Protein 4JXE (pdb70)

Structure (mmCIF, N/CA/C/O backbone):
data_4JXE
#
_entry.id   4JXE
#
_cell.length_a   56.139
_cell.length_b   69.436
_cell.length_c   62.018
_cell.angle_alpha   90.00
_cell.angle_beta   104.84
_cell.angle_gamma   90.00
#
_symmetry.space_group_name_H-M   'P 1 21 1'
#
loop_
_entity.id
_entity.type
_entity.pdbx_description
1 polymer 'AMSH-like protease sst2'
2 non-polymer 'ZINC ION'
3 non-polymer 1,2-ETHANEDIOL
4 non-polymer 2-AMINO-2-HYDROXYMETHYL-PROPANE-1,3-DIOL
5 water water
#
loop_
_atom_site.group_PDB
_atom_site.id
_atom_site.type_symbol
_atom_site.label_atom_id
_atom_site.label_alt_id
_atom_site.label_comp_id
_atom_site.label_asym_id
_atom_site.label_entity_id
_atom_site.label_seq_id
_atom_site.pdbx_PDB_ins_code
_atom_site.Cartn_x
_atom_site.Cartn_y
_atom_site.Cartn_z
_atom_site.occupancy
_atom_site.B_iso_or_equiv
_atom_site.auth_seq_id
_atom_site.auth_comp_id
_atom_site.auth_asym_id
_atom_site.auth_atom_id
_atom_site.pdbx_PDB_model_num
ATOM 1 N N . THR A 1 9 ? -20.772 -6.923 9.603 1.00 40.15 247 THR A N 1
ATOM 2 C CA . THR A 1 9 ? -19.394 -6.876 10.082 1.00 40.47 247 THR A CA 1
ATOM 3 C C . THR A 1 9 ? -18.722 -5.547 9.776 1.00 34.24 247 THR A C 1
ATOM 4 O O . THR A 1 9 ? -19.084 -4.847 8.830 1.00 39.13 247 THR A O 1
ATOM 8 N N . PHE A 1 10 ? -17.712 -5.213 10.577 1.00 28.37 248 PHE A N 1
ATOM 9 C CA . PHE A 1 10 ? -16.872 -4.070 10.275 1.00 27.07 248 PHE A CA 1
ATOM 10 C C . PHE A 1 10 ? -15.943 -4.407 9.112 1.00 30.62 248 PHE A C 1
ATOM 11 O O . PHE A 1 10 ? -15.419 -5.519 9.022 1.00 32.55 248 PHE A O 1
ATOM 19 N N . LYS A 1 11 ? -15.743 -3.446 8.219 1.00 30.19 249 LYS A N 1
ATOM 20 C CA . LYS A 1 11 ? -14.960 -3.692 7.016 1.00 28.24 249 LYS A CA 1
ATOM 21 C C . LYS A 1 11 ? -13.492 -3.320 7.207 1.00 25.77 249 LYS A C 1
ATOM 22 O O . LYS A 1 11 ? -13.130 -2.620 8.161 1.00 32.62 249 LYS A O 1
ATOM 28 N N . ILE A 1 12 ? -12.645 -3.810 6.308 1.00 20.57 250 ILE A N 1
ATOM 29 C CA . ILE A 1 12 ? -11.215 -3.522 6.360 1.00 19.53 250 ILE A CA 1
ATOM 30 C C . ILE A 1 12 ? -10.913 -2.153 5.734 1.00 18.90 250 ILE A C 1
ATOM 31 O O . ILE A 1 12 ? -11.320 -1.885 4.596 1.00 19.58 250 ILE A O 1
ATOM 36 N N . HIS A 1 13 ? -10.201 -1.292 6.461 1.00 21.03 251 HIS A N 1
ATOM 37 C CA . HIS A 1 13 ? -9.902 0.050 5.969 1.00 19.11 251 HIS A CA 1
ATOM 38 C C . HIS A 1 13 ? -8.407 0.352 5.914 1.00 16.85 251 HIS A C 1
ATOM 39 O O . HIS A 1 13 ? -8.003 1.502 5.712 1.00 16.69 251 HIS A O 1
ATOM 46 N N . ALA A 1 14 ? -7.587 -0.679 6.088 1.00 16.76 252 ALA A N 1
ATOM 47 C CA . ALA A 1 14 ? -6.139 -0.497 6.073 1.00 17.55 252 ALA A CA 1
ATOM 48 C C . ALA A 1 14 ? -5.451 -1.799 5.696 1.00 16.87 252 ALA A C 1
ATOM 49 O O . ALA A 1 14 ? -5.953 -2.884 5.998 1.00 17.65 252 ALA A O 1
ATOM 51 N N . TYR A 1 15 ? -4.301 -1.675 5.039 1.00 17.13 253 TYR A N 1
ATOM 52 C CA . TYR A 1 15 ? -3.563 -2.818 4.519 1.00 17.98 253 TYR A CA 1
ATOM 53 C C . TYR A 1 15 ? -2.079 -2.651 4.792 1.00 18.39 253 TYR A C 1
ATOM 54 O O . TYR A 1 15 ? -1.573 -1.528 4.838 1.00 19.90 253 TYR A O 1
ATOM 63 N N . THR A 1 16 ? -1.386 -3.770 4.978 1.00 19.74 254 THR A N 1
ATOM 64 C CA . THR A 1 16 ? 0.049 -3.743 5.246 1.00 20.03 254 THR A CA 1
ATOM 65 C C . THR A 1 16 ? 0.811 -3.424 3.969 1.00 19.50 254 THR A C 1
ATOM 66 O O . THR A 1 16 ? 0.229 -3.373 2.875 1.00 21.26 254 THR A O 1
ATOM 70 N N . GLU A 1 17 ? 2.117 -3.226 4.108 1.00 20.32 255 GLU A N 1
ATOM 71 C CA . GLU A 1 17 ? 2.991 -2.979 2.968 1.00 20.67 255 GLU A CA 1
ATOM 72 C C . GLU A 1 17 ? 2.981 -4.165 2.005 1.00 21.95 255 GLU A C 1
ATOM 73 O O . GLU A 1 17 ? 3.243 -4.011 0.808 1.00 23.79 255 GLU A O 1
ATOM 79 N N . GLY A 1 18 ? 2.661 -5.344 2.529 1.00 22.46 256 GLY A N 1
ATOM 80 C CA . GLY A 1 18 ? 2.573 -6.541 1.714 1.00 24.16 256 GLY A CA 1
ATOM 81 C C . GLY A 1 18 ? 1.176 -6.809 1.178 1.00 23.66 256 GLY A C 1
ATOM 82 O O . GLY A 1 18 ? 0.926 -7.856 0.587 1.00 25.40 256 GLY A O 1
ATOM 83 N N . GLY A 1 19 ? 0.265 -5.864 1.395 1.00 20.85 257 GLY A N 1
ATOM 84 C CA . GLY A 1 19 ? -1.092 -5.961 0.881 1.00 20.87 257 GLY A CA 1
ATOM 85 C C . GLY A 1 19 ? -2.036 -6.868 1.653 1.00 22.16 257 GLY A C 1
ATOM 86 O O . GLY A 1 19 ? -3.013 -7.370 1.089 1.00 23.62 257 GLY A O 1
ATOM 87 N N . LYS A 1 20 ? -1.757 -7.077 2.938 1.00 21.90 258 LYS A N 1
ATOM 88 C CA . LYS A 1 20 ? -2.602 -7.922 3.781 1.00 22.39 258 LYS A CA 1
ATOM 89 C C . LYS A 1 20 ? -3.513 -7.050 4.632 1.00 19.86 258 LYS A C 1
ATOM 90 O O . LYS A 1 20 ? -3.122 -5.958 5.032 1.00 20.40 258 LYS A O 1
ATOM 96 N N . PRO A 1 21 ? -4.740 -7.523 4.900 1.00 21.05 259 PRO A N 1
ATOM 97 C CA . PRO A 1 21 ? -5.733 -6.723 5.623 1.00 19.95 259 PRO A CA 1
ATOM 98 C C . PRO A 1 21 ? -5.399 -6.512 7.090 1.00 18.60 259 PRO A C 1
ATOM 99 O O . PRO A 1 21 ? -4.846 -7.398 7.749 1.00 21.92 259 PRO A O 1
ATOM 103 N N . LEU A 1 22 ? -5.736 -5.324 7.577 1.00 17.65 260 LEU A N 1
ATOM 104 C CA . LEU A 1 22 ? -5.598 -4.979 8.984 1.00 17.19 260 LEU A CA 1
ATOM 105 C C . LEU A 1 22 ? -6.979 -4.623 9.525 1.00 17.79 260 LEU A C 1
ATOM 106 O O . LEU A 1 22 ? -7.583 -3.626 9.105 1.00 19.95 260 LEU A O 1
ATOM 111 N N . ARG A 1 23 ? -7.494 -5.461 10.423 1.00 16.32 261 ARG A N 1
ATOM 112 C CA . ARG A 1 23 ? -8.765 -5.192 11.079 1.00 16.82 261 ARG A CA 1
ATOM 113 C C . ARG A 1 23 ? -8.648 -3.938 11.943 1.00 16.70 261 ARG A C 1
ATOM 114 O O . ARG A 1 23 ? -7.582 -3.641 12.479 1.00 16.39 261 ARG A O 1
ATOM 122 N N . THR A 1 24 ? -9.741 -3.200 12.070 1.00 16.98 262 THR A N 1
ATOM 123 C CA . THR A 1 24 ? -9.757 -1.963 12.836 1.00 15.52 262 THR A CA 1
ATOM 124 C C . THR A 1 24 ? -9.614 -2.251 14.325 1.00 15.96 262 THR A C 1
ATOM 125 O O . THR A 1 24 ? -10.164 -3.235 14.837 1.00 16.74 262 THR A O 1
ATOM 129 N N . ILE A 1 25 ? -8.828 -1.418 15.002 1.00 16.42 263 ILE A N 1
ATOM 130 C CA . ILE A 1 25 ? -8.786 -1.419 16.455 1.00 15.75 263 ILE A CA 1
ATOM 131 C C . ILE A 1 25 ? -9.488 -0.173 16.959 1.00 16.94 263 ILE A C 1
ATOM 132 O O . ILE A 1 25 ? -9.106 0.948 16.617 1.00 16.97 263 ILE A O 1
ATOM 137 N N . TYR A 1 26 ? -10.533 -0.372 17.756 1.00 16.87 264 TYR A N 1
ATOM 138 C CA . TYR A 1 26 ? -11.214 0.743 18.390 1.00 16.27 264 TYR A CA 1
ATOM 139 C C . TYR A 1 26 ? -10.561 1.081 19.724 1.00 16.83 264 TYR A C 1
ATOM 140 O O . TYR A 1 26 ? -10.488 0.248 20.639 1.00 18.42 264 TYR A O 1
ATOM 149 N N . LEU A 1 27 ? -10.067 2.309 19.803 1.00 15.90 265 LEU A N 1
ATOM 150 C CA . LEU A 1 27 ? -9.307 2.783 20.954 1.00 16.38 265 LEU A CA 1
ATOM 151 C C . LEU A 1 27 ? -10.117 3.806 21.744 1.00 17.42 265 LEU A C 1
ATOM 152 O O . LEU A 1 27 ? -10.535 4.825 21.199 1.00 18.10 265 LEU A O 1
ATOM 157 N N . PRO A 1 28 ? -10.363 3.537 23.036 1.00 17.16 266 PRO A N 1
ATOM 158 C CA . PRO A 1 28 ? -11.086 4.538 23.826 1.00 17.35 266 PRO A CA 1
ATOM 159 C C . PRO A 1 28 ? -10.340 5.865 23.846 1.00 16.74 266 PRO A C 1
ATOM 160 O O . PRO A 1 28 ? -9.118 5.885 24.094 1.00 17.06 266 PRO A O 1
ATOM 164 N N . LYS A 1 29 ? -11.067 6.951 23.598 1.00 17.87 267 LYS A N 1
ATOM 165 C CA . LYS A 1 29 ? -10.487 8.284 23.519 1.00 20.28 267 LYS A CA 1
ATOM 166 C C . LYS A 1 29 ? -9.781 8.689 24.805 1.00 19.43 267 LYS A C 1
ATOM 167 O O . LYS A 1 29 ? -8.838 9.470 24.770 1.00 22.88 267 LYS A O 1
ATOM 173 N N . LEU A 1 30 ? -10.254 8.167 25.934 1.00 18.03 268 LEU A N 1
ATOM 174 C CA . LEU A 1 30 ? -9.674 8.483 27.240 1.00 19.01 268 LEU A CA 1
ATOM 175 C C . LEU A 1 30 ? -8.367 7.757 27.554 1.00 17.83 268 LEU A C 1
ATOM 176 O O . LEU A 1 30 ? -7.666 8.143 28.494 1.00 19.15 268 LEU A O 1
ATOM 181 N N . LEU A 1 31 ? -8.054 6.697 26.808 1.00 16.93 269 LEU A N 1
ATOM 182 C CA . LEU A 1 31 ? -6.971 5.790 27.202 1.00 16.79 269 LEU A CA 1
ATOM 183 C C . LEU A 1 31 ? -5.630 6.481 27.407 1.00 15.60 269 LEU A C 1
ATOM 184 O O . LEU A 1 31 ? -4.968 6.246 28.422 1.00 15.22 269 LEU A O 1
ATOM 189 N N . LYS A 1 32 ? -5.221 7.325 26.467 1.00 16.41 270 LYS A N 1
ATOM 190 C CA . LYS A 1 32 ? -3.911 7.968 26.557 1.00 16.64 270 LYS A CA 1
ATOM 191 C C . LYS A 1 32 ? -3.799 8.847 27.803 1.00 17.31 270 LYS A C 1
ATOM 192 O O . LYS A 1 32 ? -2.799 8.773 28.537 1.00 16.85 270 LYS A O 1
ATOM 198 N N . LYS A 1 33 ? -4.819 9.665 28.044 1.00 19.31 271 LYS A N 1
ATOM 199 C CA . LYS A 1 33 ? -4.845 10.587 29.184 1.00 19.21 271 LYS A CA 1
ATOM 200 C C . LYS A 1 33 ? -4.827 9.850 30.512 1.00 18.84 271 LYS A C 1
ATOM 201 O O . LYS A 1 33 ? -4.110 10.217 31.444 1.00 17.73 271 LYS A O 1
ATOM 207 N N . VAL A 1 34 ? -5.634 8.805 30.591 1.00 18.04 272 VAL A N 1
ATOM 208 C CA A VAL A 1 34 ? -5.749 8.019 31.811 0.67 17.69 272 VAL A CA 1
ATOM 209 C CA B VAL A 1 34 ? -5.751 8.016 31.807 0.33 18.13 272 VAL A CA 1
ATOM 210 C C . VAL A 1 34 ? -4.447 7.269 32.100 1.00 16.81 272 VAL A C 1
ATOM 211 O O . VAL A 1 34 ? -4.007 7.202 33.248 1.00 16.73 272 VAL A O 1
ATOM 218 N N . PHE A 1 35 ? -3.816 6.734 31.058 1.00 14.99 273 PHE A N 1
ATOM 219 C CA . PHE A 1 35 ? -2.552 6.032 31.195 1.00 15.48 273 PHE A CA 1
ATOM 220 C C . PHE A 1 35 ? -1.511 6.969 31.794 1.00 16.99 273 PHE A C 1
ATOM 221 O O . PHE A 1 35 ? -0.808 6.604 32.740 1.00 15.92 273 PHE A O 1
ATOM 229 N N . LEU A 1 36 ? -1.409 8.171 31.234 1.00 17.42 274 LEU A N 1
ATOM 230 C CA . LEU A 1 36 ? -0.455 9.155 31.725 1.00 17.53 274 LEU A CA 1
ATOM 231 C C . LEU A 1 36 ? -0.716 9.472 33.191 1.00 17.54 274 LEU A C 1
ATOM 232 O O . LEU A 1 36 ? 0.224 9.603 33.985 1.00 18.02 274 LEU A O 1
ATOM 237 N N . ASP A 1 37 ? -1.982 9.583 33.567 1.00 18.41 275 ASP A N 1
ATOM 238 C CA . ASP A 1 37 ? -2.310 9.896 34.948 1.00 17.23 275 ASP A CA 1
ATOM 239 C C . ASP A 1 37 ? -1.879 8.772 35.890 1.00 18.35 275 ASP A C 1
ATOM 240 O O . ASP A 1 37 ? -1.283 9.021 36.949 1.00 18.65 275 ASP A O 1
ATOM 245 N N . VAL A 1 38 ? -2.165 7.534 35.504 1.00 18.25 276 VAL A N 1
ATOM 246 C CA . VAL A 1 38 ? -1.824 6.377 36.326 1.00 19.03 276 VAL A CA 1
ATOM 247 C C . VAL A 1 38 ? -0.323 6.303 36.587 1.00 19.01 276 VAL A C 1
ATOM 248 O O . VAL A 1 38 ? 0.117 6.080 37.722 1.00 21.27 276 VAL A O 1
ATOM 252 N N . VAL A 1 39 ? 0.471 6.518 35.544 1.00 17.84 277 VAL A N 1
ATOM 253 C CA . VAL A 1 39 ? 1.913 6.287 35.632 1.00 19.25 277 VAL A CA 1
ATOM 254 C C . VAL A 1 39 ? 2.727 7.541 35.970 1.00 19.91 277 VAL A C 1
ATOM 255 O O . VAL A 1 39 ? 3.961 7.506 35.986 1.00 19.99 277 VAL A O 1
ATOM 259 N N . LYS A 1 40 ? 2.029 8.636 36.249 1.00 20.04 278 LYS A N 1
ATOM 260 C CA . LYS A 1 40 ? 2.658 9.929 36.514 1.00 20.24 278 LYS A CA 1
ATOM 261 C C . LYS A 1 40 ? 3.755 9.917 37.597 1.00 18.30 278 LYS A C 1
ATOM 262 O O . LYS A 1 40 ? 4.764 10.610 37.441 1.00 20.30 278 LYS A O 1
ATOM 268 N N . PRO A 1 41 ? 3.570 9.149 38.693 1.00 20.08 279 PRO A N 1
ATOM 269 C CA . PRO A 1 41 ? 4.662 9.112 39.680 1.00 20.99 279 PRO A CA 1
ATOM 270 C C . PRO A 1 41 ? 5.987 8.622 39.086 1.00 20.59 279 PRO A C 1
ATOM 271 O O . PRO A 1 41 ? 7.040 9.147 39.454 1.00 21.69 279 PRO A O 1
ATOM 275 N N . ASN A 1 42 ? 5.939 7.647 38.179 1.00 19.17 280 ASN A N 1
ATOM 276 C CA . ASN A 1 42 ? 7.146 7.200 37.487 1.00 18.47 280 ASN A CA 1
ATOM 277 C C . ASN A 1 42 ? 7.675 8.261 36.524 1.00 17.75 280 ASN A C 1
ATOM 278 O O . ASN A 1 42 ? 8.876 8.529 36.483 1.00 18.38 280 ASN A O 1
ATOM 283 N N . THR A 1 43 ? 6.778 8.845 35.732 1.00 18.94 281 THR A N 1
ATOM 284 C CA . THR A 1 43 ? 7.156 9.881 34.773 1.00 18.17 281 THR A CA 1
ATOM 285 C C . THR A 1 43 ? 7.922 11.027 35.431 1.00 19.42 281 THR A C 1
ATOM 286 O O . THR A 1 43 ? 8.936 11.484 34.906 1.00 19.99 281 THR A O 1
ATOM 290 N N . LYS A 1 44 ? 7.443 11.476 36.587 1.00 19.57 282 LYS A N 1
ATOM 291 C CA . LYS A 1 44 ? 8.091 12.561 37.314 1.00 19.83 282 LYS A CA 1
ATOM 292 C C . LYS A 1 44 ? 9.522 12.227 37.740 1.00 21.17 282 LYS A C 1
ATOM 293 O O . LYS A 1 44 ? 10.332 13.130 37.946 1.00 23.87 282 LYS A O 1
ATOM 299 N N . LYS A 1 45 ? 9.828 10.938 37.869 1.00 20.73 283 LYS A N 1
ATOM 300 C CA . LYS A 1 45 ? 11.165 10.494 38.262 1.00 22.05 283 LYS A CA 1
ATOM 301 C C . LYS A 1 45 ? 12.002 10.098 37.043 1.00 22.89 283 LYS A C 1
ATOM 302 O O . LYS A 1 45 ? 13.061 9.476 37.176 1.00 23.95 283 LYS A O 1
ATOM 308 N N . ASN A 1 46 ? 11.523 10.481 35.861 1.00 21.28 284 ASN A N 1
ATOM 309 C CA . ASN A 1 46 ? 12.163 10.137 34.593 1.00 18.89 284 ASN A CA 1
ATOM 310 C C . ASN A 1 46 ? 12.263 8.627 34.380 1.00 20.06 284 ASN A C 1
ATOM 311 O O . ASN A 1 46 ? 13.251 8.125 33.849 1.00 24.70 284 ASN A O 1
ATOM 316 N N . LEU A 1 47 ? 11.218 7.912 34.795 1.00 19.19 285 LEU A N 1
ATOM 317 C CA . LEU A 1 47 ? 11.147 6.467 34.629 1.00 18.93 285 LEU A CA 1
ATOM 318 C C . LEU A 1 47 ? 10.045 6.107 33.630 1.00 18.04 285 LEU A C 1
ATOM 319 O O . LEU A 1 47 ? 8.920 6.595 33.744 1.00 20.00 285 LEU A O 1
ATOM 324 N N . GLU A 1 48 ? 10.364 5.249 32.663 1.00 16.70 286 GLU A N 1
ATOM 325 C CA . GLU A 1 48 ? 9.356 4.723 31.734 1.00 16.42 286 GLU A CA 1
ATOM 326 C C . GLU A 1 48 ? 8.384 3.790 32.446 1.00 16.92 286 GLU A C 1
ATOM 327 O O . GLU A 1 48 ? 8.751 3.104 33.410 1.00 17.15 286 GLU A O 1
ATOM 333 N N . THR A 1 49 ? 7.142 3.758 31.959 1.00 16.18 287 THR A N 1
ATOM 334 C CA . THR A 1 49 ? 6.164 2.758 32.368 1.00 15.23 287 THR A CA 1
ATOM 335 C C . THR A 1 49 ? 5.436 2.265 31.124 1.00 14.82 287 THR A C 1
ATOM 336 O O . THR A 1 49 ? 5.228 3.035 30.182 1.00 15.87 287 THR A O 1
ATOM 340 N N . CYS A 1 50 ? 5.048 0.992 31.121 1.00 14.72 288 CYS A N 1
ATOM 341 C CA . CYS A 1 50 ? 4.218 0.462 30.045 1.00 14.78 288 CYS A CA 1
ATOM 342 C C . CYS A 1 50 ? 2.879 -0.024 30.561 1.00 15.55 288 CYS A C 1
ATOM 343 O O . CYS A 1 50 ? 2.701 -0.289 31.760 1.00 16.17 288 CYS A O 1
ATOM 346 N N . GLY A 1 51 ? 1.932 -0.129 29.628 1.00 14.39 289 GLY A N 1
ATOM 347 C CA . GLY A 1 51 ? 0.634 -0.729 29.870 1.00 16.42 289 GLY A CA 1
ATOM 348 C C . GLY A 1 51 ? 0.314 -1.619 28.684 1.00 15.81 289 GLY A C 1
ATOM 349 O O . GLY A 1 51 ? 0.803 -1.378 27.579 1.00 15.78 289 GLY A O 1
ATOM 350 N N . ILE A 1 52 ? -0.471 -2.664 28.920 1.00 14.66 290 ILE A N 1
ATOM 351 C CA . ILE A 1 52 ? -0.877 -3.574 27.857 1.00 14.87 290 ILE A CA 1
ATOM 352 C C . ILE A 1 52 ? -2.287 -3.217 27.432 1.00 14.93 290 ILE A C 1
ATOM 353 O O . ILE A 1 52 ? -3.165 -3.002 28.277 1.00 14.87 290 ILE A O 1
ATOM 358 N N . LEU A 1 53 ? -2.485 -3.133 26.117 1.00 12.96 291 LEU A N 1
ATOM 359 C CA . LEU A 1 53 ? -3.799 -2.861 25.531 1.00 14.57 291 LEU A CA 1
ATOM 360 C C . LEU A 1 53 ? -4.516 -4.187 25.304 1.00 15.37 291 LEU A C 1
ATOM 361 O O . LEU A 1 53 ? -4.078 -5.013 24.500 1.00 16.37 291 LEU A O 1
ATOM 366 N N . CYS A 1 54 ? -5.610 -4.390 26.033 1.00 14.90 292 CYS A N 1
ATOM 367 C CA . CYS A 1 54 ? -6.303 -5.668 26.045 1.00 15.73 292 CYS A CA 1
ATOM 368 C C . CYS A 1 54 ? -7.759 -5.498 25.614 1.00 16.22 292 CYS A C 1
ATOM 369 O O . CYS A 1 54 ? -8.376 -4.464 25.874 1.00 16.40 292 CYS A O 1
ATOM 372 N N . GLY A 1 55 ? -8.313 -6.500 24.940 1.00 16.81 293 GLY A N 1
ATOM 373 C CA . GLY A 1 55 ? -9.694 -6.391 24.506 1.00 16.42 293 GLY A CA 1
ATOM 374 C C . GLY A 1 55 ? -10.251 -7.602 23.796 1.00 18.01 293 GLY A C 1
ATOM 375 O O . GLY A 1 55 ? -9.832 -8.736 24.048 1.00 20.12 293 GLY A O 1
ATOM 376 N N . LYS A 1 56 ? -11.197 -7.342 22.895 1.00 18.69 294 LYS A N 1
ATOM 377 C CA . LYS A 1 56 ? -12.013 -8.387 22.287 1.00 20.36 294 LYS A CA 1
ATOM 378 C C . LYS A 1 56 ? -12.137 -8.210 20.783 1.00 20.58 294 LYS A C 1
ATOM 379 O O . LYS A 1 56 ? -12.047 -7.099 20.262 1.00 21.32 294 LYS A O 1
ATOM 385 N N . LEU A 1 57 ? -12.361 -9.326 20.101 1.00 23.14 295 LEU A N 1
ATOM 386 C CA . LEU A 1 57 ? -12.651 -9.338 18.681 1.00 22.98 295 LEU A CA 1
ATOM 387 C C . LEU A 1 57 ? -14.164 -9.460 18.526 1.00 22.43 295 LEU A C 1
ATOM 388 O O . LEU A 1 57 ? -14.766 -10.393 19.057 1.00 25.85 295 LEU A O 1
ATOM 393 N N . ARG A 1 58 ? -14.773 -8.500 17.828 1.00 21.59 296 ARG A N 1
ATOM 394 C CA . ARG A 1 58 ? -16.224 -8.468 17.628 1.00 27.02 296 ARG A CA 1
ATOM 395 C C . ARG A 1 58 ? -16.571 -8.031 16.211 1.00 26.22 296 ARG A C 1
ATOM 396 O O . ARG A 1 58 ? -16.277 -6.902 15.822 1.00 23.69 296 ARG A O 1
ATOM 404 N N . GLN A 1 59 ? -17.227 -8.914 15.457 1.00 27.77 297 GLN A N 1
ATOM 405 C CA . GLN A 1 59 ? -17.676 -8.610 14.096 1.00 30.56 297 GLN A CA 1
ATOM 406 C C . GLN A 1 59 ? -16.574 -8.034 13.204 1.00 27.95 297 GLN A C 1
ATOM 407 O O . GLN A 1 59 ? -16.792 -7.035 12.506 1.00 26.27 297 GLN A O 1
ATOM 413 N N . ASN A 1 60 ? -15.398 -8.659 13.256 1.00 25.27 298 ASN A N 1
ATOM 414 C CA . ASN A 1 60 ? -14.253 -8.321 12.402 1.00 24.90 298 ASN A CA 1
ATOM 415 C C . ASN A 1 60 ? -13.524 -7.025 12.771 1.00 24.05 298 ASN A C 1
ATOM 416 O O . ASN A 1 60 ? -12.777 -6.475 11.959 1.00 24.12 298 ASN A O 1
ATOM 421 N N . ALA A 1 61 ? -13.754 -6.533 13.985 1.00 23.07 299 ALA A N 1
ATOM 422 C CA . ALA A 1 61 ? -12.949 -5.437 14.521 1.00 21.09 299 ALA A CA 1
ATOM 423 C C . ALA A 1 61 ? -12.549 -5.723 15.949 1.00 20.16 299 ALA A C 1
ATOM 424 O O . ALA A 1 61 ? -13.224 -6.477 16.652 1.00 20.56 299 ALA A O 1
ATOM 426 N N . PHE A 1 62 ? -11.450 -5.109 16.370 1.00 17.73 300 PHE A N 1
ATOM 427 C CA . PHE A 1 62 ? -10.972 -5.254 17.742 1.00 17.79 300 PHE A CA 1
ATOM 428 C C . PHE A 1 62 ? -11.384 -4.056 18.581 1.00 18.39 300 PHE A C 1
ATOM 429 O O . PHE A 1 62 ? -11.398 -2.919 18.095 1.00 18.06 300 PHE A O 1
ATOM 437 N N . PHE A 1 63 ? -11.716 -4.321 19.841 1.00 17.16 301 PHE A N 1
ATOM 438 C CA . PHE A 1 63 ? -12.106 -3.276 20.772 1.00 17.39 301 PHE A CA 1
ATOM 439 C C . PHE A 1 63 ? -11.228 -3.356 22.021 1.00 16.33 301 PHE A C 1
ATOM 440 O O . PHE A 1 63 ? -11.251 -4.356 22.742 1.00 16.44 301 PHE A O 1
ATOM 448 N N . ILE A 1 64 ? -10.450 -2.310 22.267 1.00 15.40 302 ILE A N 1
ATOM 449 C CA . ILE A 1 64 ? -9.690 -2.226 23.521 1.00 14.90 302 ILE A CA 1
ATOM 450 C C . ILE A 1 64 ? -10.647 -1.912 24.667 1.00 17.10 302 ILE A C 1
ATOM 451 O O . ILE A 1 64 ? -11.350 -0.894 24.642 1.00 19.87 302 ILE A O 1
ATOM 456 N N . THR A 1 65 ? -10.682 -2.798 25.661 1.00 16.96 303 THR A N 1
ATOM 457 C CA . THR A 1 65 ? -11.598 -2.664 26.787 1.00 17.26 303 THR A CA 1
ATOM 458 C C . THR A 1 65 ? -10.858 -2.502 28.107 1.00 16.95 303 THR A C 1
ATOM 459 O O . THR A 1 65 ? -11.417 -1.974 29.072 1.00 18.50 303 THR A O 1
ATOM 463 N N . HIS A 1 66 ? -9.608 -2.955 28.141 1.00 16.95 304 HIS A N 1
ATOM 464 C CA . HIS A 1 66 ? -8.809 -2.920 29.369 1.00 17.05 304 HIS A CA 1
ATOM 465 C C . HIS A 1 66 ? -7.418 -2.336 29.147 1.00 16.99 304 HIS A C 1
ATOM 466 O O . HIS A 1 66 ? -6.754 -2.651 28.157 1.00 17.38 304 HIS A O 1
ATOM 473 N N . LEU A 1 67 ? -6.981 -1.490 30.076 1.00 15.95 305 LEU A N 1
ATOM 474 C CA . LEU A 1 67 ? -5.600 -1.040 30.129 1.00 14.84 305 LEU A CA 1
ATOM 475 C C . LEU A 1 67 ? -4.975 -1.724 31.339 1.00 14.75 305 LEU A C 1
ATOM 476 O O . LEU A 1 67 ? -5.364 -1.460 32.485 1.00 16.39 305 LEU A O 1
ATOM 481 N N . VAL A 1 68 ? -4.026 -2.622 31.092 1.00 14.93 306 VAL A N 1
ATOM 482 C CA . VAL A 1 68 ? -3.451 -3.415 32.175 1.00 15.41 306 VAL A CA 1
ATOM 483 C C . VAL A 1 68 ? -2.005 -3.007 32.406 1.00 15.33 306 VAL A C 1
ATOM 484 O O . VAL A 1 68 ? -1.190 -3.078 31.496 1.00 15.83 306 VAL A O 1
ATOM 488 N N . ILE A 1 69 ? -1.694 -2.565 33.624 1.00 15.20 307 ILE A N 1
ATOM 489 C CA . ILE A 1 69 ? -0.327 -2.175 33.979 1.00 16.35 307 ILE A CA 1
ATOM 490 C C . ILE A 1 69 ? 0.370 -3.357 34.649 1.00 16.58 307 ILE A C 1
ATOM 491 O O . ILE A 1 69 ? 0.050 -3.705 35.788 1.00 18.61 307 ILE A O 1
ATOM 496 N N . PRO A 1 70 ? 1.321 -3.983 33.945 1.00 15.97 308 PRO A N 1
ATOM 497 C CA . PRO A 1 70 ? 1.930 -5.232 34.414 1.00 17.61 308 PRO A CA 1
ATOM 498 C C . PRO A 1 70 ? 3.091 -5.019 35.381 1.00 17.56 308 PRO A C 1
ATOM 499 O O . PRO A 1 70 ? 3.635 -3.916 35.484 1.00 17.10 308 PRO A O 1
ATOM 503 N N . LEU A 1 71 ? 3.459 -6.083 36.088 1.00 18.69 309 LEU A N 1
ATOM 504 C CA . LEU A 1 71 ? 4.707 -6.089 36.836 1.00 19.90 309 LEU A CA 1
ATOM 505 C C . LEU A 1 71 ? 5.829 -5.821 35.849 1.00 19.31 309 LEU A C 1
ATOM 506 O O . LEU A 1 71 ? 5.861 -6.415 34.766 1.00 20.84 309 LEU A O 1
ATOM 511 N N . GLN A 1 72 ? 6.738 -4.918 36.208 1.00 19.85 310 GLN A N 1
ATOM 512 C CA . GLN A 1 72 ? 7.726 -4.449 35.245 1.00 18.91 310 GLN A CA 1
ATOM 513 C C . GLN A 1 72 ? 8.909 -3.783 35.934 1.00 19.60 310 GLN A C 1
ATOM 514 O O . GLN A 1 72 ? 8.825 -3.406 37.105 1.00 22.06 310 GLN A O 1
ATOM 520 N N . GLU A 1 73 ? 9.995 -3.629 35.186 1.00 21.01 311 GLU A N 1
ATOM 521 C CA . GLU A 1 73 ? 11.218 -3.029 35.703 1.00 23.63 311 GLU A CA 1
ATOM 522 C C . GLU A 1 73 ? 11.419 -1.639 35.101 1.00 22.36 311 GLU A C 1
ATOM 523 O O . GLU A 1 73 ? 11.761 -1.507 33.922 1.00 24.30 311 GLU A O 1
ATOM 529 N N . ALA A 1 74 ? 11.203 -0.609 35.911 1.00 23.30 312 ALA A N 1
ATOM 530 C CA . ALA A 1 74 ? 11.296 0.773 35.448 1.00 25.67 312 ALA A CA 1
ATOM 531 C C . ALA A 1 74 ? 12.730 1.283 35.357 1.00 24.25 312 ALA A C 1
ATOM 532 O O . ALA A 1 74 ? 13.492 1.216 36.336 1.00 24.59 312 ALA A O 1
ATOM 534 N N . THR A 1 75 ? 13.106 1.782 34.180 1.00 23.23 313 THR A N 1
ATOM 535 C CA . THR A 1 75 ? 14.349 2.548 34.030 1.00 21.98 313 THR A CA 1
ATOM 536 C C . THR A 1 75 ? 14.057 3.792 33.188 1.00 22.19 313 THR A C 1
ATOM 537 O O . THR A 1 75 ? 12.929 3.991 32.740 1.00 21.75 313 THR A O 1
ATOM 541 N N . SER A 1 76 ? 15.058 4.634 32.962 1.00 24.50 314 SER A N 1
ATOM 542 C CA A SER A 1 76 ? 14.851 5.840 32.167 0.55 23.57 314 SER A CA 1
ATOM 543 C CA B SER A 1 76 ? 14.856 5.843 32.170 0.45 24.20 314 SER A CA 1
ATOM 544 C C . SER A 1 76 ? 14.716 5.549 30.674 1.00 22.93 314 SER A C 1
ATOM 545 O O . SER A 1 76 ? 14.247 6.398 29.910 1.00 23.38 314 SER A O 1
ATOM 550 N N . ASP A 1 77 ? 15.115 4.350 30.250 1.00 22.61 315 ASP A N 1
ATOM 551 C CA . ASP A 1 77 ? 15.069 4.018 28.819 1.00 22.51 315 ASP A CA 1
ATOM 552 C C . ASP A 1 77 ? 14.325 2.735 28.470 1.00 21.86 315 ASP A C 1
ATOM 553 O O . ASP A 1 77 ? 14.238 2.378 27.294 1.00 24.63 315 ASP A O 1
ATOM 558 N N . THR A 1 78 ? 13.819 2.031 29.480 1.00 21.59 316 THR A N 1
ATOM 559 C CA . THR A 1 78 ? 13.162 0.742 29.293 1.00 21.87 316 THR A CA 1
ATOM 560 C C . THR A 1 78 ? 12.088 0.524 30.354 1.00 20.30 316 THR A C 1
ATOM 561 O O . THR A 1 78 ? 12.108 1.162 31.414 1.00 20.05 316 THR A O 1
ATOM 565 N N . CYS A 1 79 ? 11.172 -0.397 30.076 1.00 18.38 317 CYS A N 1
ATOM 566 C CA . CYS A 1 79 ? 10.124 -0.746 31.026 1.00 19.77 317 CYS A CA 1
ATOM 567 C C . CYS A 1 79 ? 9.614 -2.161 30.764 1.00 20.01 317 CYS A C 1
ATOM 568 O O . CYS A 1 79 ? 8.407 -2.400 30.679 1.00 22.19 317 CYS A O 1
ATOM 571 N N . GLY A 1 80 ? 10.549 -3.094 30.619 1.00 20.20 318 GLY A N 1
ATOM 572 C CA . GLY A 1 80 ? 10.222 -4.477 30.332 1.00 18.93 318 GLY A CA 1
ATOM 573 C C . GLY A 1 80 ? 9.429 -5.157 31.430 1.00 20.09 318 GLY A C 1
ATOM 574 O O . GLY A 1 80 ? 9.679 -4.929 32.620 1.00 20.57 318 GLY A O 1
ATOM 575 N N . THR A 1 81 ? 8.484 -6.003 31.033 1.00 22.89 319 THR A N 1
ATOM 576 C CA . THR A 1 81 ? 7.708 -6.789 31.982 1.00 21.43 319 THR A CA 1
ATOM 577 C C . THR A 1 81 ? 8.611 -7.795 32.678 1.00 23.14 319 THR A C 1
ATOM 578 O O . THR A 1 81 ? 9.600 -8.258 32.104 1.00 24.63 319 THR A O 1
ATOM 582 N N . THR A 1 82 ? 8.273 -8.139 33.912 1.00 24.93 320 THR A N 1
ATOM 583 C CA . THR A 1 82 ? 9.132 -9.026 34.686 1.00 27.22 320 THR A CA 1
ATOM 584 C C . THR A 1 82 ? 8.552 -10.428 34.832 1.00 35.25 320 THR A C 1
ATOM 585 O O . THR A 1 82 ? 9.029 -11.377 34.204 1.00 60.56 320 THR A O 1
ATOM 589 N N . ASP A 1 83 ? 7.535 -10.553 35.675 1.00 36.48 321 ASP A N 1
ATOM 590 C CA . ASP A 1 83 ? 6.891 -11.834 35.927 1.00 30.41 321 ASP A CA 1
ATOM 591 C C . ASP A 1 83 ? 5.508 -11.810 35.285 1.00 29.50 321 ASP A C 1
ATOM 592 O O . ASP A 1 83 ? 4.560 -11.257 35.845 1.00 43.26 321 ASP A O 1
ATOM 597 N N . GLU A 1 84 ? 5.406 -12.413 34.102 1.00 26.31 322 GLU A N 1
ATOM 598 C CA . GLU A 1 84 ? 4.215 -12.294 33.269 1.00 26.15 322 GLU A CA 1
ATOM 599 C C . GLU A 1 84 ? 3.059 -13.188 33.687 1.00 25.50 322 GLU A C 1
ATOM 600 O O . GLU A 1 84 ? 1.963 -13.052 33.157 1.00 25.80 322 GLU A O 1
ATOM 606 N N . ALA A 1 85 ? 3.294 -14.103 34.620 1.00 29.21 323 ALA A N 1
ATOM 607 C CA . ALA A 1 85 ? 2.250 -15.048 35.012 1.00 28.72 323 ALA A CA 1
ATOM 608 C C . ALA A 1 85 ? 0.947 -14.358 35.417 1.00 27.84 323 ALA A C 1
ATOM 609 O O . ALA A 1 85 ? -0.130 -14.766 34.984 1.00 27.41 323 ALA A O 1
ATOM 611 N N . SER A 1 86 ? 1.045 -13.304 36.223 1.00 26.03 324 SER A N 1
ATOM 612 C CA . SER A 1 86 ? -0.152 -12.592 36.666 1.00 25.67 324 SER A CA 1
ATOM 613 C C . SER A 1 86 ? -0.861 -11.890 35.512 1.00 25.20 324 SER A C 1
ATOM 614 O O . SER A 1 86 ? -2.091 -11.821 35.484 1.00 27.15 324 SER A O 1
ATOM 617 N N . LEU A 1 87 ? -0.084 -11.373 34.561 1.00 22.84 325 LEU A N 1
ATOM 618 C CA . LEU A 1 87 ? -0.649 -10.760 33.362 1.00 21.11 325 LEU A CA 1
ATOM 619 C C . LEU A 1 87 ? -1.403 -11.799 32.530 1.00 20.23 325 LEU A C 1
ATOM 620 O O . LEU A 1 87 ? -2.546 -11.575 32.117 1.00 20.91 325 LEU A O 1
ATOM 625 N N . PHE A 1 88 ? -0.754 -12.936 32.290 1.00 20.31 326 PHE A N 1
ATOM 626 C CA A PHE A 1 88 ? -1.352 -14.030 31.533 0.44 20.88 326 PHE A CA 1
ATOM 627 C CA B PHE A 1 88 ? -1.372 -14.006 31.519 0.56 21.01 326 PHE A CA 1
ATOM 628 C C . PHE A 1 88 ? -2.616 -14.549 32.214 1.00 20.73 326 PHE A C 1
ATOM 629 O O . PHE A 1 88 ? -3.623 -14.813 31.564 1.00 23.13 326 PHE A O 1
ATOM 644 N N . GLU A 1 89 ? -2.559 -14.708 33.534 1.00 22.49 327 GLU A N 1
ATOM 645 C CA A GLU A 1 89 ? -3.703 -15.195 34.300 0.54 24.91 327 GLU A CA 1
ATOM 646 C CA B GLU A 1 89 ? -3.729 -15.223 34.236 0.46 24.85 327 GLU A CA 1
ATOM 647 C C . GLU A 1 89 ? -4.874 -14.207 34.261 1.00 24.66 327 GLU A C 1
ATOM 648 O O . GLU A 1 89 ? -6.035 -14.596 34.147 1.00 25.84 327 GLU A O 1
ATOM 659 N N . PHE A 1 90 ? -4.566 -12.914 34.358 1.00 23.35 328 PHE A N 1
ATOM 660 C CA . PHE A 1 90 ? -5.633 -11.911 34.280 1.00 23.21 328 PHE A CA 1
ATOM 661 C C . PHE A 1 90 ? -6.322 -11.941 32.913 1.00 21.96 328 PHE A C 1
ATOM 662 O O . PHE A 1 90 ? -7.552 -11.950 32.830 1.00 23.77 328 PHE A O 1
ATOM 670 N N . GLN A 1 91 ? -5.530 -11.946 31.843 1.00 20.16 329 GLN A N 1
ATOM 671 C CA . GLN A 1 91 ? -6.088 -11.979 30.499 1.00 22.03 329 GLN A CA 1
ATOM 672 C C . GLN A 1 91 ? -6.870 -13.266 30.256 1.00 23.55 329 GLN A C 1
ATOM 673 O O . GLN A 1 91 ? -7.900 -13.263 29.579 1.00 25.44 329 GLN A O 1
ATOM 679 N N . ASP A 1 92 ? -6.377 -14.365 30.815 1.00 23.50 330 ASP A N 1
ATOM 680 C CA . ASP A 1 92 ? -7.048 -15.653 30.679 1.00 26.01 330 ASP A CA 1
ATOM 681 C C . ASP A 1 92 ? -8.405 -15.634 31.381 1.00 26.59 330 ASP A C 1
ATOM 682 O O . ASP A 1 92 ? -9.420 -16.026 30.806 1.00 28.97 330 ASP A O 1
ATOM 687 N N . LYS A 1 93 ? -8.408 -15.177 32.631 1.00 25.05 331 LYS A N 1
ATOM 688 C CA A LYS A 1 93 ? -9.625 -15.116 33.440 0.37 26.95 331 LYS A CA 1
ATOM 689 C CA B LYS A 1 93 ? -9.627 -15.136 33.428 0.63 26.45 331 LYS A CA 1
ATOM 690 C C . LYS A 1 93 ? -10.704 -14.250 32.802 1.00 27.01 331 LYS A C 1
ATOM 691 O O . LYS A 1 93 ? -11.897 -14.509 32.962 1.00 30.81 331 LYS A O 1
ATOM 702 N N . HIS A 1 94 ? -10.283 -13.210 32.088 1.00 24.57 332 HIS A N 1
ATOM 703 C CA . HIS A 1 94 ? -11.232 -12.263 31.523 1.00 25.71 332 HIS A CA 1
ATOM 704 C C . HIS A 1 94 ? -11.376 -12.378 30.011 1.00 24.95 332 HIS A C 1
ATOM 705 O O . HIS A 1 94 ? -12.016 -11.530 29.374 1.00 26.13 332 HIS A O 1
ATOM 712 N N . ASN A 1 95 ? -10.795 -13.435 29.449 1.00 23.14 333 ASN A N 1
ATOM 713 C CA A ASN A 1 95 ? -10.891 -13.707 28.016 0.57 23.95 333 ASN A CA 1
ATOM 714 C CA B ASN A 1 95 ? -10.916 -13.700 28.018 0.43 24.51 333 ASN A CA 1
ATOM 715 C C . ASN A 1 95 ? -10.488 -12.500 27.172 1.00 24.25 333 ASN A C 1
ATOM 716 O O . ASN A 1 95 ? -11.211 -12.076 26.269 1.00 28.48 333 ASN A O 1
ATOM 725 N N . LEU A 1 96 ? -9.316 -11.958 27.478 1.00 21.64 334 LEU A N 1
ATOM 726 C CA . LEU A 1 96 ? -8.796 -10.773 26.800 1.00 19.73 334 LEU A CA 1
ATOM 727 C C . LEU A 1 96 ? -7.642 -11.079 25.855 1.00 20.52 334 LEU A C 1
ATOM 728 O O . LEU A 1 96 ? -6.696 -11.790 26.217 1.00 25.89 334 LEU A O 1
ATOM 733 N N . LEU A 1 97 ? -7.705 -10.498 24.663 1.00 20.50 335 LEU A N 1
ATOM 734 C CA . LEU A 1 97 ? -6.625 -10.583 23.690 1.00 19.67 335 LEU A CA 1
ATOM 735 C C . LEU A 1 97 ? -5.636 -9.456 23.922 1.00 18.16 335 LEU A C 1
ATOM 736 O O . LEU A 1 97 ? -6.022 -8.374 24.370 1.00 19.11 335 LEU A O 1
ATOM 741 N N . THR A 1 98 ? -4.369 -9.706 23.601 1.00 17.77 336 THR A N 1
ATOM 742 C CA . THR A 1 98 ? -3.355 -8.657 23.598 1.00 17.10 336 THR A CA 1
ATOM 743 C C . THR A 1 98 ? -3.409 -7.942 22.247 1.00 16.16 336 THR A C 1
ATOM 744 O O . THR A 1 98 ? -3.234 -8.569 21.188 1.00 19.35 336 THR A O 1
ATOM 748 N N . LEU A 1 99 ? -3.677 -6.640 22.279 1.00 14.91 337 LEU A N 1
ATOM 749 C CA . LEU A 1 99 ? -3.875 -5.870 21.051 1.00 15.44 337 LEU A CA 1
ATOM 750 C C . LEU A 1 99 ? -2.745 -4.881 20.801 1.00 15.83 337 LEU A C 1
ATOM 751 O O . LEU A 1 99 ? -2.674 -4.236 19.759 1.00 15.48 337 LEU A O 1
ATOM 756 N N . GLY A 1 100 ? -1.837 -4.771 21.761 1.00 14.92 338 GLY A N 1
ATOM 757 C CA . GLY A 1 100 ? -0.768 -3.799 21.661 1.00 14.51 338 GLY A CA 1
ATOM 758 C C . GLY A 1 100 ? -0.302 -3.373 23.040 1.00 13.70 338 GLY A C 1
ATOM 759 O O . GLY A 1 100 ? -0.630 -4.015 24.040 1.00 14.67 338 GLY A O 1
ATOM 760 N N . TRP A 1 101 ? 0.442 -2.278 23.090 1.00 13.40 339 TRP A N 1
ATOM 761 C CA . TRP A 1 101 ? 0.996 -1.786 24.349 1.00 12.41 339 TRP A CA 1
ATOM 762 C C . TRP A 1 101 ? 1.240 -0.290 24.243 1.00 13.14 339 TRP A C 1
ATOM 763 O O . TRP A 1 101 ? 1.358 0.252 23.131 1.00 14.15 339 TRP A O 1
ATOM 774 N N . ILE A 1 102 ? 1.320 0.373 25.401 1.00 14.43 340 ILE A N 1
ATOM 775 C CA . ILE A 1 102 ? 1.536 1.815 25.466 1.00 14.00 340 ILE A CA 1
ATOM 776 C C . ILE A 1 102 ? 2.675 2.053 26.443 1.00 14.06 340 ILE A C 1
ATOM 777 O O . ILE A 1 102 ? 2.806 1.312 27.406 1.00 14.72 340 ILE A O 1
ATOM 782 N N . HIS A 1 103 ? 3.521 3.041 26.186 1.00 13.63 341 HIS A N 1
ATOM 783 C CA . HIS A 1 103 ? 4.574 3.377 27.150 1.00 14.90 341 HIS A CA 1
ATOM 784 C C . HIS A 1 103 ? 4.967 4.838 27.050 1.00 14.65 341 HIS A C 1
ATOM 785 O O . HIS A 1 103 ? 4.629 5.524 26.073 1.00 16.29 341 HIS A O 1
ATOM 792 N N . THR A 1 104 ? 5.661 5.314 28.084 1.00 15.32 342 THR A N 1
ATOM 793 C CA . THR A 1 104 ? 6.099 6.701 28.137 1.00 15.20 342 THR A CA 1
ATOM 794 C C . THR A 1 104 ? 7.570 6.883 27.771 1.00 15.07 342 THR A C 1
ATOM 795 O O . THR A 1 104 ? 8.424 6.018 28.062 1.00 16.11 342 THR A O 1
ATOM 799 N N . HIS A 1 105 ? 7.846 8.027 27.151 1.00 15.52 343 HIS A N 1
ATOM 800 C CA . HIS A 1 105 ? 9.170 8.631 27.141 1.00 15.78 343 HIS A CA 1
ATOM 801 C C . HIS A 1 105 ? 9.041 9.874 27.995 1.00 16.73 343 HIS A C 1
ATOM 802 O O . HIS A 1 105 ? 8.583 10.906 27.527 1.00 17.94 343 HIS A O 1
ATOM 809 N N . PRO A 1 106 ? 9.431 9.781 29.272 1.00 16.69 344 PRO A N 1
ATOM 810 C CA . PRO A 1 106 ? 9.155 10.901 30.176 1.00 17.84 344 PRO A CA 1
ATOM 811 C C . PRO A 1 106 ? 9.778 12.231 29.745 1.00 19.05 344 PRO A C 1
ATOM 812 O O . PRO A 1 106 ? 9.158 13.268 29.958 1.00 21.99 344 PRO A O 1
ATOM 816 N N . THR A 1 107 ? 10.965 12.203 29.145 1.00 19.28 345 THR A N 1
ATOM 817 C CA . THR A 1 107 ? 11.668 13.443 28.819 1.00 20.37 345 THR A CA 1
ATOM 818 C C . THR A 1 107 ? 12.090 13.551 27.356 1.00 22.11 345 THR A C 1
ATOM 819 O O . THR A 1 107 ? 12.399 14.640 26.873 1.00 26.40 345 THR A O 1
ATOM 823 N N . GLN A 1 108 ? 12.099 12.429 26.646 1.00 22.16 346 GLN A N 1
ATOM 824 C CA . GLN A 1 108 ? 12.535 12.442 25.250 1.00 22.55 346 GLN A CA 1
ATOM 825 C C . GLN A 1 108 ? 11.389 12.653 24.266 1.00 21.45 346 GLN A C 1
ATOM 826 O O . GLN A 1 108 ? 10.223 12.756 24.655 1.00 22.62 346 GLN A O 1
ATOM 832 N N . THR A 1 109 ? 11.725 12.726 22.982 1.00 21.09 347 THR A N 1
ATOM 833 C CA . THR A 1 109 ? 10.712 12.927 21.960 1.00 21.51 347 THR A CA 1
ATOM 834 C C . THR A 1 109 ? 9.950 11.636 21.699 1.00 21.89 347 THR A C 1
ATOM 835 O O . THR A 1 109 ? 10.283 10.580 22.256 1.00 20.92 347 THR A O 1
ATOM 839 N N . CYS A 1 110 ? 8.925 11.741 20.861 1.00 22.18 348 CYS A N 1
ATOM 840 C CA . CYS A 1 110 ? 8.082 10.614 20.511 1.00 22.22 348 CYS A CA 1
ATOM 841 C C . CYS A 1 110 ? 8.632 9.870 19.300 1.00 21.76 348 CYS A C 1
ATOM 842 O O . CYS A 1 110 ? 8.601 10.379 18.179 1.00 24.21 348 CYS A O 1
ATOM 845 N N . PHE A 1 111 ? 9.141 8.667 19.545 1.00 21.94 349 PHE A N 1
ATOM 846 C CA . PHE A 1 111 ? 9.701 7.811 18.510 1.00 21.19 349 PHE A CA 1
ATOM 847 C C . PHE A 1 111 ? 9.720 6.387 19.053 1.00 18.29 349 PHE A C 1
ATOM 848 O O . PHE A 1 111 ? 9.412 6.170 20.222 1.00 19.47 349 PHE A O 1
ATOM 856 N N . MET A 1 112 ? 10.040 5.418 18.199 1.00 17.95 350 MET A N 1
ATOM 857 C CA . MET A 1 112 ? 10.241 4.046 18.652 1.00 17.58 350 MET A CA 1
ATOM 858 C C . MET A 1 112 ? 11.737 3.807 18.776 1.00 18.09 350 MET A C 1
ATOM 859 O O . MET A 1 112 ? 12.470 3.924 17.788 1.00 19.73 350 MET A O 1
ATOM 864 N N . SER A 1 113 ? 12.192 3.483 19.984 1.00 19.05 351 SER A N 1
ATOM 865 C CA . SER A 1 113 ? 13.609 3.224 20.220 1.00 18.78 351 SER A CA 1
ATOM 866 C C . SER A 1 113 ? 13.977 1.838 19.712 1.00 19.32 351 SER A C 1
ATOM 867 O O . SER A 1 113 ? 13.104 1.063 19.324 1.00 18.52 351 SER A O 1
ATOM 870 N N . SER A 1 114 ? 15.267 1.519 19.745 1.00 19.81 352 SER A N 1
ATOM 871 C CA . SER A 1 114 ? 15.742 0.199 19.345 1.00 18.57 352 SER A CA 1
ATOM 872 C C . SER A 1 114 ? 15.057 -0.918 20.146 1.00 18.97 352 SER A C 1
ATOM 873 O O . SER A 1 114 ? 14.582 -1.906 19.576 1.00 20.43 352 SER A O 1
ATOM 876 N N . VAL A 1 115 ? 14.994 -0.752 21.467 1.00 20.55 353 VAL A N 1
ATOM 877 C CA . VAL A 1 115 ? 14.316 -1.717 22.326 1.00 21.01 353 VAL A CA 1
ATOM 878 C C . VAL A 1 115 ? 12.821 -1.772 22.003 1.00 17.79 353 VAL A C 1
ATOM 879 O O . VAL A 1 115 ? 12.231 -2.852 21.985 1.00 19.26 353 VAL A O 1
ATOM 883 N N . ASP A 1 116 ? 12.219 -0.616 21.712 1.00 17.33 354 ASP A N 1
ATOM 884 C CA . ASP A 1 116 ? 10.792 -0.570 21.388 1.00 17.56 354 ASP A CA 1
ATOM 885 C C . ASP A 1 116 ? 10.496 -1.388 20.143 1.00 17.45 354 ASP A C 1
ATOM 886 O O . ASP A 1 116 ? 9.465 -2.058 20.055 1.00 17.07 354 ASP A O 1
ATOM 891 N N . LEU A 1 117 ? 11.404 -1.324 19.177 1.00 15.51 355 LEU A N 1
ATOM 892 C CA . LEU A 1 117 ? 11.226 -2.054 17.926 1.00 16.05 355 LEU A CA 1
ATOM 893 C C . LEU A 1 117 ? 11.342 -3.563 18.137 1.00 17.43 355 LEU A C 1
ATOM 894 O O . LEU A 1 117 ? 10.548 -4.336 17.612 1.00 18.71 355 LEU A O 1
ATOM 899 N N . HIS A 1 118 ? 12.333 -3.985 18.917 1.00 16.91 356 HIS A N 1
ATOM 900 C CA . HIS A 1 118 ? 12.473 -5.398 19.241 1.00 17.71 356 HIS A CA 1
ATOM 901 C C . HIS A 1 118 ? 11.282 -5.919 20.060 1.00 17.77 356 HIS A C 1
ATOM 902 O O . HIS A 1 118 ? 10.812 -7.037 19.847 1.00 20.83 356 HIS A O 1
ATOM 909 N N . THR A 1 119 ? 10.800 -5.097 20.987 1.00 17.12 357 THR A N 1
ATOM 910 C CA . THR A 1 119 ? 9.628 -5.428 21.795 1.00 16.76 357 THR A CA 1
ATOM 911 C C . THR A 1 119 ? 8.397 -5.555 20.911 1.00 17.49 357 THR A C 1
ATOM 912 O O . THR A 1 119 ? 7.638 -6.530 20.994 1.00 20.37 357 THR A O 1
ATOM 916 N N . HIS A 1 120 ? 8.189 -4.571 20.049 1.00 16.20 358 HIS A N 1
ATOM 917 C CA . HIS A 1 120 ? 6.963 -4.573 19.282 1.00 16.83 358 HIS A CA 1
ATOM 918 C C . HIS A 1 120 ? 6.885 -5.696 18.251 1.00 16.77 358 HIS A C 1
ATOM 919 O O . HIS A 1 120 ? 5.794 -6.157 17.916 1.00 17.80 358 HIS A O 1
ATOM 926 N N . CYS A 1 121 ? 8.037 -6.138 17.761 1.00 18.56 359 CYS A N 1
ATOM 927 C CA . CYS A 1 121 ? 8.072 -7.182 16.748 1.00 19.40 359 CYS A CA 1
ATOM 928 C C . CYS A 1 121 ? 7.275 -8.418 17.173 1.00 17.96 359 CYS A C 1
ATOM 929 O O . CYS A 1 121 ? 6.495 -8.966 16.386 1.00 19.41 359 CYS A O 1
ATOM 932 N N . SER A 1 122 ? 7.441 -8.842 18.422 1.00 18.49 360 SER A N 1
ATOM 933 C CA A SER A 1 122 ? 6.739 -10.033 18.892 0.32 18.21 360 SER A CA 1
ATOM 934 C CA B SER A 1 122 ? 6.743 -10.022 18.907 0.68 18.26 360 SER A CA 1
ATOM 935 C C . SER A 1 122 ? 5.225 -9.804 18.970 1.00 18.21 360 SER A C 1
ATOM 936 O O . SER A 1 122 ? 4.448 -10.698 18.642 1.00 18.92 360 SER A O 1
ATOM 941 N N . TYR A 1 123 ? 4.807 -8.609 19.387 1.00 16.05 361 TYR A N 1
ATOM 942 C CA . TYR A 1 123 ? 3.381 -8.258 19.398 1.00 15.48 361 TYR A CA 1
ATOM 943 C C . TYR A 1 123 ? 2.762 -8.379 18.002 1.00 15.84 361 TYR A C 1
ATOM 944 O O . TYR A 1 123 ? 1.682 -8.951 17.828 1.00 16.78 361 TYR A O 1
ATOM 953 N N . GLN A 1 124 ? 3.460 -7.826 17.017 1.00 15.20 362 GLN A N 1
ATOM 954 C CA . GLN A 1 124 ? 2.930 -7.700 15.665 1.00 15.38 362 GLN A CA 1
ATOM 955 C C . GLN A 1 124 ? 3.041 -9.011 14.886 1.00 16.11 362 GLN A C 1
ATOM 956 O O . GLN A 1 124 ? 2.302 -9.229 13.923 1.00 17.03 362 GLN A O 1
ATOM 962 N N . LEU A 1 125 ? 3.948 -9.894 15.308 1.00 17.42 363 LEU A N 1
ATOM 963 C CA . LEU A 1 125 ? 3.996 -11.237 14.730 1.00 17.20 363 LEU A CA 1
ATOM 964 C C . LEU A 1 125 ? 2.796 -12.042 15.227 1.00 17.61 363 LEU A C 1
ATOM 965 O O . LEU A 1 125 ? 2.164 -12.780 14.468 1.00 20.66 363 LEU A O 1
ATOM 970 N N . MET A 1 126 ? 2.493 -11.888 16.513 1.00 17.73 364 MET A N 1
ATOM 971 C CA . MET A 1 126 ? 1.360 -12.560 17.139 1.00 19.02 364 MET A CA 1
ATOM 972 C C . MET A 1 126 ? 0.029 -12.068 16.562 1.00 18.22 364 MET A C 1
ATOM 973 O O . MET A 1 126 ? -0.893 -12.860 16.334 1.00 22.39 364 MET A O 1
ATOM 978 N N . LEU A 1 127 ? -0.067 -10.764 16.323 1.00 16.25 365 LEU A N 1
ATOM 979 C CA . LEU A 1 127 ? -1.290 -10.162 15.797 1.00 15.54 365 LEU A CA 1
ATOM 980 C C . LEU A 1 127 ? -0.887 -9.068 14.821 1.00 15.88 365 LEU A C 1
ATOM 981 O O . LEU A 1 127 ? -0.321 -8.058 15.232 1.00 17.32 365 LEU A O 1
ATOM 986 N N . PRO A 1 128 ? -1.156 -9.263 13.518 1.00 16.85 366 PRO A N 1
ATOM 987 C CA . PRO A 1 128 ? -0.696 -8.294 12.513 1.00 17.06 366 PRO A CA 1
ATOM 988 C C . PRO A 1 128 ? -1.166 -6.872 12.795 1.00 15.89 366 PRO A C 1
ATOM 989 O O . PRO A 1 128 ? -0.471 -5.921 12.439 1.00 17.00 366 PRO A O 1
ATOM 993 N N . GLU A 1 129 ? -2.317 -6.741 13.450 1.00 15.28 367 GLU A N 1
ATOM 994 C CA . GLU A 1 129 ? -2.871 -5.440 13.804 1.00 15.37 367 GLU A CA 1
ATOM 995 C C . GLU A 1 129 ? -2.238 -4.748 15.025 1.00 14.47 367 GLU A C 1
ATOM 996 O O . GLU A 1 129 ? -2.570 -3.591 15.307 1.00 14.79 367 GLU A O 1
ATOM 1002 N N . ALA A 1 130 ? -1.341 -5.427 15.746 1.00 14.83 368 ALA A N 1
ATOM 1003 C CA . ALA A 1 130 ? -0.853 -4.902 17.019 1.00 15.19 368 ALA A CA 1
ATOM 1004 C C . ALA A 1 130 ? -0.188 -3.535 16.898 1.00 14.06 368 ALA A C 1
ATOM 1005 O O . ALA A 1 130 ? 0.558 -3.277 15.949 1.00 14.92 368 ALA A O 1
ATOM 1007 N N . ILE A 1 131 ? -0.448 -2.673 17.877 1.00 13.89 369 ILE A N 1
ATOM 1008 C CA . ILE A 1 131 ? 0.014 -1.294 17.837 1.00 14.01 369 ILE A CA 1
ATOM 1009 C C . ILE A 1 131 ? 0.882 -0.940 19.048 1.00 13.46 369 ILE A C 1
ATOM 1010 O O . ILE A 1 131 ? 0.754 -1.543 20.117 1.00 14.10 369 ILE A O 1
ATOM 1015 N N . ALA A 1 132 ? 1.740 0.055 18.865 1.00 12.89 370 ALA A N 1
ATOM 1016 C CA . ALA A 1 132 ? 2.604 0.554 19.932 1.00 13.04 370 ALA A CA 1
ATOM 1017 C C . ALA A 1 132 ? 2.318 2.038 20.111 1.00 13.90 370 ALA A C 1
ATOM 1018 O O . ALA A 1 132 ? 2.631 2.848 19.231 1.00 15.27 370 ALA A O 1
ATOM 1020 N N . ILE A 1 133 ? 1.688 2.406 21.223 1.00 15.24 371 ILE A N 1
ATOM 1021 C CA . ILE A 1 133 ? 1.404 3.812 21.483 1.00 14.79 371 ILE A CA 1
ATOM 1022 C C . ILE A 1 133 ? 2.548 4.382 22.313 1.00 14.69 371 ILE A C 1
ATOM 1023 O O . ILE A 1 133 ? 2.923 3.794 23.331 1.00 15.48 371 ILE A O 1
ATOM 1028 N N . VAL A 1 134 ? 3.111 5.509 21.885 1.00 15.00 372 VAL A N 1
ATOM 1029 C CA . VAL A 1 134 ? 4.208 6.137 22.635 1.00 14.64 372 VAL A CA 1
ATOM 1030 C C . VAL A 1 134 ? 3.818 7.542 23.083 1.00 15.53 372 VAL A C 1
ATOM 1031 O O . VAL A 1 134 ? 3.464 8.383 22.261 1.00 16.73 372 VAL A O 1
ATOM 1035 N N . MET A 1 135 ? 3.883 7.793 24.388 1.00 15.15 373 MET A N 1
ATOM 1036 C CA . MET A 1 135 ? 3.564 9.104 24.940 1.00 15.70 373 MET A CA 1
ATOM 1037 C C . MET A 1 135 ? 4.849 9.844 25.297 1.00 16.13 373 MET A C 1
ATOM 1038 O O . MET A 1 135 ? 5.724 9.287 25.973 1.00 17.71 373 MET A O 1
ATOM 1043 N N . ALA A 1 136 ? 4.962 11.094 24.859 1.00 18.08 374 ALA A N 1
ATOM 1044 C CA . ALA A 1 136 ? 6.105 11.929 25.232 1.00 17.96 374 ALA A CA 1
ATOM 1045 C C . ALA A 1 136 ? 5.611 13.171 25.971 1.00 18.62 374 ALA A C 1
ATOM 1046 O O . ALA A 1 136 ? 5.526 14.254 25.390 1.00 20.06 374 ALA A O 1
ATOM 1048 N N . PRO A 1 137 ? 5.271 13.015 27.262 1.00 20.22 375 PRO A N 1
ATOM 1049 C CA . PRO A 1 137 ? 4.558 14.083 27.973 1.00 21.93 375 PRO A CA 1
ATOM 1050 C C . PRO A 1 137 ? 5.324 15.399 28.128 1.00 22.04 375 PRO A C 1
ATOM 1051 O O . PRO A 1 137 ? 4.684 16.448 28.161 1.00 24.59 375 PRO A O 1
ATOM 1055 N N . SER A 1 138 ? 6.649 15.364 28.219 1.00 22.52 376 SER A N 1
ATOM 1056 C CA . SER A 1 138 ? 7.397 16.611 28.343 1.00 23.03 376 SER A CA 1
ATOM 1057 C C . SER A 1 138 ? 7.381 17.412 27.040 1.00 23.49 376 SER A C 1
ATOM 1058 O O . SER A 1 138 ? 7.724 18.594 27.031 1.00 25.65 376 SER A O 1
ATOM 1061 N N . LYS A 1 139 ? 6.974 16.764 25.948 1.00 24.25 377 LYS A N 1
ATOM 1062 C CA . LYS A 1 139 ? 6.863 17.418 24.646 1.00 25.66 377 LYS A CA 1
ATOM 1063 C C . LYS A 1 139 ? 5.400 17.654 24.272 1.00 25.17 377 LYS A C 1
ATOM 1064 O O . LYS A 1 139 ? 5.108 18.312 23.272 1.00 27.30 377 LYS A O 1
ATOM 1070 N N . ASN A 1 140 ? 4.491 17.115 25.082 1.00 25.46 378 ASN A N 1
ATOM 1071 C CA . ASN A 1 140 ? 3.061 17.064 24.760 1.00 25.37 378 ASN A CA 1
ATOM 1072 C C . ASN A 1 140 ? 2.789 16.467 23.379 1.00 24.50 378 ASN A C 1
ATOM 1073 O O . ASN A 1 140 ? 1.971 16.983 22.608 1.00 27.34 378 ASN A O 1
ATOM 1078 N N . THR A 1 141 ? 3.492 15.386 23.063 1.00 21.94 379 THR A N 1
ATOM 1079 C CA . THR A 1 141 ? 3.277 14.686 21.805 1.00 21.29 379 THR A CA 1
ATOM 1080 C C . THR A 1 141 ? 3.014 13.218 22.076 1.00 20.49 379 THR A C 1
ATOM 1081 O O . THR A 1 141 ? 3.360 12.699 23.133 1.00 20.20 379 THR A O 1
ATOM 1085 N N . SER A 1 142 ? 2.403 12.548 21.113 1.00 20.57 380 SER A N 1
ATOM 1086 C CA . SER A 1 142 ? 2.230 11.107 21.178 1.00 18.93 380 SER A CA 1
ATOM 1087 C C . SER A 1 142 ? 2.177 10.587 19.759 1.00 17.67 380 SER A C 1
ATOM 1088 O O . SER A 1 142 ? 2.052 11.365 18.808 1.00 20.18 380 SER A O 1
ATOM 1091 N N . GLY A 1 143 ? 2.265 9.271 19.623 1.00 17.85 381 GLY A N 1
ATOM 1092 C CA . GLY A 1 143 ? 2.184 8.628 18.329 1.00 17.76 381 GLY A 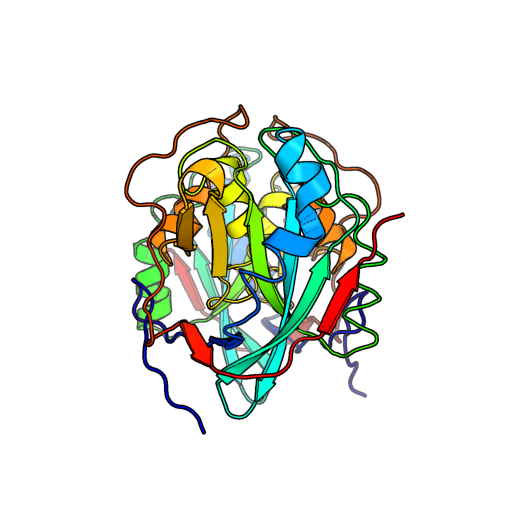CA 1
ATOM 1093 C C . GLY A 1 143 ? 1.753 7.184 18.478 1.00 16.48 381 GLY A C 1
ATOM 1094 O O . GLY A 1 143 ? 1.922 6.574 19.543 1.00 16.50 381 GLY A O 1
ATOM 1095 N N . ILE A 1 144 ? 1.189 6.634 17.410 1.00 16.58 382 ILE A N 1
ATOM 1096 C CA . ILE A 1 144 ? 0.815 5.230 17.384 1.00 15.56 382 ILE A CA 1
ATOM 1097 C C . ILE A 1 144 ? 1.540 4.570 16.226 1.00 15.44 382 ILE A C 1
ATOM 1098 O O . ILE A 1 144 ? 1.356 4.963 15.070 1.00 16.89 382 ILE A O 1
ATOM 1103 N N . PHE A 1 145 ? 2.379 3.589 16.543 1.00 15.55 383 PHE A N 1
ATOM 1104 C CA . PHE A 1 145 ? 3.300 3.025 15.569 1.00 14.93 383 PHE A CA 1
ATOM 1105 C C . PHE A 1 145 ? 3.116 1.532 15.337 1.00 14.65 383 PHE A C 1
ATOM 1106 O O . PHE A 1 145 ? 2.513 0.820 16.148 1.00 15.74 383 PHE A O 1
ATOM 1114 N N . ARG A 1 146 ? 3.641 1.076 14.204 1.00 15.42 384 ARG A N 1
ATOM 1115 C CA A ARG A 1 146 ? 3.743 -0.347 13.908 0.58 15.19 384 ARG A CA 1
ATOM 1116 C CA B ARG A 1 146 ? 3.750 -0.346 13.918 0.42 15.22 384 ARG A CA 1
ATOM 1117 C C . ARG A 1 146 ? 4.984 -0.563 13.054 1.00 15.75 384 ARG A C 1
ATOM 1118 O O . ARG A 1 146 ? 5.523 0.383 12.477 1.00 17.14 384 ARG A O 1
ATOM 1133 N N . LEU A 1 147 ? 5.447 -1.801 12.967 1.00 16.94 385 LEU A N 1
ATOM 1134 C CA A LEU A 1 147 ? 6.538 -2.125 12.057 0.64 17.02 385 LEU A CA 1
ATOM 1135 C CA B LEU A 1 147 ? 6.539 -2.109 12.054 0.36 16.98 385 LEU A CA 1
ATOM 1136 C C . LEU A 1 147 ? 6.021 -2.265 10.625 1.00 16.85 385 LEU A C 1
ATOM 1137 O O . LEU A 1 147 ? 4.856 -2.615 10.400 1.00 17.64 385 LEU A O 1
ATOM 1146 N N . LEU A 1 148 ? 6.876 -1.989 9.651 1.00 16.46 386 LEU A N 1
ATOM 1147 C CA . LEU A 1 148 ? 6.499 -2.300 8.276 1.00 17.63 386 LEU A CA 1
ATOM 1148 C C . LEU A 1 148 ? 6.348 -3.819 8.157 1.00 19.50 386 LEU A C 1
ATOM 1149 O O . LEU A 1 148 ? 7.156 -4.572 8.706 1.00 19.78 386 LEU A O 1
ATOM 1154 N N . ASP A 1 149 ? 5.318 -4.264 7.443 1.00 20.08 387 ASP A N 1
ATOM 1155 C CA . ASP A 1 149 ? 5.006 -5.687 7.345 1.00 18.79 387 ASP A CA 1
ATOM 1156 C C . ASP A 1 149 ? 4.851 -6.011 5.867 1.00 22.07 387 ASP A C 1
ATOM 1157 O O . ASP A 1 149 ? 3.922 -5.527 5.235 1.00 22.40 387 ASP A O 1
ATOM 1162 N N . PRO A 1 150 ? 5.729 -6.869 5.316 1.00 22.65 388 PRO A N 1
ATOM 1163 C CA . PRO A 1 150 ? 6.721 -7.712 6.000 1.00 25.09 388 PRO A CA 1
ATOM 1164 C C . PRO A 1 150 ? 8.100 -7.116 6.317 1.00 22.95 388 PRO A C 1
ATOM 1165 O O . PRO A 1 150 ? 8.768 -7.685 7.174 1.00 22.49 388 PRO A O 1
ATOM 1169 N N . GLU A 1 151 ? 8.520 -6.038 5.659 1.00 22.46 389 GLU A N 1
ATOM 1170 C CA . GLU A 1 151 ? 9.933 -5.621 5.676 1.00 25.65 389 GLU A CA 1
ATOM 1171 C C . GLU A 1 151 ? 10.543 -5.301 7.048 1.00 22.70 389 GLU A C 1
ATOM 1172 O O . GLU A 1 151 ? 11.649 -5.758 7.369 1.00 24.60 389 GLU A O 1
ATOM 1178 N N . GLY A 1 152 ? 9.841 -4.497 7.841 1.00 21.72 390 GLY A N 1
ATOM 1179 C CA . GLY A 1 152 ? 10.351 -4.075 9.130 1.00 21.11 390 GLY A CA 1
ATOM 1180 C C . GLY A 1 152 ? 10.397 -5.260 10.070 1.00 19.75 390 GLY A C 1
ATOM 1181 O O . GLY A 1 152 ? 11.373 -5.439 10.802 1.00 21.21 390 GLY A O 1
ATOM 1182 N N . LEU A 1 153 ? 9.342 -6.073 10.043 1.00 20.54 391 LEU A N 1
ATOM 1183 C CA . LEU A 1 153 ? 9.297 -7.294 10.842 1.00 20.30 391 LEU A CA 1
ATOM 1184 C C . LEU A 1 153 ? 10.480 -8.199 10.501 1.00 20.02 391 LEU A C 1
ATOM 1185 O O . LEU A 1 153 ? 11.137 -8.728 11.396 1.00 22.42 391 LEU A O 1
ATOM 1190 N N . GLN A 1 154 ? 10.748 -8.370 9.208 1.00 21.25 392 GLN A N 1
ATOM 1191 C CA . GLN A 1 154 ? 11.888 -9.161 8.750 1.00 23.42 392 GLN A CA 1
ATOM 1192 C C . GLN A 1 154 ? 13.208 -8.648 9.316 1.00 22.88 392 GLN A C 1
ATOM 1193 O O . GLN A 1 154 ? 14.029 -9.420 9.834 1.00 25.73 392 GLN A O 1
ATOM 1199 N N . THR A 1 155 ? 13.416 -7.339 9.205 1.00 21.17 393 THR A N 1
ATOM 1200 C CA . THR A 1 155 ? 14.633 -6.712 9.718 1.00 21.31 393 THR A CA 1
ATOM 1201 C C . THR A 1 155 ? 14.860 -6.980 11.207 1.00 21.71 393 THR A C 1
ATOM 1202 O O . THR A 1 155 ? 15.954 -7.359 11.602 1.00 26.38 393 THR A O 1
ATOM 1206 N N . ILE A 1 156 ? 13.828 -6.802 12.026 1.00 20.61 394 ILE A N 1
ATOM 1207 C CA . ILE A 1 156 ? 13.969 -7.024 13.464 1.00 21.22 394 ILE A CA 1
ATOM 1208 C C . ILE A 1 156 ? 14.119 -8.511 13.821 1.00 22.34 394 ILE A C 1
ATOM 1209 O O . ILE A 1 156 ? 14.948 -8.867 14.665 1.00 24.69 394 ILE A O 1
ATOM 1214 N N . VAL A 1 157 ? 13.334 -9.373 13.174 1.00 22.29 395 VAL A N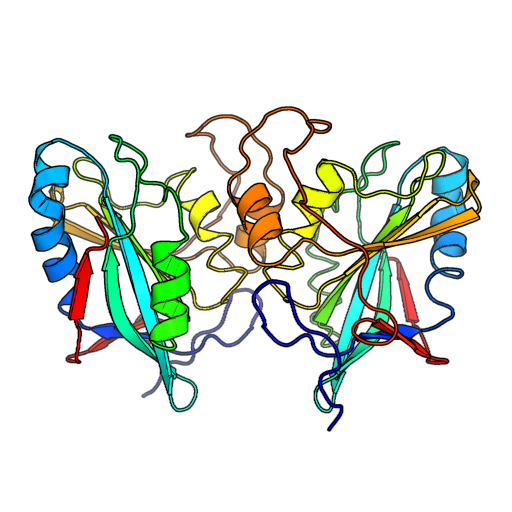 1
ATOM 12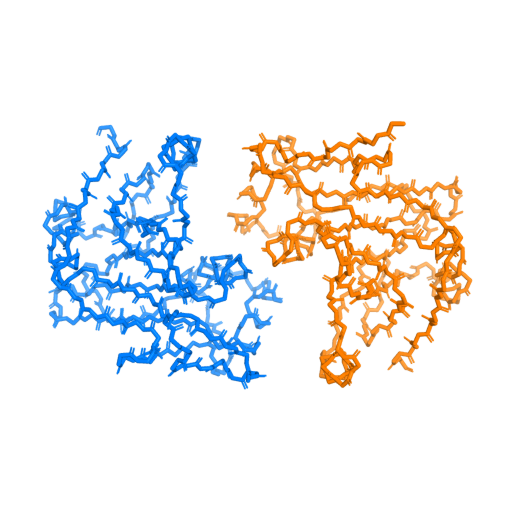15 C CA . VAL A 1 157 ? 13.467 -10.822 13.369 1.00 23.76 395 VAL A CA 1
ATOM 1216 C C . VAL A 1 157 ? 14.910 -11.288 13.121 1.00 23.71 395 VAL A C 1
ATOM 1217 O O . VAL A 1 157 ? 15.463 -12.088 13.884 1.00 27.11 395 VAL A O 1
ATOM 1221 N N . LYS A 1 158 ? 15.523 -10.761 12.065 1.00 25.21 396 LYS A N 1
ATOM 1222 C CA . LYS A 1 158 ? 16.892 -11.131 11.691 1.00 28.14 396 LYS A CA 1
ATOM 1223 C C . LYS A 1 158 ? 17.997 -10.455 12.506 1.00 28.41 396 LYS A C 1
ATOM 1224 O O . LYS A 1 158 ? 19.157 -10.881 12.468 1.00 30.87 396 LYS A O 1
ATOM 1230 N N . CYS A 1 159 ? 17.646 -9.399 13.230 1.00 26.53 397 CYS A N 1
ATOM 1231 C CA . CYS A 1 159 ? 18.644 -8.574 13.893 1.00 26.81 397 CYS A CA 1
ATOM 1232 C C . CYS A 1 159 ? 19.344 -9.263 15.064 1.00 30.61 397 CYS A C 1
ATOM 1233 O O . CYS A 1 159 ? 18.706 -9.631 16.047 1.00 33.65 397 CYS A O 1
ATOM 1236 N N . ARG A 1 160 ? 20.661 -9.417 14.971 1.00 31.17 398 ARG A N 1
ATOM 1237 C CA . ARG A 1 160 ? 21.432 -9.967 16.082 1.00 35.63 398 ARG A CA 1
ATOM 1238 C C . ARG A 1 160 ? 22.486 -8.983 16.583 1.00 37.32 398 ARG A C 1
ATOM 1239 O O . ARG A 1 160 ? 23.482 -9.376 17.187 1.00 42.64 398 ARG A O 1
ATOM 1247 N N . LYS A 1 161 ? 22.246 -7.698 16.338 1.00 35.48 399 LYS A N 1
ATOM 1248 C CA . LYS A 1 161 ? 23.157 -6.644 16.777 1.00 34.14 399 LYS A CA 1
ATOM 1249 C C . LYS A 1 161 ? 23.169 -6.503 18.296 1.00 35.67 399 LYS A C 1
ATOM 1250 O O . LYS A 1 161 ? 22.129 -6.593 18.942 1.00 34.56 399 LYS A O 1
ATOM 1256 N N . PRO A 1 162 ? 24.357 -6.283 18.877 1.00 39.17 400 PRO A N 1
ATOM 1257 C CA . PRO A 1 162 ? 24.466 -6.107 20.327 1.00 39.02 400 PRO A CA 1
ATOM 1258 C C . PRO A 1 162 ? 24.150 -4.675 20.740 1.00 38.84 400 PRO A C 1
ATOM 1259 O O . PRO A 1 162 ? 24.115 -3.786 19.891 1.00 36.54 400 PRO A O 1
ATOM 1263 N N . GLY A 1 163 ? 23.933 -4.458 22.032 1.00 40.39 401 GLY A N 1
ATOM 1264 C CA . GLY A 1 163 ? 23.661 -3.130 22.549 1.00 38.38 401 GLY A CA 1
ATOM 1265 C C . GLY A 1 163 ? 22.178 -2.856 22.488 1.00 42.20 401 GLY A C 1
ATOM 1266 O O . GLY A 1 163 ? 21.517 -3.217 21.512 1.00 50.20 401 GLY A O 1
ATOM 1267 N N . LEU A 1 164 ? 21.631 -2.231 23.522 1.00 39.64 402 LEU A N 1
ATOM 1268 C CA . LEU A 1 164 ? 20.191 -1.993 23.501 1.00 44.88 402 LEU A CA 1
ATOM 1269 C C . LEU A 1 164 ? 19.778 -0.664 22.851 1.00 36.34 402 LEU A C 1
ATOM 1270 O O . LEU A 1 164 ? 18.596 -0.362 22.766 1.00 33.63 402 LEU A O 1
ATOM 1275 N N . PHE A 1 165 ? 20.745 0.117 22.379 1.00 36.00 403 PHE A N 1
ATOM 1276 C CA . PHE A 1 165 ? 20.428 1.365 21.686 1.00 37.48 403 PHE A CA 1
ATOM 1277 C C . PHE A 1 165 ? 20.866 1.339 20.222 1.00 32.92 403 PHE A C 1
ATOM 1278 O O . PHE A 1 165 ? 20.924 2.382 19.563 1.00 36.86 403 PHE A O 1
ATOM 1286 N N . HIS A 1 166 ? 21.174 0.148 19.717 1.00 27.61 404 HIS A N 1
ATOM 1287 C CA . HIS A 1 166 ? 21.756 0.028 18.386 1.00 28.86 404 HIS A CA 1
ATOM 1288 C C . HIS A 1 166 ? 20.770 0.483 17.318 1.00 30.51 404 HIS A C 1
ATOM 1289 O O . HIS A 1 166 ? 19.574 0.234 17.427 1.00 27.45 404 HIS A O 1
ATOM 1296 N N . PRO A 1 167 ? 21.269 1.179 16.291 1.00 30.49 405 PRO A N 1
ATOM 1297 C CA . PRO A 1 167 ? 20.397 1.674 15.225 1.00 32.75 405 PRO A CA 1
ATOM 1298 C C . PRO A 1 167 ? 19.995 0.554 14.276 1.00 30.62 405 PRO A C 1
ATOM 1299 O O . PRO A 1 167 ? 20.588 -0.524 14.291 1.00 31.56 405 PRO A O 1
ATOM 1303 N N . HIS A 1 168 ? 18.985 0.809 13.458 1.00 29.56 406 HIS A N 1
ATOM 1304 C CA . HIS A 1 168 ? 18.614 -0.135 12.421 1.00 30.94 406 HIS A CA 1
ATOM 1305 C C . HIS A 1 168 ? 18.669 0.541 11.064 1.00 33.40 406 HIS A C 1
ATOM 1306 O O . HIS A 1 168 ? 18.498 1.755 10.958 1.00 39.46 406 HIS A O 1
ATOM 1313 N N . GLU A 1 169 ? 18.931 -0.247 10.030 1.00 38.59 407 GLU A N 1
ATOM 1314 C CA . GLU A 1 169 ? 19.058 0.291 8.686 1.00 45.04 407 GLU A CA 1
ATOM 1315 C C . GLU A 1 169 ? 17.699 0.345 7.991 1.00 41.52 407 GLU A C 1
ATOM 1316 O O . GLU A 1 169 ? 16.905 -0.593 8.086 1.00 40.02 407 GLU A O 1
ATOM 1322 N N . GLY A 1 170 ? 17.430 1.469 7.331 1.00 40.33 408 GLY A N 1
ATOM 1323 C CA . GLY A 1 170 ? 16.275 1.613 6.464 1.00 40.85 408 GLY A CA 1
ATOM 1324 C C . GLY A 1 170 ? 14.961 2.010 7.107 1.00 45.43 408 GLY A C 1
ATOM 1325 O O . GLY A 1 170 ? 14.911 2.509 8.229 1.00 47.88 408 GLY A O 1
ATOM 1326 N N . LYS A 1 171 ? 13.887 1.788 6.356 1.00 40.73 409 LYS A N 1
ATOM 1327 C CA . LYS A 1 171 ? 12.526 2.018 6.815 1.00 42.63 409 LYS A CA 1
ATOM 1328 C C . LYS A 1 171 ? 12.088 0.774 7.583 1.00 37.60 409 LYS A C 1
ATOM 1329 O O . LYS A 1 171 ? 11.937 -0.305 7.000 1.00 40.14 409 LYS A O 1
ATOM 1335 N N . VAL A 1 172 ? 11.907 0.922 8.892 1.00 26.11 410 VAL A N 1
ATOM 1336 C CA . VAL A 1 172 ? 11.569 -0.204 9.761 1.00 21.99 410 VAL A CA 1
ATOM 1337 C C . VAL A 1 172 ? 10.165 -0.064 10.351 1.00 19.60 410 VAL A C 1
ATOM 1338 O O . VAL A 1 172 ? 9.422 -1.046 10.471 1.00 21.43 410 VAL A O 1
ATOM 1342 N N . TYR A 1 173 ? 9.794 1.160 10.710 1.00 19.04 411 TYR A N 1
ATOM 1343 C CA . TYR A 1 173 ? 8.484 1.390 11.311 1.00 17.11 411 TYR A CA 1
ATOM 1344 C C . TYR A 1 173 ? 7.805 2.624 10.762 1.00 17.97 411 TYR A C 1
ATOM 1345 O O . TYR A 1 173 ? 8.433 3.445 10.098 1.00 19.91 411 TYR A O 1
ATOM 1354 N N . THR A 1 174 ? 6.512 2.738 11.043 1.00 18.56 412 THR A N 1
ATOM 1355 C CA . THR A 1 174 ? 5.687 3.805 10.496 1.00 18.19 412 THR A CA 1
ATOM 1356 C C . THR A 1 174 ? 4.566 4.119 11.479 1.00 18.36 412 THR A C 1
ATOM 1357 O O . THR A 1 174 ? 4.301 3.345 12.398 1.00 17.95 412 THR A O 1
ATOM 1361 N N . MET A 1 175 ? 3.906 5.256 11.286 1.00 19.79 413 MET A N 1
ATOM 1362 C CA . MET A 1 175 ? 2.707 5.554 12.050 1.00 20.00 413 MET A CA 1
ATOM 1363 C C . MET A 1 175 ? 1.566 4.720 11.484 1.00 17.64 413 MET A C 1
ATOM 1364 O O . MET A 1 175 ? 1.523 4.445 10.282 1.00 20.88 413 MET A O 1
ATOM 1369 N N . VAL A 1 176 ? 0.652 4.284 12.345 1.00 17.09 414 VAL A N 1
ATOM 1370 C CA . VAL A 1 176 ? -0.502 3.529 11.869 1.00 18.58 414 VAL A CA 1
ATOM 1371 C C . VAL A 1 176 ? -1.492 4.450 11.158 1.00 19.29 414 VAL A C 1
ATOM 1372 O O . VAL A 1 176 ? -1.532 5.661 11.399 1.00 19.78 414 VAL A O 1
ATOM 1376 N N . ALA A 1 177 ? -2.282 3.872 10.262 1.00 18.56 415 ALA A N 1
ATOM 1377 C CA . ALA A 1 177 ? -3.352 4.617 9.629 1.00 17.88 415 ALA A CA 1
ATOM 1378 C C . ALA A 1 177 ? -4.426 4.959 10.655 1.00 17.16 415 ALA A C 1
ATOM 1379 O O . ALA A 1 177 ? -4.885 4.087 11.391 1.00 18.01 415 ALA A O 1
ATOM 1381 N N . GLN A 1 178 ? -4.830 6.227 10.690 1.00 17.80 416 GLN A N 1
ATOM 1382 C CA . GLN A 1 178 ? -5.986 6.644 11.479 1.00 18.92 416 GLN A CA 1
ATOM 1383 C C . GLN A 1 178 ? -6.906 7.477 10.599 1.00 21.11 416 GLN A C 1
ATOM 1384 O O . GLN A 1 178 ? -6.454 8.435 9.970 1.00 21.94 416 GLN A O 1
ATOM 1390 N N . PRO A 1 179 ? -8.204 7.133 10.561 1.00 20.74 417 PRO A N 1
ATOM 1391 C CA . PRO A 1 179 ? -8.876 6.089 11.343 1.00 20.91 417 PRO A CA 1
ATOM 1392 C C . PRO A 1 179 ? -8.897 4.709 10.680 1.00 18.38 417 PRO A C 1
ATOM 1393 O O . PRO A 1 179 ? -9.615 3.838 11.170 1.00 19.67 417 PRO A O 1
ATOM 1397 N N . GLY A 1 180 ? -8.135 4.503 9.608 1.00 18.11 418 GLY A N 1
ATOM 1398 C CA . GLY A 1 180 ? -8.223 3.263 8.851 1.00 19.55 418 GLY A CA 1
ATOM 1399 C C . GLY A 1 180 ? -7.843 1.995 9.590 1.00 17.89 418 GLY A C 1
ATOM 1400 O O . GLY A 1 180 ? -8.420 0.928 9.383 1.00 18.07 418 GLY A O 1
ATOM 1401 N N . HIS A 1 181 ? -6.850 2.112 10.462 1.00 16.87 419 HIS A N 1
ATOM 1402 C CA . HIS A 1 181 ? -6.361 0.981 11.253 1.00 16.09 419 HIS A CA 1
ATOM 1403 C C . HIS A 1 181 ? -6.780 1.168 12.710 1.00 15.41 419 HIS A C 1
ATOM 1404 O O . HIS A 1 181 ? -7.424 0.292 13.286 1.00 15.59 419 HIS A O 1
ATOM 1411 N N . VAL A 1 182 ? -6.429 2.311 13.294 1.00 16.10 420 VAL A N 1
ATOM 1412 C CA . VAL A 1 182 ? -6.869 2.635 14.646 1.00 16.70 420 VAL A CA 1
ATOM 1413 C C . VAL A 1 182 ? -7.851 3.794 14.613 1.00 17.59 420 VAL A C 1
ATOM 1414 O O . VAL A 1 182 ? -7.565 4.851 14.042 1.00 18.00 420 VAL A O 1
ATOM 1418 N N . ARG A 1 183 ? -9.016 3.588 15.217 1.00 18.01 421 ARG A N 1
ATOM 1419 C CA . ARG A 1 183 ? -9.996 4.650 15.337 1.00 22.93 421 ARG A CA 1
ATOM 1420 C C . ARG A 1 183 ? -10.354 4.880 16.797 1.00 19.67 421 ARG A C 1
ATOM 1421 O O . ARG A 1 183 ? -10.595 3.939 17.554 1.00 19.97 421 ARG A O 1
ATOM 1429 N N . GLU A 1 184 ? -10.381 6.144 17.189 1.00 23.31 422 GLU A N 1
ATOM 1430 C CA . GLU A 1 184 ? -10.732 6.500 18.553 1.00 27.06 422 GLU A CA 1
ATOM 1431 C C . GLU A 1 184 ? -12.237 6.753 18.704 1.00 29.09 422 GLU A C 1
ATOM 1432 O O . GLU A 1 184 ? -12.853 7.430 17.872 1.00 37.03 422 GLU A O 1
ATOM 1438 N N . ILE A 1 185 ? -12.822 6.172 19.753 1.00 24.83 423 ILE A N 1
ATOM 1439 C CA . ILE A 1 185 ? -14.244 6.314 20.061 1.00 26.02 423 ILE A CA 1
ATOM 1440 C C . ILE A 1 185 ? -14.483 6.528 21.558 1.00 22.54 423 ILE A C 1
ATOM 1441 O O . ILE A 1 185 ? -13.579 6.315 22.379 1.00 19.87 423 ILE A O 1
ATOM 1446 N N . ASN A 1 186 ? -15.694 6.949 21.910 1.00 24.61 424 ASN A N 1
ATOM 1447 C CA . ASN A 1 186 ? -16.071 7.213 23.301 1.00 27.11 424 ASN A CA 1
ATOM 1448 C C . ASN A 1 186 ? -16.539 5.971 24.039 1.00 33.20 424 ASN A C 1
ATOM 1449 O O . ASN A 1 186 ? -17.703 5.868 24.429 1.00 50.35 424 ASN A O 1
ATOM 1454 N N . SER A 1 187 ? -15.623 5.038 24.248 1.00 26.08 425 SER A N 1
ATOM 1455 C CA . SER A 1 187 ? -15.964 3.763 24.851 1.00 26.12 425 SER A CA 1
ATOM 1456 C C . SER A 1 187 ? -15.439 3.658 26.283 1.00 26.74 425 SER A C 1
ATOM 1457 O O . SER A 1 187 ? -14.581 4.439 26.723 1.00 26.13 425 SER A O 1
ATOM 1460 N N . LYS A 1 188 ? -15.974 2.690 27.011 1.00 28.37 426 LYS A N 1
ATOM 1461 C CA . LYS A 1 188 ? -15.558 2.465 28.380 1.00 26.65 426 LYS A CA 1
ATOM 1462 C C . LYS A 1 188 ? -14.176 1.826 28.425 1.00 24.79 426 LYS A C 1
ATOM 1463 O O . LYS A 1 188 ? -13.735 1.185 27.467 1.00 24.86 426 LYS A O 1
ATOM 1469 N N . LEU A 1 189 ? -13.502 2.008 29.552 1.00 22.62 427 LEU A N 1
ATOM 1470 C CA . LEU A 1 189 ? -12.161 1.479 29.759 1.00 19.50 427 LEU A CA 1
ATOM 1471 C C . LEU A 1 189 ? -11.982 1.081 31.214 1.00 19.01 427 LEU A C 1
ATOM 1472 O O . LEU A 1 189 ? -12.252 1.871 32.122 1.00 21.65 427 LEU A O 1
ATOM 1477 N N . GLN A 1 190 ? -11.547 -0.150 31.443 1.00 18.33 428 GLN A N 1
ATOM 1478 C CA . GLN A 1 190 ? -11.163 -0.548 32.788 1.00 17.91 428 GLN A CA 1
ATOM 1479 C C . GLN A 1 190 ? -9.656 -0.464 32.920 1.00 17.49 428 GLN A C 1
ATOM 1480 O O . GLN A 1 190 ? -8.925 -0.946 32.057 1.00 18.54 428 GLN A O 1
ATOM 1486 N N . VAL A 1 191 ? -9.194 0.169 33.992 1.00 16.45 429 VAL A N 1
ATOM 1487 C CA . VAL A 1 191 ? -7.765 0.272 34.266 1.00 16.38 429 VAL A CA 1
ATOM 1488 C C . VAL A 1 191 ? -7.397 -0.675 35.403 1.00 16.19 429 VAL A C 1
ATOM 1489 O O . VAL A 1 191 ? -7.930 -0.575 36.514 1.00 18.35 429 VAL A O 1
ATOM 1493 N N . VAL A 1 192 ? -6.492 -1.597 35.096 1.00 16.20 430 VAL A N 1
ATOM 1494 C CA . VAL A 1 192 ? -6.102 -2.662 36.008 1.00 16.69 430 VAL A CA 1
ATOM 1495 C C . VAL A 1 192 ? -4.608 -2.561 36.298 1.00 17.97 430 VAL A C 1
ATOM 1496 O O . VAL A 1 192 ? -3.786 -2.517 35.382 1.00 17.48 430 VAL A O 1
ATOM 1500 N N . ASP A 1 193 ? -4.257 -2.519 37.576 1.00 19.52 431 ASP A N 1
ATOM 1501 C CA . ASP A 1 193 ? -2.867 -2.380 37.959 1.00 19.35 431 ASP A CA 1
ATOM 1502 C C . ASP A 1 193 ? -2.420 -3.661 38.660 1.00 18.95 431 ASP A C 1
ATOM 1503 O O . ASP A 1 193 ? -2.945 -4.008 39.725 1.00 22.23 431 ASP A O 1
ATOM 1508 N N . LEU A 1 194 ? -1.451 -4.355 38.066 1.00 17.84 432 LEU A N 1
ATOM 1509 C CA . LEU A 1 194 ? -0.932 -5.600 38.636 1.00 19.18 432 LEU A CA 1
ATOM 1510 C C . LEU A 1 194 ? 0.326 -5.405 39.485 1.00 20.31 432 LEU A C 1
ATOM 1511 O O . LEU A 1 194 ? 0.891 -6.379 39.994 1.00 23.83 432 LEU A O 1
ATOM 1516 N N . ARG A 1 195 ? 0.769 -4.160 39.634 1.00 19.86 433 ARG A N 1
ATOM 1517 C CA . ARG A 1 195 ? 1.982 -3.862 40.399 1.00 22.87 433 ARG A CA 1
ATOM 1518 C C . ARG A 1 195 ? 1.754 -3.898 41.911 1.00 30.20 433 ARG A C 1
ATOM 1519 O O . ARG A 1 195 ? 0.620 -3.790 42.381 1.00 31.83 433 ARG A O 1
ATOM 1527 N N . VAL A 1 196 ? 2.839 -4.041 42.667 1.00 36.15 434 VAL A N 1
ATOM 1528 C CA . VAL A 1 196 ? 2.759 -4.121 44.127 1.00 37.07 434 VAL A CA 1
ATOM 1529 C C . VAL A 1 196 ? 2.624 -2.742 44.770 1.00 44.63 434 VAL A C 1
ATOM 1530 O O . VAL A 1 196 ? 3.244 -1.773 44.328 1.00 50.64 434 VAL A O 1
ATOM 1534 N N . PHE B 1 10 ? -10.983 -42.539 17.898 1.00 44.39 248 PHE B N 1
ATOM 1535 C CA . PHE B 1 10 ? -11.065 -41.299 18.659 1.00 44.77 248 PHE B CA 1
ATOM 1536 C C . PHE B 1 10 ? -10.267 -40.166 18.021 1.00 38.89 248 PHE B C 1
ATOM 1537 O O . PHE B 1 10 ? -9.413 -40.401 17.168 1.00 45.67 248 PHE B O 1
ATOM 1545 N N . LYS B 1 11 ? -10.560 -38.938 18.439 1.00 30.29 249 LYS B N 1
ATOM 1546 C CA . LYS B 1 11 ? -9.798 -37.773 18.012 1.00 28.18 249 LYS B CA 1
ATOM 1547 C C . LYS B 1 11 ? -9.222 -37.092 19.234 1.00 22.40 249 LYS B C 1
ATOM 1548 O O . LYS B 1 11 ? -9.951 -36.810 20.186 1.00 23.07 249 LYS B O 1
ATOM 1554 N N . ILE B 1 12 ? -7.916 -36.841 19.209 1.00 20.68 250 ILE B N 1
ATOM 1555 C CA . ILE B 1 12 ? -7.254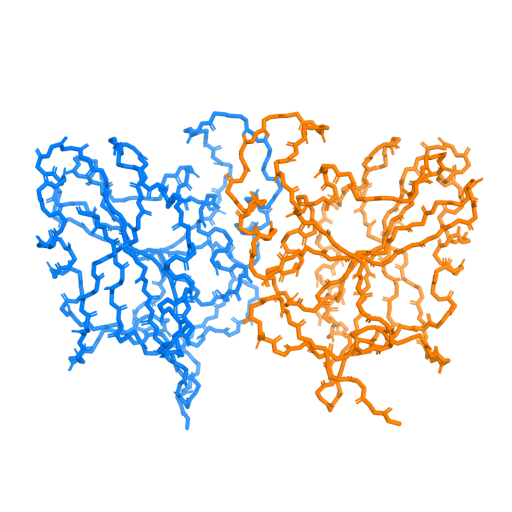 -36.068 20.255 1.00 20.36 250 ILE B CA 1
ATOM 1556 C C . ILE B 1 12 ? -7.338 -34.584 19.926 1.00 21.14 250 ILE B C 1
ATOM 1557 O O . ILE B 1 12 ? -7.005 -34.174 18.813 1.00 23.23 250 ILE B O 1
ATOM 1562 N N . HIS B 1 13 ? -7.774 -33.782 20.892 1.00 18.81 251 HIS B N 1
ATOM 1563 C CA . HIS B 1 13 ? -7.769 -32.336 20.731 1.00 18.98 251 HIS B CA 1
ATOM 1564 C C . HIS B 1 13 ? -6.562 -31.782 21.478 1.00 17.25 251 HIS B C 1
ATOM 1565 O O . HIS B 1 13 ? -6.493 -31.871 22.707 1.00 19.80 251 HIS B O 1
ATOM 1572 N N . ALA B 1 14 ? -5.608 -31.230 20.736 1.00 18.29 252 ALA B N 1
ATOM 1573 C CA . ALA B 1 14 ? -4.399 -30.673 21.326 1.00 18.02 252 ALA B CA 1
ATOM 1574 C C . ALA B 1 14 ? -4.622 -29.254 21.841 1.00 18.12 252 ALA B C 1
ATOM 1575 O O . ALA B 1 14 ? -5.355 -28.464 21.233 1.00 17.93 252 ALA B O 1
ATOM 1577 N N . TYR B 1 15 ? -3.989 -28.952 22.971 1.00 17.13 253 TYR B N 1
ATOM 1578 C CA . TYR B 1 15 ? -4.056 -27.635 23.587 1.00 16.87 253 TYR B CA 1
ATOM 1579 C C . TYR B 1 15 ? -2.662 -27.160 23.970 1.00 16.64 253 TYR B C 1
ATOM 1580 O O . TYR B 1 15 ? -1.764 -27.968 24.219 1.00 17.83 253 TYR B O 1
ATOM 1589 N N . THR B 1 16 ? -2.473 -25.846 24.005 1.00 16.66 254 THR B N 1
ATOM 1590 C CA . THR B 1 16 ? -1.230 -25.291 24.531 1.00 15.58 254 THR B CA 1
ATOM 1591 C C . THR B 1 16 ? -1.192 -25.386 26.058 1.00 17.38 254 THR B C 1
ATOM 1592 O O . THR B 1 16 ? -2.177 -25.753 26.708 1.00 18.45 254 THR B O 1
ATOM 1596 N N . GLU B 1 17 ? -0.042 -25.037 26.622 1.00 16.07 255 GLU B N 1
ATOM 1597 C CA . GLU B 1 17 ? 0.133 -25.017 28.062 1.00 19.07 255 GLU B CA 1
ATOM 1598 C C . GLU B 1 17 ? -0.688 -23.901 28.707 1.00 19.77 255 GLU B C 1
ATOM 1599 O O . GLU B 1 17 ? -0.868 -23.878 29.929 1.00 24.10 255 GLU B O 1
ATOM 1605 N N . GLY B 1 18 ? -1.186 -22.979 27.889 1.00 20.06 256 GLY B N 1
ATOM 1606 C CA . GLY B 1 18 ? -2.079 -21.937 28.366 1.00 19.45 256 GLY B CA 1
ATOM 1607 C C . GLY B 1 18 ? -3.546 -22.260 28.116 1.00 18.94 256 GLY B C 1
ATOM 1608 O O . GLY B 1 18 ? -4.431 -21.450 28.399 1.00 23.38 256 GLY B O 1
ATOM 1609 N N . GLY B 1 19 ? -3.809 -23.446 27.580 1.00 17.78 257 GLY B N 1
ATOM 1610 C CA . GLY B 1 19 ? -5.175 -23.870 27.326 1.00 18.16 257 GLY B CA 1
ATOM 1611 C C . GLY B 1 19 ? -5.824 -23.318 26.060 1.00 18.30 257 GLY B C 1
ATOM 1612 O O . GLY B 1 19 ? -7.049 -23.221 26.000 1.00 20.59 257 GLY B O 1
ATOM 1613 N N . LYS B 1 20 ? -5.014 -22.944 25.068 1.00 18.99 258 LYS B N 1
ATOM 1614 C CA . LYS B 1 20 ? -5.512 -22.504 23.764 1.00 20.27 258 LYS B CA 1
ATOM 1615 C C . LYS B 1 20 ? -5.546 -23.711 22.842 1.00 18.76 258 LYS B C 1
ATOM 1616 O O . LYS B 1 20 ? -4.607 -24.495 22.816 1.00 18.45 258 LYS B O 1
ATOM 1622 N N . PRO B 1 21 ? -6.629 -23.873 22.071 1.00 18.61 259 PRO B N 1
ATOM 1623 C CA . PRO B 1 21 ? -6.705 -25.022 21.162 1.00 17.22 259 PRO B CA 1
ATOM 1624 C C . PRO B 1 21 ? -5.685 -24.938 20.025 1.00 18.31 259 PRO B C 1
ATOM 1625 O O . PRO B 1 21 ? -5.386 -23.850 19.534 1.00 20.93 259 PRO B O 1
ATOM 1629 N N . LEU B 1 22 ? -5.145 -26.088 19.636 1.00 17.45 260 LEU B N 1
ATOM 1630 C CA . LEU B 1 22 ? -4.214 -26.176 18.519 1.00 16.83 260 LEU B CA 1
ATOM 1631 C C . LEU B 1 22 ? -4.854 -26.990 17.417 1.00 18.81 260 LEU B C 1
ATOM 1632 O O . LEU B 1 22 ? -5.295 -28.120 17.637 1.00 21.14 260 LEU B O 1
ATOM 1637 N N . ARG B 1 23 ? -4.909 -26.406 16.229 1.00 16.73 261 ARG B N 1
ATOM 1638 C CA . ARG B 1 23 ? -5.442 -27.093 15.072 1.00 18.25 261 ARG B CA 1
ATOM 1639 C C . ARG B 1 23 ? -4.477 -28.194 14.618 1.00 17.48 261 ARG B C 1
ATOM 1640 O O . ARG B 1 23 ? -3.263 -28.044 14.700 1.00 19.27 261 ARG B O 1
ATOM 1648 N N . THR B 1 24 ? -5.028 -29.304 14.140 1.00 18.63 262 THR B N 1
ATOM 1649 C CA . THR B 1 24 ? -4.233 -30.420 13.656 1.00 19.98 262 THR B CA 1
ATOM 1650 C C . THR B 1 24 ? -3.465 -30.031 12.389 1.00 17.97 262 THR B C 1
ATOM 1651 O O . THR B 1 24 ? -4.007 -29.375 11.493 1.00 19.70 262 THR B O 1
ATOM 1655 N N . ILE B 1 25 ? -2.196 -30.422 12.339 1.00 17.45 263 ILE B N 1
ATOM 1656 C CA . ILE B 1 25 ? -1.405 -30.343 11.120 1.00 16.93 263 ILE B CA 1
ATOM 1657 C C . ILE B 1 25 ? -1.198 -31.742 10.572 1.00 17.91 263 ILE B C 1
ATOM 1658 O O . ILE B 1 25 ? -0.688 -32.627 11.269 1.00 20.33 263 ILE B O 1
ATOM 1663 N N . TYR B 1 26 ? -1.598 -31.943 9.322 1.00 17.47 264 TYR B N 1
ATOM 1664 C CA . TYR B 1 26 ? -1.349 -33.206 8.636 1.00 18.21 264 TYR B CA 1
ATOM 1665 C C . TYR B 1 26 ? -0.037 -33.131 7.861 1.00 18.45 264 TYR B C 1
ATOM 1666 O O . TYR B 1 26 ? 0.156 -32.255 7.014 1.00 20.14 264 TYR B O 1
ATOM 1675 N N . LEU B 1 27 ? 0.863 -34.049 8.197 1.00 18.95 265 LEU B N 1
ATOM 1676 C CA . LEU B 1 27 ? 2.215 -34.085 7.661 1.00 18.69 265 LEU B CA 1
ATOM 1677 C C . LEU B 1 27 ? 2.353 -35.331 6.802 1.00 18.66 265 LEU B C 1
ATOM 1678 O O . LEU B 1 27 ? 2.148 -36.440 7.294 1.00 19.81 265 LEU B O 1
ATOM 1683 N N . PRO B 1 28 ? 2.686 -35.161 5.512 1.00 18.85 266 PRO B N 1
ATOM 1684 C CA . PRO B 1 28 ? 2.921 -36.336 4.668 1.00 18.04 266 PRO B CA 1
ATOM 1685 C C . PRO B 1 28 ? 3.991 -37.220 5.296 1.00 19.67 266 PRO B C 1
ATOM 1686 O O . PRO B 1 28 ? 5.060 -36.722 5.652 1.00 21.81 266 PRO B O 1
ATOM 1690 N N . LYS B 1 29 ? 3.710 -38.509 5.450 1.00 20.62 267 LYS B N 1
ATOM 1691 C CA . LYS B 1 29 ? 4.618 -39.354 6.218 1.00 25.54 267 LYS B CA 1
ATOM 1692 C C . LYS B 1 29 ? 5.984 -39.572 5.557 1.00 26.02 267 LYS B C 1
ATOM 1693 O O . LYS B 1 29 ? 6.930 -40.003 6.218 1.00 27.59 267 LYS B O 1
ATOM 1699 N N . LEU B 1 30 ? 6.091 -39.252 4.270 1.00 23.08 268 LEU B N 1
ATOM 1700 C CA . LEU B 1 30 ? 7.364 -39.375 3.564 1.00 23.61 268 LEU B CA 1
ATOM 1701 C C . LEU B 1 30 ? 8.192 -38.077 3.510 1.00 25.20 268 LEU B C 1
ATOM 1702 O O . LEU B 1 30 ? 9.323 -38.092 3.016 1.00 28.12 268 LEU B O 1
ATOM 1707 N N . LEU B 1 31 ? 7.651 -36.973 4.029 1.00 22.72 269 LEU B N 1
ATOM 1708 C CA . LEU B 1 31 ? 8.334 -35.673 3.927 1.00 22.08 269 LEU B CA 1
ATOM 1709 C C . LEU B 1 31 ? 9.742 -35.678 4.521 1.00 23.46 269 LEU B C 1
ATOM 1710 O O . LEU B 1 31 ? 10.666 -35.107 3.939 1.00 24.81 269 LEU B O 1
ATOM 1715 N N . LYS B 1 32 ? 9.893 -36.290 5.693 1.00 22.01 270 LYS B N 1
ATOM 1716 C CA . LYS B 1 32 ? 11.186 -36.349 6.367 1.00 23.43 270 LYS B CA 1
ATOM 1717 C C . LYS B 1 32 ? 12.245 -37.031 5.501 1.00 26.04 270 LYS B C 1
ATOM 1718 O O . LYS B 1 32 ? 13.358 -36.518 5.343 1.00 26.88 270 LYS B O 1
ATOM 1724 N N . LYS B 1 33 ? 11.899 -38.196 4.960 1.00 27.71 271 LYS B N 1
ATOM 1725 C CA . LYS B 1 33 ? 12.817 -38.952 4.115 1.00 29.85 271 LYS B CA 1
ATOM 1726 C C . LYS B 1 33 ? 13.101 -38.194 2.830 1.00 26.21 271 LYS B C 1
ATOM 1727 O O . LYS B 1 33 ? 14.233 -38.167 2.350 1.00 30.05 271 LYS B O 1
ATOM 1733 N N . VAL B 1 34 ? 12.057 -37.589 2.267 1.00 24.32 272 VAL B N 1
ATOM 1734 C CA . VAL B 1 34 ? 12.214 -36.779 1.070 1.00 26.68 272 VAL B CA 1
ATOM 1735 C C . VAL B 1 34 ? 13.177 -35.613 1.324 1.00 26.88 272 VAL B C 1
ATOM 1736 O O . VAL B 1 34 ? 14.096 -35.371 0.535 1.00 29.60 272 VAL B O 1
ATOM 1740 N N . PHE B 1 35 ? 12.991 -34.910 2.439 1.00 24.80 273 PHE B N 1
ATOM 1741 C CA . PHE B 1 35 ? 13.874 -33.799 2.792 1.00 24.01 273 PHE B CA 1
ATOM 1742 C C . PHE B 1 35 ? 15.330 -34.239 2.922 1.00 24.57 273 PHE B C 1
ATOM 1743 O O . PHE B 1 35 ? 16.231 -33.593 2.383 1.00 27.42 273 PHE B O 1
ATOM 1751 N N . LEU B 1 36 ? 15.549 -35.351 3.616 1.00 24.55 274 LEU B N 1
ATOM 1752 C CA . LEU B 1 36 ? 16.898 -35.886 3.809 1.00 26.71 274 LEU B CA 1
ATOM 1753 C C . LEU B 1 36 ? 17.564 -36.211 2.475 1.00 30.21 274 LEU B C 1
ATOM 1754 O O . LEU B 1 36 ? 18.754 -35.947 2.280 1.00 34.68 274 LEU B O 1
ATOM 1759 N N . ASP B 1 37 ? 16.803 -36.793 1.557 1.00 29.85 275 ASP B N 1
ATOM 1760 C CA . ASP B 1 37 ? 17.377 -37.174 0.278 1.00 30.78 275 ASP B CA 1
ATOM 1761 C C . ASP B 1 37 ? 17.729 -35.925 -0.535 1.00 33.81 275 ASP B C 1
ATOM 1762 O O . ASP B 1 37 ? 18.767 -35.873 -1.196 1.00 33.88 275 ASP B O 1
ATOM 1767 N N . VAL B 1 38 ? 16.866 -34.917 -0.463 1.00 29.64 276 VAL B N 1
ATOM 1768 C CA . VAL B 1 38 ? 17.057 -33.675 -1.208 1.00 29.48 276 VAL B CA 1
ATOM 1769 C C . VAL B 1 38 ? 18.306 -32.892 -0.781 1.00 31.09 276 VAL B C 1
ATOM 1770 O O . VAL B 1 38 ? 19.044 -32.378 -1.625 1.00 35.19 276 VAL B O 1
ATOM 1774 N N . VAL B 1 39 ? 18.547 -32.812 0.525 1.00 31.49 277 VAL B N 1
ATOM 1775 C CA . VAL B 1 39 ? 19.650 -32.008 1.056 1.00 30.68 277 VAL B CA 1
ATOM 1776 C C . VAL B 1 39 ? 20.884 -32.841 1.400 1.00 32.87 277 VAL B C 1
ATOM 1777 O O . VAL B 1 39 ? 21.815 -32.355 2.049 1.00 35.18 277 VAL B O 1
ATOM 1781 N N . LYS B 1 40 ? 20.885 -34.092 0.948 1.00 34.09 278 LYS B N 1
ATOM 1782 C CA . LYS B 1 40 ? 21.998 -35.014 1.181 1.00 35.06 278 LYS B CA 1
ATOM 1783 C C . LYS B 1 40 ? 23.394 -34.454 0.833 1.00 37.05 278 LYS B C 1
ATOM 1784 O O . LYS B 1 40 ? 24.352 -34.692 1.577 1.00 39.11 278 LYS B O 1
ATOM 1790 N N . PRO B 1 41 ? 23.524 -33.707 -0.285 1.00 35.06 279 PRO B N 1
ATOM 1791 C CA . PRO B 1 41 ? 24.863 -33.160 -0.558 1.00 41.86 279 PRO B CA 1
ATOM 1792 C C . PRO B 1 41 ? 25.392 -32.190 0.501 1.00 70.92 279 PRO B C 1
ATOM 1793 O O . PRO B 1 41 ? 26.596 -32.126 0.729 1.00 146.51 279 PRO B O 1
ATOM 1797 N N . ASN B 1 42 ? 24.509 -31.424 1.126 1.00 43.73 280 ASN B N 1
ATOM 1798 C CA . ASN B 1 42 ? 24.940 -30.549 2.207 1.00 38.05 280 ASN B CA 1
ATOM 1799 C C . ASN B 1 42 ? 25.269 -31.368 3.445 1.00 34.30 280 ASN B C 1
ATOM 1800 O O . ASN B 1 42 ? 26.251 -31.094 4.125 1.00 35.96 280 ASN B O 1
ATOM 1805 N N . THR B 1 43 ? 24.454 -32.387 3.713 1.00 35.35 281 THR B N 1
ATOM 1806 C CA . THR B 1 43 ? 24.643 -33.255 4.873 1.00 35.69 281 THR B CA 1
ATOM 1807 C C . THR B 1 43 ? 26.005 -33.956 4.860 1.00 39.29 281 THR B C 1
ATOM 1808 O O . THR B 1 43 ? 26.685 -34.019 5.888 1.00 42.88 281 THR B O 1
ATOM 1812 N N . LYS B 1 44 ? 26.403 -34.472 3.699 1.00 45.53 282 LYS B N 1
ATOM 1813 C CA . LYS B 1 44 ? 27.686 -35.166 3.571 1.00 62.09 282 LYS B CA 1
ATOM 1814 C C . LYS B 1 44 ? 28.874 -34.253 3.892 1.00 65.77 282 LYS B C 1
ATOM 1815 O O . LYS B 1 44 ? 29.930 -34.725 4.314 1.00 87.45 282 LYS B O 1
ATOM 1821 N N . LYS B 1 45 ? 28.692 -32.950 3.699 1.00 71.66 283 LYS B N 1
ATOM 1822 C CA . LYS B 1 45 ? 29.748 -31.972 3.940 1.00 60.30 283 LYS B CA 1
ATOM 1823 C C . LYS B 1 45 ? 29.629 -31.343 5.324 1.00 47.72 283 LYS B C 1
ATOM 1824 O O . LYS B 1 45 ? 30.260 -30.320 5.609 1.00 43.66 283 LYS B O 1
ATOM 1830 N N . ASN B 1 46 ? 28.814 -31.962 6.174 1.00 37.90 284 ASN B N 1
ATOM 1831 C CA . ASN B 1 46 ? 28.556 -31.466 7.523 1.00 36.34 284 ASN B CA 1
ATOM 1832 C C . ASN B 1 46 ? 28.023 -30.035 7.512 1.00 35.54 284 ASN B C 1
ATOM 1833 O O . ASN B 1 46 ? 28.470 -29.179 8.277 1.00 36.20 284 ASN B O 1
ATOM 1838 N N . LEU B 1 47 ? 27.062 -29.790 6.627 1.00 33.53 285 LEU B N 1
ATOM 1839 C CA . LEU B 1 47 ? 26.420 -28.488 6.520 1.00 34.11 285 LEU B CA 1
ATOM 1840 C C . LEU B 1 47 ? 24.919 -28.624 6.750 1.00 28.80 285 LEU B C 1
ATOM 1841 O O . LEU B 1 47 ? 24.267 -29.478 6.145 1.00 29.52 285 LEU B O 1
ATOM 1846 N N . GLU B 1 48 ? 24.373 -27.794 7.634 1.00 28.72 286 GLU B N 1
ATOM 1847 C CA . GLU B 1 48 ? 22.928 -27.774 7.860 1.00 24.69 286 GLU B CA 1
ATOM 1848 C C . GLU B 1 48 ? 22.187 -27.290 6.621 1.00 25.05 286 GLU B C 1
ATOM 1849 O O . GLU B 1 48 ? 22.709 -26.488 5.846 1.00 26.49 286 GLU B O 1
ATOM 1855 N N . THR B 1 49 ? 20.968 -27.786 6.439 1.00 25.15 287 THR B N 1
ATOM 1856 C CA . THR B 1 49 ? 20.052 -27.244 5.444 1.00 25.00 287 THR B CA 1
ATOM 1857 C C . THR B 1 49 ? 18.680 -27.147 6.082 1.00 23.32 287 THR B C 1
ATOM 1858 O O . THR B 1 49 ? 18.321 -27.974 6.927 1.00 21.94 287 THR B O 1
ATOM 1862 N N . CYS B 1 50 ? 17.911 -26.141 5.681 1.00 22.61 288 CYS B N 1
ATOM 1863 C CA . CYS B 1 50 ? 16.528 -26.042 6.124 1.00 22.05 288 CYS B CA 1
ATOM 1864 C C . CYS B 1 50 ? 15.544 -26.104 4.963 1.00 20.01 288 CYS B C 1
ATOM 1865 O O . CYS B 1 50 ? 15.899 -25.876 3.800 1.00 21.48 288 CYS B O 1
ATOM 1868 N N . GLY B 1 51 ? 14.306 -26.444 5.304 1.00 17.70 289 GLY B N 1
ATOM 1869 C CA . GLY B 1 51 ? 13.188 -26.402 4.384 1.00 18.11 289 GLY B CA 1
ATOM 1870 C C . GLY B 1 51 ? 12.026 -25.778 5.123 1.00 17.19 289 GLY B C 1
ATOM 1871 O O . GLY B 1 51 ? 11.929 -25.861 6.355 1.00 19.45 289 GLY B O 1
ATOM 1872 N N . ILE B 1 52 ? 11.139 -25.147 4.366 1.00 16.62 290 ILE B N 1
ATOM 1873 C CA . ILE B 1 52 ? 9.943 -24.542 4.923 1.00 16.17 290 ILE B CA 1
ATOM 1874 C C . ILE B 1 52 ? 8.762 -25.479 4.642 1.00 15.91 290 ILE B C 1
ATOM 1875 O O . ILE B 1 52 ? 8.623 -26.012 3.532 1.00 16.99 290 ILE B O 1
ATOM 1880 N N . LEU B 1 53 ? 7.935 -25.699 5.657 1.00 16.25 291 LEU B N 1
ATOM 1881 C CA . LEU B 1 53 ? 6.760 -26.546 5.551 1.00 14.90 291 LEU B CA 1
ATOM 1882 C C . LEU B 1 53 ? 5.601 -25.637 5.193 1.00 15.28 291 LEU B C 1
ATOM 1883 O O . LEU B 1 53 ? 5.176 -24.822 6.008 1.00 16.60 291 LEU B O 1
ATOM 1888 N N . CYS B 1 54 ? 5.104 -25.752 3.963 1.00 15.24 292 CYS B N 1
ATOM 1889 C CA . CYS B 1 54 ? 4.063 -24.859 3.488 1.00 17.37 292 CYS B CA 1
ATOM 1890 C C . CYS B 1 54 ? 2.803 -25.642 3.157 1.00 14.76 292 CYS B C 1
ATOM 1891 O O . CYS B 1 54 ? 2.869 -26.812 2.771 1.00 16.52 292 CYS B O 1
ATOM 1894 N N . GLY B 1 55 ? 1.654 -25.002 3.327 1.00 15.61 293 GLY B N 1
ATOM 1895 C CA . GLY B 1 55 ? 0.402 -25.653 2.984 1.00 16.96 293 GLY B CA 1
ATOM 1896 C C . GLY B 1 55 ? -0.814 -24.776 3.156 1.00 17.49 293 GLY B C 1
ATOM 1897 O O . GLY B 1 55 ? -0.742 -23.549 3.031 1.00 18.10 293 GLY B O 1
ATOM 1898 N N . LYS B 1 56 ? -1.950 -25.405 3.439 1.00 17.53 294 LYS B N 1
ATOM 1899 C CA . LYS B 1 56 ? -3.209 -24.673 3.467 1.00 19.09 294 LYS B CA 1
ATOM 1900 C C . LYS B 1 56 ? -4.104 -25.112 4.614 1.00 19.30 294 LYS B C 1
ATOM 1901 O O . LYS B 1 56 ? -3.946 -26.202 5.184 1.00 19.85 294 LYS B O 1
ATOM 1907 N N . LEU B 1 57 ? -5.024 -24.224 4.963 1.00 20.57 295 LEU B N 1
ATOM 1908 C CA . LEU B 1 57 ? -6.053 -24.510 5.939 1.00 22.64 295 LEU B CA 1
ATOM 1909 C C . LEU B 1 57 ? -7.291 -25.019 5.228 1.00 22.15 295 LEU B C 1
ATOM 1910 O O . LEU B 1 57 ? -7.857 -24.331 4.379 1.00 24.52 295 LEU B O 1
ATOM 1915 N N . ARG B 1 58 ? -7.706 -26.230 5.572 1.00 21.35 296 ARG B N 1
ATOM 1916 C CA . ARG B 1 58 ? -8.940 -26.783 5.036 1.00 26.20 296 ARG B CA 1
ATOM 1917 C C . ARG B 1 58 ? -9.774 -27.347 6.172 1.00 31.81 296 ARG B C 1
ATOM 1918 O O . ARG B 1 58 ? -9.289 -28.166 6.951 1.00 32.90 296 ARG B O 1
ATOM 1926 N N . GLN B 1 59 ? -11.035 -26.915 6.246 1.00 38.62 297 GLN B N 1
ATOM 1927 C CA . GLN B 1 59 ? -11.952 -27.292 7.331 1.00 43.85 297 GLN B CA 1
ATOM 1928 C C . GLN B 1 59 ? -11.292 -27.386 8.720 1.00 41.65 297 GLN B C 1
ATOM 1929 O O . GLN B 1 59 ? -11.207 -28.461 9.315 1.00 48.83 297 GLN B O 1
ATOM 1935 N N . ASN B 1 60 ? -10.814 -26.241 9.205 1.00 36.65 298 ASN B N 1
ATOM 1936 C CA . ASN B 1 60 ? -10.169 -26.100 10.517 1.00 31.55 298 ASN B CA 1
ATOM 1937 C C . ASN B 1 60 ? -8.916 -26.959 10.765 1.00 26.45 298 ASN B C 1
ATOM 1938 O O . ASN B 1 60 ? -8.456 -27.057 11.897 1.00 26.09 298 ASN B O 1
ATOM 1943 N N . ALA B 1 61 ? -8.365 -27.568 9.717 1.00 24.59 299 ALA B N 1
ATOM 1944 C CA . ALA B 1 61 ? -7.108 -28.307 9.829 1.00 21.44 299 ALA B CA 1
ATOM 1945 C C . ALA B 1 61 ? -6.084 -27.847 8.800 1.00 18.63 299 ALA B C 1
ATOM 1946 O O . ALA B 1 61 ? -6.442 -27.377 7.718 1.00 20.52 299 ALA B O 1
ATOM 1948 N N . PHE B 1 62 ? -4.805 -27.977 9.144 1.00 17.59 300 PHE B N 1
ATOM 1949 C CA . PHE B 1 62 ? -3.740 -27.600 8.227 1.00 16.37 300 PHE B CA 1
ATOM 1950 C C . PHE B 1 62 ? -3.180 -28.826 7.523 1.00 17.55 300 PHE B C 1
ATOM 1951 O O . PHE B 1 62 ? -3.041 -29.894 8.127 1.00 19.98 300 PHE B O 1
ATOM 1959 N N . PHE B 1 63 ? -2.840 -28.660 6.250 1.00 16.89 301 PHE B N 1
ATOM 1960 C CA . PHE B 1 63 ? -2.220 -29.724 5.476 1.00 17.59 301 PHE B CA 1
ATOM 1961 C C . PHE B 1 63 ? -0.920 -29.216 4.874 1.00 17.72 301 PHE B C 1
ATOM 1962 O O . PHE B 1 63 ? -0.930 -28.252 4.104 1.00 17.81 301 PHE B O 1
ATOM 1970 N N . ILE B 1 64 ? 0.195 -29.846 5.237 1.00 16.70 302 ILE B N 1
ATOM 1971 C CA . ILE B 1 64 ? 1.470 -29.536 4.599 1.00 16.17 302 ILE B CA 1
ATOM 1972 C C . ILE B 1 64 ? 1.501 -30.190 3.214 1.00 17.14 302 ILE B C 1
ATOM 1973 O O . ILE B 1 64 ? 1.375 -31.410 3.091 1.00 19.21 302 ILE B O 1
ATOM 1978 N N . THR B 1 65 ? 1.654 -29.371 2.175 1.00 15.18 303 THR B N 1
ATOM 1979 C CA . THR B 1 65 ? 1.586 -29.848 0.796 1.00 16.58 303 THR B CA 1
ATOM 1980 C C . THR B 1 65 ? 2.849 -29.531 0.011 1.00 17.72 303 THR B C 1
ATOM 1981 O O . THR B 1 65 ? 3.082 -30.107 -1.057 1.00 17.71 303 THR B O 1
ATOM 1985 N N . HIS B 1 66 ? 3.668 -28.626 0.543 1.00 15.68 304 HIS B N 1
ATOM 1986 C CA . HIS B 1 66 ? 4.841 -28.143 -0.173 1.00 17.40 304 HIS B CA 1
ATOM 1987 C C . HIS B 1 66 ? 6.034 -28.136 0.753 1.00 17.33 304 HIS B C 1
ATOM 1988 O O . HIS B 1 66 ? 5.977 -27.548 1.834 1.00 19.26 304 HIS B O 1
ATOM 1995 N N . LEU B 1 67 ? 7.111 -28.784 0.329 1.00 15.86 305 LEU B N 1
ATOM 1996 C CA . LEU B 1 67 ? 8.390 -28.658 1.011 1.00 17.15 305 LEU B CA 1
ATOM 1997 C C . LEU B 1 67 ? 9.230 -27.679 0.199 1.00 18.58 305 LEU B C 1
ATOM 1998 O O . LEU B 1 67 ? 9.646 -27.991 -0.918 1.00 19.97 305 LEU B O 1
ATOM 2003 N N . VAL B 1 68 ? 9.470 -26.490 0.746 1.00 18.41 306 VAL B N 1
ATOM 2004 C CA . VAL B 1 68 ? 10.139 -25.436 -0.013 1.00 18.32 306 VAL B CA 1
ATOM 2005 C C . VAL B 1 68 ? 11.550 -25.216 0.523 1.00 19.67 306 VAL B C 1
ATOM 2006 O O . VAL B 1 68 ? 11.720 -24.877 1.697 1.00 18.43 306 VAL B O 1
ATOM 2010 N N . ILE B 1 69 ? 12.564 -25.428 -0.310 1.00 20.44 307 ILE B N 1
ATOM 2011 C CA . ILE B 1 69 ? 13.946 -25.202 0.113 1.00 21.31 307 ILE B CA 1
ATOM 2012 C C . ILE B 1 69 ? 14.363 -23.781 -0.263 1.00 22.31 307 ILE B C 1
ATOM 2013 O O . ILE B 1 69 ? 14.582 -23.494 -1.434 1.00 22.71 307 ILE B O 1
ATOM 2018 N N . PRO B 1 70 ? 14.488 -22.889 0.733 1.00 22.24 308 PRO B N 1
ATOM 2019 C CA . PRO B 1 70 ? 14.736 -21.473 0.446 1.00 22.66 308 PRO B CA 1
ATOM 2020 C C . PRO B 1 70 ? 16.210 -21.172 0.196 1.00 25.12 308 PRO B C 1
ATOM 2021 O O . PRO B 1 70 ? 17.086 -21.969 0.551 1.00 26.36 308 PRO B O 1
ATOM 2025 N N . LEU B 1 71 ? 16.474 -20.018 -0.408 1.00 27.32 309 LEU B N 1
ATOM 2026 C CA . LEU B 1 71 ? 17.818 -19.458 -0.424 1.00 28.06 309 LEU B CA 1
ATOM 2027 C C . LEU B 1 71 ? 18.284 -19.321 1.016 1.00 28.71 309 LEU B C 1
ATOM 2028 O O . LEU B 1 71 ? 17.546 -18.819 1.866 1.00 27.37 309 LEU B O 1
ATOM 2033 N N . GLN B 1 72 ? 19.497 -19.785 1.294 1.00 29.38 310 GLN B N 1
ATOM 2034 C CA . GLN B 1 72 ? 19.985 -19.864 2.661 1.00 27.78 310 GLN B CA 1
ATOM 2035 C C . GLN B 1 72 ? 21.509 -19.922 2.695 1.00 29.26 310 GLN B C 1
ATOM 2036 O O . GLN B 1 72 ? 22.159 -20.109 1.661 1.00 34.04 310 GLN B O 1
ATOM 2042 N N . GLU B 1 73 ? 22.070 -19.747 3.889 1.00 29.54 311 GLU B N 1
ATOM 2043 C CA . GLU B 1 73 ? 23.512 -19.825 4.085 1.00 31.75 311 GLU B CA 1
ATOM 2044 C C . GLU B 1 73 ? 23.851 -20.999 4.998 1.00 33.76 311 GLU B C 1
ATOM 2045 O O . GLU B 1 73 ? 23.516 -20.996 6.181 1.00 36.35 311 GLU B O 1
ATOM 2047 N N . ALA B 1 74 ? 24.513 -22.006 4.440 1.00 38.92 312 ALA B N 1
ATOM 2048 C CA . ALA B 1 74 ? 24.849 -23.206 5.196 1.00 51.64 312 ALA B CA 1
ATOM 2049 C C . ALA B 1 74 ? 26.099 -23.039 6.048 1.00 66.38 312 ALA B C 1
ATOM 2050 O O . ALA B 1 74 ? 27.115 -22.530 5.580 1.00 93.26 312 ALA B O 1
ATOM 2052 N N . THR B 1 75 ? 26.003 -23.453 7.308 1.00 45.44 313 THR B N 1
ATOM 2053 C CA . THR B 1 75 ? 27.173 -23.660 8.156 1.00 38.61 313 THR B CA 1
ATOM 2054 C C . THR B 1 75 ? 26.971 -24.968 8.907 1.00 33.52 313 THR B C 1
ATOM 2055 O O . THR B 1 75 ? 25.932 -25.609 8.776 1.00 33.22 313 THR B O 1
ATOM 2059 N N . SER B 1 76 ? 27.953 -25.365 9.709 1.00 35.71 314 SER B N 1
ATOM 2060 C CA . SER B 1 76 ? 27.832 -26.620 10.447 1.00 35.87 314 SER B CA 1
ATOM 2061 C C . SER B 1 76 ? 26.762 -26.570 11.546 1.00 32.88 314 SER B C 1
ATOM 2062 O O . SER B 1 76 ? 26.286 -27.613 12.001 1.00 32.82 314 SER B O 1
ATOM 2065 N N . ASP B 1 77 ? 26.376 -25.363 11.953 1.00 31.05 315 ASP B N 1
ATOM 2066 C CA . ASP B 1 77 ? 25.460 -25.187 13.077 1.00 31.15 315 ASP B CA 1
ATOM 2067 C C . ASP B 1 77 ? 24.267 -24.277 12.811 1.00 30.60 315 ASP B C 1
ATOM 2068 O O . ASP B 1 77 ? 23.440 -24.069 13.702 1.00 30.47 315 ASP B O 1
ATOM 2073 N N . THR B 1 78 ? 24.183 -23.723 11.604 1.00 31.63 316 THR B N 1
ATOM 2074 C CA . THR B 1 78 ? 23.087 -22.822 11.242 1.00 30.60 316 THR B CA 1
ATOM 2075 C C . THR B 1 78 ? 22.709 -23.011 9.775 1.00 29.78 316 THR B C 1
ATOM 2076 O O . THR B 1 78 ? 23.482 -23.575 8.997 1.00 31.66 316 THR B O 1
ATOM 2080 N N . CYS B 1 79 ? 21.520 -22.541 9.403 1.00 29.27 317 CYS B N 1
ATOM 2081 C CA . CYS B 1 79 ? 21.078 -22.553 8.008 1.00 29.31 317 CYS B CA 1
ATOM 2082 C C . CYS B 1 79 ? 20.025 -21.477 7.756 1.00 27.36 317 CYS B C 1
ATOM 2083 O O . CYS B 1 79 ? 18.962 -21.742 7.173 1.00 27.23 317 CYS B O 1
ATOM 2086 N N . GLY B 1 80 ? 20.336 -20.260 8.186 1.00 27.47 318 GLY B N 1
ATOM 2087 C CA . GLY B 1 80 ? 19.429 -19.137 8.072 1.00 28.00 318 GLY B CA 1
ATOM 2088 C C . GLY B 1 80 ? 19.138 -18.743 6.640 1.00 29.39 318 GLY B C 1
ATOM 2089 O O . GLY B 1 80 ? 19.995 -18.866 5.766 1.00 31.28 318 GLY B O 1
ATOM 2090 N N . THR B 1 81 ? 17.920 -18.263 6.405 1.00 28.51 319 THR B N 1
ATOM 2091 C CA . THR B 1 81 ? 17.507 -17.818 5.082 1.00 28.68 319 THR B CA 1
ATOM 2092 C C . THR B 1 81 ? 18.190 -16.507 4.698 1.00 29.71 319 THR B C 1
ATOM 2093 O O . THR B 1 81 ? 18.530 -15.691 5.559 1.00 33.16 319 THR B O 1
ATOM 2097 N N . THR B 1 82 ? 18.420 -16.339 3.400 1.00 35.89 320 THR B N 1
ATOM 2098 C CA . THR B 1 82 ? 18.956 -15.109 2.834 1.00 39.83 320 THR B CA 1
ATOM 2099 C C . THR B 1 82 ? 18.017 -14.704 1.720 1.00 53.50 320 THR B C 1
ATOM 2100 O O . THR B 1 82 ? 17.476 -15.573 1.039 1.00 82.33 320 THR B O 1
ATOM 2104 N N . ASP B 1 83 ? 17.846 -13.397 1.528 1.00 47.12 321 ASP B N 1
ATOM 2105 C CA . ASP B 1 83 ? 16.968 -12.847 0.495 1.00 44.64 321 ASP B CA 1
ATOM 2106 C C . ASP B 1 83 ? 15.663 -13.622 0.378 1.00 47.06 321 ASP B C 1
ATOM 2107 O O . ASP B 1 83 ? 15.511 -14.467 -0.504 1.00 61.79 321 ASP B O 1
ATOM 2112 N N . GLU B 1 84 ? 14.723 -13.345 1.273 1.00 48.48 322 GLU B N 1
ATOM 2113 C CA . GLU B 1 84 ? 13.476 -14.104 1.311 1.00 52.42 322 GLU B CA 1
ATOM 2114 C C . GLU B 1 84 ? 12.458 -13.664 0.258 1.00 47.98 322 GLU B C 1
ATOM 2115 O O . GLU B 1 84 ? 11.292 -14.056 0.316 1.00 49.92 322 GLU B O 1
ATOM 2121 N N . ALA B 1 85 ? 12.906 -12.860 -0.702 1.00 42.56 323 ALA B N 1
ATOM 2122 C CA . ALA B 1 85 ? 12.033 -12.323 -1.741 1.00 43.28 323 ALA B CA 1
ATOM 2123 C C . ALA B 1 85 ? 11.360 -13.422 -2.559 1.00 43.80 323 ALA B C 1
ATOM 2124 O O . ALA B 1 85 ? 10.136 -13.423 -2.735 1.00 44.38 323 ALA B O 1
ATOM 2126 N N . SER B 1 86 ? 12.161 -14.357 -3.059 1.00 49.30 324 SER B N 1
ATOM 2127 C CA . SER B 1 86 ? 11.634 -15.446 -3.872 1.00 45.98 324 SER B CA 1
ATOM 2128 C C . SER B 1 86 ? 10.735 -16.369 -3.053 1.00 43.38 324 SER B C 1
ATOM 2129 O O . SER B 1 86 ? 9.813 -16.980 -3.591 1.00 41.22 324 SER B O 1
ATOM 2132 N N . LEU B 1 87 ? 11.003 -16.461 -1.753 1.00 43.72 325 LEU B N 1
ATOM 2133 C CA . LEU B 1 87 ? 10.188 -17.275 -0.853 1.00 39.37 325 LEU B CA 1
ATOM 2134 C C . LEU B 1 87 ? 8.797 -16.668 -0.681 1.00 35.82 325 LEU B C 1
ATOM 2135 O O . LEU B 1 87 ? 7.782 -17.355 -0.823 1.00 37.34 325 LEU B O 1
ATOM 2140 N N . PHE B 1 88 ? 8.767 -15.373 -0.381 1.00 34.84 326 PHE B N 1
ATOM 2141 C CA . PHE B 1 88 ? 7.521 -14.634 -0.186 1.00 38.54 326 PHE B CA 1
ATOM 2142 C C . PHE B 1 88 ? 6.627 -14.594 -1.423 1.00 40.42 326 PHE B C 1
ATOM 2143 O O . PHE B 1 88 ? 5.425 -14.861 -1.343 1.00 38.51 326 PHE B O 1
ATOM 2151 N N . GLU B 1 89 ? 7.214 -14.238 -2.561 1.00 45.17 327 GLU B N 1
ATOM 2152 C CA . GLU B 1 89 ? 6.473 -14.189 -3.809 1.00 50.01 327 GLU B CA 1
ATOM 2153 C C . GLU B 1 89 ? 5.944 -15.574 -4.163 1.00 45.32 327 GLU B C 1
ATOM 2154 O O . GLU B 1 89 ? 4.819 -15.706 -4.644 1.00 41.87 327 GLU B O 1
ATOM 2160 N N . PHE B 1 90 ? 6.746 -16.606 -3.908 1.00 38.53 328 PHE B N 1
ATOM 2161 C CA . PHE B 1 90 ? 6.300 -17.973 -4.166 1.00 35.90 328 PHE B CA 1
ATOM 2162 C C . PHE B 1 90 ? 5.088 -18.326 -3.310 1.00 33.41 328 PHE B C 1
ATOM 2163 O O . PHE B 1 90 ? 4.115 -18.890 -3.806 1.00 34.47 328 PHE B O 1
ATOM 2171 N N . GLN B 1 91 ? 5.149 -18.000 -2.023 1.00 31.49 329 GLN B N 1
ATOM 2172 C CA . GLN B 1 91 ? 4.053 -18.322 -1.113 1.00 28.75 329 GLN B CA 1
ATOM 2173 C C . GLN B 1 91 ? 2.797 -17.500 -1.411 1.00 29.44 329 GLN B C 1
ATOM 2174 O O . GLN B 1 91 ? 1.675 -17.991 -1.273 1.00 28.92 329 GLN B O 1
ATOM 2180 N N . ASP B 1 92 ? 2.981 -16.254 -1.834 1.00 30.36 330 ASP B N 1
ATOM 2181 C CA . ASP B 1 92 ? 1.838 -15.422 -2.196 1.00 37.51 330 ASP B CA 1
ATOM 2182 C C . ASP B 1 92 ? 1.205 -15.939 -3.483 1.00 37.43 330 ASP B C 1
ATOM 2183 O O . ASP B 1 92 ? -0.017 -16.070 -3.584 1.00 37.29 330 ASP B O 1
ATOM 2188 N N . LYS B 1 93 ? 2.058 -16.228 -4.461 1.00 37.24 331 LYS B N 1
ATOM 2189 C CA . LYS B 1 93 ? 1.630 -16.714 -5.766 1.00 36.45 331 LYS B CA 1
ATOM 2190 C C . LYS B 1 93 ? 0.799 -17.983 -5.639 1.00 39.46 331 LYS B C 1
ATOM 2191 O O . LYS B 1 93 ? -0.221 -18.148 -6.308 1.00 42.83 331 LYS B O 1
ATOM 2197 N N . HIS B 1 94 ? 1.235 -18.873 -4.756 1.00 34.62 332 HIS B N 1
ATOM 2198 C CA . HIS B 1 94 ? 0.605 -20.176 -4.626 1.00 32.19 332 HIS B CA 1
ATOM 2199 C C . HIS B 1 94 ? -0.302 -20.295 -3.407 1.00 29.61 332 HIS B C 1
ATOM 2200 O O . HIS B 1 94 ? -0.739 -21.394 -3.065 1.00 30.82 332 HIS B O 1
ATOM 2207 N N . ASN B 1 95 ? -0.586 -19.158 -2.771 1.00 27.76 333 ASN B N 1
ATOM 2208 C CA . ASN B 1 95 ? -1.504 -19.100 -1.637 1.00 26.76 333 ASN B CA 1
ATOM 2209 C C . ASN B 1 95 ? -1.112 -20.078 -0.543 1.00 26.12 333 ASN B C 1
ATOM 2210 O O . ASN B 1 95 ? -1.938 -20.870 -0.090 1.00 27.06 333 ASN B O 1
ATOM 2215 N N . LEU B 1 96 ? 0.152 -20.038 -0.139 1.00 23.92 334 LEU B N 1
ATOM 2216 C CA . LEU B 1 96 ? 0.661 -20.985 0.847 1.00 22.65 334 LEU B CA 1
ATOM 2217 C C . LEU B 1 96 ? 0.944 -20.351 2.200 1.00 21.73 334 LEU B C 1
ATOM 2218 O O . LEU B 1 96 ? 1.572 -19.296 2.283 1.00 25.00 334 LEU B O 1
ATOM 2223 N N . LEU B 1 97 ? 0.476 -21.015 3.253 1.00 18.23 335 LEU B N 1
ATOM 2224 C CA . LEU B 1 97 ? 0.786 -20.626 4.625 1.00 18.97 335 LEU B CA 1
ATOM 2225 C C . LEU B 1 97 ? 2.090 -21.259 5.059 1.00 18.91 335 LEU B C 1
ATOM 2226 O O . LEU B 1 97 ? 2.448 -22.341 4.594 1.00 18.79 335 LEU B O 1
ATOM 2231 N N . THR B 1 98 ? 2.791 -20.584 5.965 1.00 18.15 336 THR B N 1
ATOM 2232 C CA . THR B 1 98 ? 3.957 -21.162 6.614 1.00 17.51 336 THR B CA 1
ATOM 2233 C C . THR B 1 98 ? 3.520 -21.935 7.856 1.00 15.69 336 THR B C 1
ATOM 2234 O O . THR B 1 98 ? 2.980 -21.352 8.804 1.00 19.81 336 THR B O 1
ATOM 2238 N N . LEU B 1 99 ? 3.767 -23.241 7.848 1.00 14.65 337 LEU B N 1
ATOM 2239 C CA . LEU B 1 99 ? 3.281 -24.131 8.900 1.00 14.45 337 LEU B CA 1
ATOM 2240 C C . LEU B 1 99 ? 4.395 -24.580 9.849 1.00 14.98 337 LEU B C 1
ATOM 2241 O O . LEU B 1 99 ? 4.139 -25.180 10.903 1.00 15.50 337 LEU B O 1
ATOM 2246 N N . GLY B 1 100 ? 5.628 -24.278 9.469 1.00 14.21 338 GLY B N 1
ATOM 2247 C CA . GLY B 1 100 ? 6.785 -24.643 10.266 1.00 14.45 338 GLY B CA 1
ATOM 2248 C C . GLY B 1 100 ? 7.994 -24.808 9.375 1.00 15.46 338 GLY B C 1
ATOM 2249 O O . GLY B 1 100 ? 8.007 -24.328 8.234 1.00 16.25 338 GLY B O 1
ATOM 2250 N N . TRP B 1 101 ? 9.006 -25.496 9.894 1.00 15.28 339 TRP B N 1
ATOM 2251 C CA . TRP B 1 101 ? 10.246 -25.690 9.167 1.00 15.40 339 TRP B CA 1
ATOM 2252 C C . TRP B 1 101 ? 10.937 -26.971 9.596 1.00 15.73 339 TRP B C 1
ATOM 2253 O O . TRP B 1 101 ? 10.624 -27.542 10.643 1.00 16.33 339 TRP B O 1
ATOM 2264 N N . ILE B 1 102 ? 11.862 -27.426 8.760 1.00 16.80 340 ILE B N 1
ATOM 2265 C CA . ILE B 1 102 ? 12.593 -28.652 9.008 1.00 18.33 340 ILE B CA 1
ATOM 2266 C C . ILE B 1 102 ? 14.068 -28.351 8.771 1.00 18.21 340 ILE B C 1
ATOM 2267 O O . ILE B 1 102 ? 14.402 -27.560 7.887 1.00 19.08 340 ILE B O 1
ATOM 2272 N N . HIS B 1 103 ? 14.955 -28.936 9.572 1.00 18.76 341 HIS B N 1
ATOM 2273 C CA . HIS B 1 103 ? 16.388 -28.816 9.283 1.00 19.58 341 HIS B CA 1
ATOM 2274 C C . HIS B 1 103 ? 17.163 -30.034 9.747 1.00 20.17 341 HIS B C 1
ATOM 2275 O O . HIS B 1 103 ? 16.651 -30.848 10.523 1.00 20.08 341 HIS B O 1
ATOM 2282 N N . THR B 1 104 ? 18.392 -30.162 9.257 1.00 21.74 342 THR B N 1
ATOM 2283 C CA . THR B 1 104 ? 19.272 -31.250 9.676 1.00 23.14 342 THR B CA 1
ATOM 2284 C C . THR B 1 104 ? 20.285 -30.863 10.747 1.00 25.33 342 THR B C 1
ATOM 2285 O O . THR B 1 104 ? 20.791 -29.736 10.786 1.00 24.33 342 THR B O 1
ATOM 2289 N N . HIS B 1 105 ? 20.572 -31.820 11.618 1.00 27.47 343 HIS B N 1
ATOM 2290 C CA . HIS B 1 105 ? 21.836 -31.846 12.332 1.00 26.73 343 HIS B CA 1
ATOM 2291 C C . HIS B 1 105 ? 22.615 -33.010 11.728 1.00 28.05 343 HIS B C 1
ATOM 2292 O O . HIS B 1 105 ? 22.364 -34.168 12.063 1.00 28.80 343 HIS B O 1
ATOM 2299 N N . PRO B 1 106 ? 23.543 -32.714 10.808 1.00 31.52 344 PRO B N 1
ATOM 2300 C CA . PRO B 1 106 ? 24.235 -33.774 10.068 1.00 34.94 344 PRO B CA 1
ATOM 2301 C C . PRO B 1 106 ? 24.956 -34.781 10.960 1.00 36.89 344 PRO B C 1
ATOM 2302 O O . PRO B 1 106 ? 24.921 -35.978 10.667 1.00 37.63 344 PRO B O 1
ATOM 2306 N N . THR B 1 107 ? 25.589 -34.309 12.030 1.00 36.35 345 THR B N 1
ATOM 2307 C CA . THR B 1 107 ? 26.406 -35.180 12.874 1.00 39.34 345 THR B CA 1
ATOM 2308 C C . THR B 1 107 ? 25.954 -35.254 14.333 1.00 43.48 345 THR B C 1
ATOM 2309 O O . THR B 1 107 ? 26.265 -36.221 15.039 1.00 43.44 345 THR B O 1
ATOM 2313 N N . GLN B 1 108 ? 25.235 -34.234 14.789 1.00 36.76 346 GLN B N 1
ATOM 2314 C CA . GLN B 1 108 ? 24.814 -34.180 16.184 1.00 32.11 346 GLN B CA 1
ATOM 2315 C C . GLN B 1 108 ? 23.484 -34.878 16.446 1.00 32.78 346 GLN B C 1
ATOM 2316 O O . GLN B 1 108 ? 22.853 -35.425 15.536 1.00 30.75 346 GLN B O 1
ATOM 2322 N N . THR B 1 109 ? 23.068 -34.847 17.705 1.00 29.45 347 THR B N 1
ATOM 2323 C CA A THR B 1 109 ? 21.843 -35.492 18.152 0.06 28.61 347 THR B CA 1
ATOM 2324 C CA B THR B 1 109 ? 21.835 -35.506 18.119 0.94 29.77 347 THR B CA 1
ATOM 2325 C C . THR B 1 109 ? 20.619 -34.654 17.786 1.00 27.93 347 THR B C 1
ATOM 2326 O O . THR B 1 109 ? 20.748 -33.522 17.331 1.00 25.70 347 THR B O 1
ATOM 2333 N N . CYS B 1 110 ? 19.438 -35.216 18.010 1.00 29.61 348 CYS B N 1
ATOM 2334 C CA . CYS B 1 110 ? 18.187 -34.534 17.710 1.00 28.12 348 CYS B CA 1
ATOM 2335 C C . CYS B 1 110 ? 17.718 -33.705 18.904 1.00 28.20 348 CYS B C 1
ATOM 2336 O O . CYS B 1 110 ? 17.269 -34.253 19.911 1.00 34.06 348 CYS B O 1
ATOM 2339 N N . PHE B 1 111 ? 17.849 -32.385 18.785 1.00 26.25 349 PHE B N 1
ATOM 2340 C CA . PHE B 1 111 ? 17.415 -31.440 19.816 1.00 22.91 349 PHE B CA 1
ATOM 2341 C C . PHE B 1 111 ? 17.227 -30.071 19.170 1.00 21.23 349 PHE B C 1
ATOM 2342 O O . PHE B 1 111 ? 17.531 -29.896 17.984 1.00 23.78 349 PHE B O 1
ATOM 2350 N N . MET B 1 112 ? 16.705 -29.119 19.941 1.00 19.98 350 MET B N 1
ATOM 2351 C CA . MET B 1 112 ? 16.601 -27.727 19.507 1.00 19.85 350 MET B CA 1
ATOM 2352 C C . MET B 1 112 ? 17.734 -26.905 20.130 1.00 19.01 350 MET B C 1
ATOM 2353 O O . MET B 1 112 ? 17.797 -26.751 21.354 1.00 21.33 350 MET B O 1
ATOM 2358 N N . SER B 1 113 ? 18.611 -26.371 19.283 1.00 17.63 351 SER B N 1
ATOM 2359 C CA . SER B 1 113 ? 19.717 -25.529 19.735 1.00 19.57 351 SER B CA 1
ATOM 2360 C C . SER B 1 113 ? 19.222 -24.136 20.106 1.00 18.89 351 SER B C 1
ATOM 2361 O O . SER B 1 113 ? 18.063 -23.794 19.875 1.00 17.14 351 SER B O 1
ATOM 2364 N N . SER B 1 114 ? 20.099 -23.329 20.683 1.00 20.17 352 SER B N 1
ATOM 2365 C CA . SER B 1 114 ? 19.788 -21.949 21.014 1.00 19.57 352 SER B CA 1
ATOM 2366 C C . SER B 1 114 ? 19.235 -21.179 19.802 1.00 19.16 352 SER B C 1
ATOM 2367 O O . SER B 1 114 ? 18.165 -20.554 19.875 1.00 17.80 352 SER B O 1
ATOM 2370 N N . VAL B 1 115 ? 19.958 -21.228 18.687 1.00 18.38 353 VAL B N 1
ATOM 2371 C CA A VAL B 1 115 ? 19.529 -20.564 17.459 0.43 18.82 353 VAL B CA 1
ATOM 2372 C CA B VAL B 1 115 ? 19.509 -20.523 17.495 0.57 19.80 353 VAL B CA 1
ATOM 2373 C C . VAL B 1 115 ? 18.183 -21.108 16.998 1.00 19.07 353 VAL B C 1
ATOM 2374 O O . VAL B 1 115 ? 17.324 -20.361 16.524 1.00 20.10 353 VAL B O 1
ATOM 2381 N N . ASP B 1 116 ? 17.997 -22.421 17.148 1.00 17.59 354 ASP B N 1
ATOM 2382 C CA . ASP B 1 116 ? 16.746 -23.052 16.708 1.00 17.02 354 ASP B CA 1
ATOM 2383 C C . ASP B 1 116 ? 15.564 -22.505 17.491 1.00 17.06 354 ASP B C 1
ATOM 2384 O O . ASP B 1 116 ? 14.485 -22.306 16.928 1.00 16.43 354 ASP B O 1
ATOM 2389 N N . LEU B 1 117 ? 15.744 -22.279 18.788 1.00 16.17 355 LEU B N 1
ATOM 2390 C CA . LEU B 1 117 ? 14.673 -21.761 19.635 1.00 16.17 355 LEU B CA 1
ATOM 2391 C C . LEU B 1 117 ? 14.312 -20.331 19.225 1.00 16.69 355 LEU B C 1
ATOM 2392 O O . LEU B 1 117 ? 13.131 -19.978 19.101 1.00 15.89 355 LEU B O 1
ATOM 2397 N N . HIS B 1 118 ? 15.329 -19.518 18.980 1.00 16.43 356 HIS B N 1
ATOM 2398 C CA . HIS B 1 118 ? 15.120 -18.153 18.537 1.00 16.60 356 HIS B CA 1
ATOM 2399 C C . HIS B 1 118 ? 14.470 -18.100 17.149 1.00 17.14 356 HIS B C 1
ATOM 2400 O O . HIS B 1 118 ? 13.601 -17.273 16.909 1.00 19.14 356 HIS B O 1
ATOM 2407 N N . THR B 1 119 ? 14.897 -18.983 16.251 1.00 16.63 357 THR B N 1
ATOM 2408 C CA . THR B 1 119 ? 14.305 -19.078 14.923 1.00 17.65 357 THR B CA 1
ATOM 2409 C C . THR B 1 119 ? 12.853 -19.492 15.048 1.00 16.46 357 THR B C 1
ATOM 2410 O O . THR B 1 119 ? 11.969 -18.897 14.407 1.00 16.89 357 THR B O 1
ATOM 2414 N N . HIS B 1 120 ? 12.585 -20.515 15.856 1.00 14.44 358 HIS B N 1
ATOM 2415 C CA . HIS B 1 120 ? 11.226 -21.027 15.934 1.00 14.99 358 HIS B CA 1
ATOM 2416 C C . HIS B 1 120 ? 10.243 -20.063 16.576 1.00 14.29 358 HIS B C 1
ATOM 2417 O O . HIS B 1 120 ? 9.047 -20.087 16.249 1.00 15.39 358 HIS B O 1
ATOM 2424 N N . CYS B 1 121 ? 10.723 -19.224 17.486 1.00 16.91 359 CYS B N 1
ATOM 2425 C CA . CYS B 1 121 ? 9.860 -18.281 18.174 1.00 18.09 359 CYS B CA 1
ATOM 2426 C C . CYS B 1 121 ? 9.002 -17.469 17.200 1.00 17.29 359 CYS B C 1
ATOM 2427 O O . CYS B 1 121 ? 7.793 -17.338 17.389 1.00 16.85 359 CYS B O 1
ATOM 2430 N N . SER B 1 122 ? 9.613 -16.939 16.146 1.00 18.24 360 SER B N 1
ATOM 2431 C CA A SER B 1 122 ? 8.861 -16.126 15.195 0.55 18.28 360 SER B CA 1
ATOM 2432 C CA B SER B 1 122 ? 8.886 -16.134 15.169 0.45 17.47 360 SER B CA 1
ATOM 2433 C C . SER B 1 122 ? 7.807 -16.950 14.447 1.00 15.62 360 SER B C 1
ATOM 2434 O O . SER B 1 122 ? 6.699 -16.455 14.185 1.00 16.33 360 SER B O 1
ATOM 2439 N N . TYR B 1 123 ? 8.128 -18.201 14.108 1.00 15.40 361 TYR B N 1
ATOM 2440 C CA . TYR B 1 123 ? 7.145 -19.078 13.448 1.00 14.61 361 TYR B CA 1
ATOM 2441 C C . TYR B 1 123 ? 5.933 -19.290 14.337 1.00 14.35 361 TYR B C 1
ATOM 2442 O O . TYR B 1 123 ? 4.796 -19.224 13.887 1.00 15.16 361 TYR B O 1
ATOM 2451 N N . GLN B 1 124 ? 6.174 -19.545 15.614 1.00 13.92 362 GLN B N 1
ATOM 2452 C CA . GLN B 1 124 ? 5.120 -19.956 16.535 1.00 14.10 362 GLN B CA 1
ATOM 2453 C C . GLN B 1 124 ? 4.311 -18.776 17.080 1.00 14.82 362 GLN B C 1
ATOM 2454 O O . GLN B 1 124 ? 3.124 -18.929 17.431 1.00 16.46 362 GLN B O 1
ATOM 2460 N N . LEU B 1 125 ? 4.916 -17.591 17.082 1.00 14.50 363 LEU B N 1
ATOM 2461 C CA . LEU B 1 125 ? 4.156 -16.367 17.319 1.00 15.11 363 LEU B CA 1
ATOM 2462 C C . LEU B 1 125 ? 3.183 -16.096 16.174 1.00 15.11 363 LEU B C 1
ATOM 2463 O O . LEU B 1 125 ? 2.041 -15.704 16.402 1.00 17.29 363 LEU B O 1
ATOM 2468 N N . MET B 1 126 ? 3.645 -16.280 14.940 1.00 14.82 364 MET B N 1
ATOM 2469 C CA . MET B 1 126 ? 2.790 -16.029 13.780 1.00 15.80 364 MET B CA 1
ATOM 2470 C C . MET B 1 126 ? 1.665 -17.055 13.669 1.00 15.87 364 MET B C 1
ATOM 2471 O O . MET B 1 126 ? 0.538 -16.720 13.266 1.00 18.93 364 MET B O 1
ATOM 2476 N N . LEU B 1 127 ? 1.981 -18.299 14.018 1.00 15.59 365 LEU B N 1
ATOM 2477 C CA . LEU B 1 127 ? 1.031 -19.405 13.950 1.00 14.90 365 LEU B CA 1
ATOM 2478 C C . LEU B 1 127 ? 1.224 -20.276 15.184 1.00 14.04 365 LEU B C 1
ATOM 2479 O O . LEU B 1 127 ? 2.248 -20.946 15.301 1.00 15.21 365 LEU B O 1
ATOM 2484 N N . PRO B 1 128 ? 0.245 -20.294 16.104 1.00 14.65 366 PRO B N 1
ATOM 2485 C CA . PRO B 1 128 ? 0.450 -21.054 17.347 1.00 15.18 366 PRO B CA 1
ATOM 2486 C C . PRO B 1 128 ? 0.778 -22.535 17.115 1.00 14.79 366 PRO B C 1
ATOM 2487 O O . PRO B 1 128 ? 1.467 -23.150 17.929 1.00 15.18 366 PRO B O 1
ATOM 2491 N N . GLU B 1 129 ? 0.305 -23.094 16.005 1.00 15.11 367 GLU B N 1
ATOM 2492 C CA . GLU B 1 129 ? 0.527 -24.498 15.684 1.00 14.47 367 GLU B CA 1
ATOM 2493 C C . GLU B 1 129 ? 1.882 -24.805 15.043 1.00 12.96 367 GLU B C 1
ATOM 2494 O O . GLU B 1 129 ? 2.167 -25.965 14.767 1.00 14.00 367 GLU B O 1
ATOM 2500 N N . ALA B 1 130 ? 2.698 -23.783 14.788 1.00 13.65 368 ALA B N 1
ATOM 2501 C CA . ALA B 1 130 ? 3.944 -23.975 14.039 1.00 15.40 368 ALA B CA 1
ATOM 2502 C C . ALA B 1 130 ? 4.878 -24.992 14.686 1.00 14.87 368 ALA B C 1
ATOM 2503 O O . ALA B 1 130 ? 5.056 -25.000 15.916 1.00 14.71 368 ALA B O 1
ATOM 2505 N N . ILE B 1 131 ? 5.488 -25.824 13.844 1.00 15.03 369 ILE B N 1
ATOM 2506 C CA . ILE B 1 131 ? 6.354 -26.911 14.295 1.00 14.35 369 ILE B CA 1
ATOM 2507 C C . ILE B 1 131 ? 7.764 -26.808 13.720 1.00 13.62 369 ILE B C 1
ATOM 2508 O O . ILE B 1 131 ? 7.975 -26.239 12.642 1.00 14.69 369 ILE B O 1
ATOM 2513 N N . ALA B 1 132 ? 8.724 -27.345 14.472 1.00 14.03 370 ALA B N 1
ATOM 2514 C CA . ALA B 1 132 ? 10.107 -27.454 14.036 1.00 15.00 370 ALA B CA 1
ATOM 2515 C C . ALA B 1 132 ? 10.484 -28.931 13.980 1.00 16.89 370 ALA B C 1
ATOM 2516 O O . ALA B 1 132 ? 10.548 -29.606 15.016 1.00 17.88 370 ALA B O 1
ATOM 2518 N N . ILE B 1 133 ? 10.725 -29.440 12.776 1.00 16.59 371 ILE B N 1
ATOM 2519 C CA . ILE B 1 133 ? 11.179 -30.813 12.622 1.00 17.11 371 ILE B CA 1
ATOM 2520 C C . ILE B 1 133 ? 12.700 -30.808 12.551 1.00 18.12 371 ILE B C 1
ATOM 2521 O O . ILE B 1 133 ? 13.284 -30.045 11.779 1.00 19.70 371 ILE B O 1
ATOM 2526 N N . VAL B 1 134 ? 13.345 -31.636 13.368 1.00 19.61 372 VAL B N 1
ATOM 2527 C CA . VAL B 1 134 ? 14.800 -31.706 13.369 1.00 20.02 372 VAL B CA 1
ATOM 2528 C C . VAL B 1 134 ? 15.235 -33.123 13.020 1.00 21.13 372 VAL B C 1
ATOM 2529 O O . VAL B 1 134 ? 14.813 -34.083 13.664 1.00 21.58 372 VAL B O 1
ATOM 2533 N N . MET B 1 135 ? 16.043 -33.250 11.971 1.00 23.78 373 MET B N 1
ATOM 2534 C CA . MET B 1 135 ? 16.538 -34.552 11.537 1.00 24.79 373 MET B CA 1
ATOM 2535 C C . MET B 1 135 ? 17.984 -34.732 11.969 1.00 25.78 373 MET B C 1
ATOM 2536 O O . MET B 1 135 ? 18.807 -33.840 11.772 1.00 24.60 373 MET B O 1
ATOM 2541 N N . ALA B 1 136 ? 18.291 -35.891 12.545 1.00 26.42 374 ALA B N 1
ATOM 2542 C CA . ALA B 1 136 ? 19.653 -36.222 12.943 1.00 27.42 374 ALA B CA 1
ATOM 2543 C C . ALA B 1 136 ? 20.070 -37.509 12.237 1.00 28.40 374 ALA B C 1
ATOM 2544 O O . ALA B 1 136 ? 20.070 -38.580 12.846 1.00 30.72 374 ALA B O 1
ATOM 2546 N N . PRO B 1 137 ? 20.409 -37.412 10.942 1.00 30.86 375 PRO B N 1
ATOM 2547 C CA . PRO B 1 137 ? 20.581 -38.620 10.123 1.00 33.86 375 PRO B CA 1
ATOM 2548 C C . PRO B 1 137 ? 21.725 -39.546 10.553 1.00 35.03 375 PRO B C 1
ATOM 2549 O O . PRO B 1 137 ? 21.625 -40.749 10.307 1.00 37.90 375 PRO B O 1
ATOM 2553 N N . SER B 1 138 ? 22.768 -39.020 11.195 1.00 36.09 376 SER B N 1
ATOM 2554 C CA . SER B 1 138 ? 23.880 -39.862 11.646 1.00 36.76 376 SER B CA 1
ATOM 2555 C C . SER B 1 138 ? 23.462 -40.752 12.819 1.00 33.63 376 SER B C 1
ATOM 2556 O O . SER B 1 138 ? 24.115 -41.758 13.121 1.00 37.78 376 SER B O 1
ATOM 2559 N N . LYS B 1 139 ? 22.366 -40.373 13.470 1.00 33.69 377 LYS B N 1
ATOM 2560 C CA . LYS B 1 139 ? 21.836 -41.117 14.602 1.00 33.98 377 LYS B CA 1
ATOM 2561 C C . 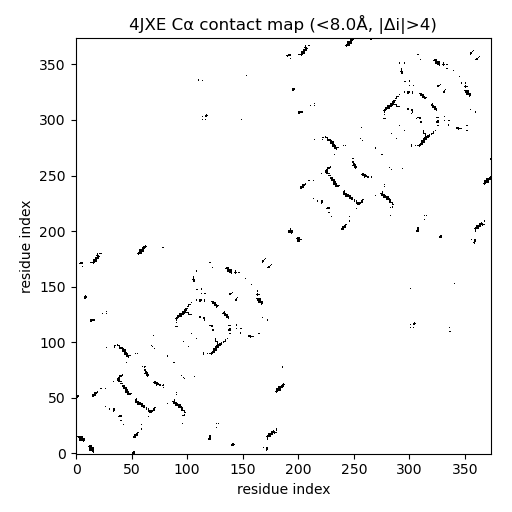LYS B 1 139 ? 20.609 -41.924 14.195 1.00 34.46 377 LYS B C 1
ATOM 2562 O O . LYS B 1 139 ? 20.114 -42.744 14.970 1.00 36.95 377 LYS B O 1
ATOM 2568 N N . ASN B 1 140 ? 20.135 -41.688 12.974 1.00 33.42 378 ASN B N 1
ATOM 2569 C CA . ASN B 1 140 ? 18.839 -42.188 12.512 1.00 34.87 378 ASN B CA 1
ATOM 2570 C C . ASN B 1 140 ? 17.722 -41.839 13.487 1.00 33.17 378 ASN B C 1
ATOM 2571 O O . ASN B 1 140 ? 16.906 -42.687 13.853 1.00 34.89 378 ASN B O 1
ATOM 2576 N N . THR B 1 141 ? 17.707 -40.585 13.922 1.00 29.34 379 THR B N 1
ATOM 2577 C CA . THR B 1 141 ? 16.659 -40.109 14.807 1.00 27.51 379 THR B CA 1
ATOM 2578 C C . THR B 1 141 ? 16.046 -38.841 14.244 1.00 28.01 379 THR B C 1
ATOM 2579 O O . THR B 1 141 ? 16.643 -38.171 13.397 1.00 28.34 379 THR B O 1
ATOM 2583 N N . SER B 1 142 ? 14.846 -38.521 14.710 1.00 27.33 380 SER B N 1
ATOM 2584 C CA . SER B 1 142 ? 14.192 -37.273 14.348 1.00 24.96 380 SER B CA 1
ATOM 2585 C C . SER B 1 142 ? 13.175 -36.908 15.415 1.00 25.00 380 SER B C 1
ATOM 2586 O O . SER B 1 142 ? 12.825 -37.733 16.259 1.00 26.97 380 SER B O 1
ATOM 2589 N N . GLY B 1 143 ? 12.699 -35.671 15.368 1.00 22.65 381 GLY B N 1
ATOM 2590 C CA . GLY B 1 143 ? 11.756 -35.193 16.355 1.00 20.40 381 GLY B CA 1
ATOM 2591 C C . GLY B 1 143 ? 11.035 -33.971 15.843 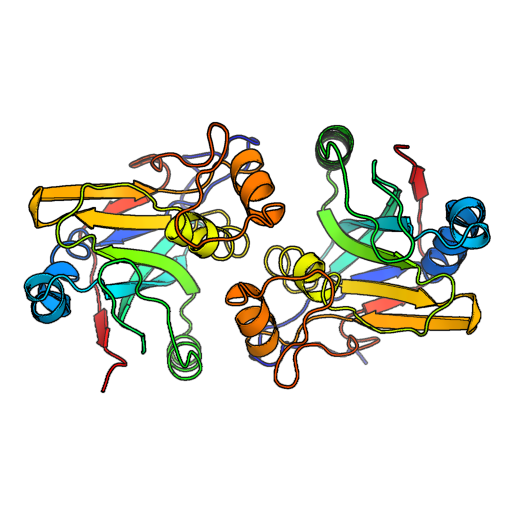1.00 19.52 381 GLY B C 1
ATOM 2592 O O . GLY B 1 143 ? 11.511 -33.284 14.930 1.00 21.60 381 GLY B O 1
ATOM 2593 N N . ILE B 1 144 ? 9.875 -33.707 16.425 1.00 18.44 382 ILE B N 1
ATOM 2594 C CA . ILE B 1 144 ? 9.070 -32.554 16.045 1.00 18.50 382 ILE B CA 1
ATOM 2595 C C . ILE B 1 144 ? 8.815 -31.754 17.317 1.00 18.87 382 ILE B C 1
ATOM 2596 O O . ILE B 1 144 ? 8.258 -32.279 18.286 1.00 19.18 382 ILE B O 1
ATOM 2601 N N . PHE B 1 145 ? 9.240 -30.495 17.310 1.00 16.81 383 PHE B N 1
ATOM 2602 C CA . PHE B 1 145 ? 9.271 -29.683 18.517 1.00 16.85 383 PHE B CA 1
ATOM 2603 C C . PHE B 1 145 ? 8.481 -28.385 18.383 1.00 16.22 383 PHE B C 1
ATOM 2604 O O . PHE B 1 145 ? 8.204 -27.906 17.279 1.00 16.59 383 PHE B O 1
ATOM 2612 N N . ARG B 1 146 ? 8.134 -27.813 19.528 1.00 16.96 384 ARG B N 1
ATOM 2613 C CA . ARG B 1 146 ? 7.591 -26.469 19.592 1.00 15.73 384 ARG B CA 1
ATOM 2614 C C . ARG B 1 146 ? 7.981 -25.880 20.928 1.00 15.19 384 ARG B C 1
ATOM 2615 O O . ARG B 1 146 ? 8.399 -26.605 21.840 1.00 16.37 384 ARG B O 1
ATOM 2623 N N . LEU B 1 147 ? 7.849 -24.568 21.051 1.00 15.25 385 LEU B N 1
ATOM 2624 C CA . LEU B 1 147 ? 8.066 -23.914 22.331 1.00 15.33 385 LEU B CA 1
ATOM 2625 C C . LEU B 1 147 ? 6.856 -24.099 23.244 1.00 15.61 385 LEU B C 1
ATOM 2626 O O . LEU B 1 147 ? 5.727 -24.223 22.794 1.00 16.41 385 LEU B O 1
ATOM 2631 N N . LEU B 1 148 ? 7.095 -24.158 24.547 1.00 15.26 386 LEU B N 1
ATOM 2632 C CA . LEU B 1 148 ? 5.992 -24.107 25.503 1.00 15.20 386 LEU B CA 1
ATOM 2633 C C . LEU B 1 148 ? 5.295 -22.766 25.363 1.00 14.55 386 LEU B C 1
ATOM 2634 O O . LEU B 1 148 ? 5.953 -21.734 25.224 1.00 16.43 386 LEU B O 1
ATOM 2639 N N . ASP B 1 149 ? 3.966 -22.783 25.392 1.00 16.60 387 ASP B N 1
ATOM 2640 C CA . ASP B 1 149 ? 3.181 -21.598 25.094 1.00 16.07 387 ASP B CA 1
ATOM 2641 C C . ASP B 1 149 ? 2.168 -21.431 26.207 1.00 17.52 387 ASP B C 1
ATOM 2642 O O . ASP B 1 149 ? 1.266 -22.254 26.337 1.00 18.11 387 ASP B O 1
ATOM 2647 N N . PRO B 1 150 ? 2.266 -20.332 26.978 1.00 20.17 388 PRO B N 1
ATOM 2648 C CA . PRO B 1 150 ? 3.065 -19.126 26.718 1.00 20.59 388 PRO B CA 1
ATOM 2649 C C . PRO B 1 150 ? 4.494 -19.071 27.263 1.00 20.62 388 PRO B C 1
ATOM 2650 O O . PRO B 1 150 ? 5.253 -18.224 26.795 1.00 21.99 388 PRO B O 1
ATOM 2654 N N . GLU B 1 151 ? 4.867 -19.911 28.218 1.00 21.47 389 GLU B N 1
ATOM 2655 C CA . GLU B 1 151 ? 6.094 -19.622 28.969 1.00 22.19 389 GLU B CA 1
ATOM 2656 C C . GLU B 1 151 ? 7.410 -19.712 28.195 1.00 18.54 389 GLU B C 1
ATOM 2657 O O . GLU B 1 151 ? 8.285 -18.867 28.382 1.00 18.64 389 GLU B O 1
ATOM 2663 N N . GLY B 1 152 ? 7.545 -20.714 27.329 1.00 19.32 390 GLY B N 1
ATOM 2664 C CA . GLY B 1 152 ? 8.738 -20.842 26.514 1.00 18.23 390 GLY B CA 1
ATOM 2665 C C . GLY B 1 152 ? 8.834 -19.714 25.499 1.00 16.76 390 GLY B C 1
ATOM 2666 O O . GLY B 1 152 ? 9.903 -19.136 25.294 1.00 18.30 390 GLY B O 1
ATOM 2667 N N . LEU B 1 153 ? 7.716 -19.403 24.847 1.00 16.85 391 LEU B N 1
ATOM 2668 C CA . LEU B 1 153 ? 7.663 -18.248 23.960 1.00 17.29 391 LEU B CA 1
ATOM 2669 C C . LEU B 1 153 ? 8.117 -16.972 24.661 1.00 19.10 391 LEU B C 1
ATOM 2670 O O . LEU B 1 153 ? 8.932 -16.226 24.121 1.00 19.01 391 LEU B O 1
ATOM 2675 N N . GLN B 1 154 ? 7.605 -16.727 25.866 1.00 18.90 392 GLN B N 1
ATOM 2676 C CA . GLN B 1 154 ? 7.928 -15.491 26.568 1.00 20.91 392 GLN B CA 1
ATOM 2677 C C . GLN B 1 154 ? 9.412 -15.403 26.900 1.00 20.97 392 GLN B C 1
ATOM 2678 O O . GLN B 1 154 ? 10.017 -14.331 26.794 1.00 21.26 392 GLN B O 1
ATOM 2684 N N . THR B 1 155 ? 9.998 -16.531 27.298 1.00 18.60 393 THR B N 1
ATOM 2685 C CA . THR B 1 155 ? 11.428 -16.577 27.571 1.00 18.39 393 THR B CA 1
ATOM 2686 C C . THR B 1 155 ? 12.231 -16.185 26.336 1.00 18.45 393 THR B C 1
ATOM 2687 O O . THR B 1 155 ? 13.142 -15.362 26.419 1.00 20.68 393 THR B O 1
ATOM 2691 N N . ILE B 1 156 ? 11.890 -16.750 25.181 1.00 17.00 394 ILE B N 1
ATOM 2692 C CA . ILE B 1 156 ? 12.669 -16.440 23.992 1.00 17.52 394 ILE B CA 1
ATOM 2693 C C . ILE B 1 156 ? 12.395 -15.015 23.490 1.00 17.44 394 ILE B C 1
ATOM 2694 O O . ILE B 1 156 ? 13.313 -14.322 23.056 1.00 18.78 394 ILE B O 1
ATOM 2699 N N . VAL B 1 157 ? 11.133 -14.589 23.549 1.00 17.60 395 VAL B N 1
ATOM 2700 C CA . VAL B 1 157 ? 10.763 -13.222 23.185 1.00 19.66 395 VAL B CA 1
ATOM 2701 C C . VAL B 1 157 ? 11.586 -12.173 23.946 1.00 22.55 395 VAL B C 1
ATOM 2702 O O . VAL B 1 157 ? 12.035 -11.174 23.366 1.00 23.78 395 VAL B O 1
ATOM 2706 N N . LYS B 1 158 ? 11.801 -12.417 25.237 1.00 22.26 396 LYS B N 1
ATOM 2707 C CA . LYS B 1 158 ? 12.497 -11.468 26.102 1.00 23.81 396 LYS B CA 1
ATOM 2708 C C . LYS B 1 158 ? 14.016 -11.591 26.043 1.00 23.50 396 LYS B C 1
ATOM 2709 O O . LYS B 1 158 ? 14.723 -10.726 26.548 1.00 26.92 396 LYS B O 1
ATOM 2715 N N . CYS B 1 159 ? 14.515 -12.664 25.436 1.00 21.52 397 CYS B N 1
ATOM 2716 C CA . CYS B 1 159 ? 15.946 -12.960 25.470 1.00 21.36 397 CYS B CA 1
ATOM 2717 C C . CYS B 1 159 ? 16.784 -12.077 24.544 1.00 22.50 397 CYS B C 1
ATOM 2718 O O . CYS B 1 159 ? 16.588 -12.076 23.327 1.00 25.58 397 CYS B O 1
ATOM 2721 N N . ARG B 1 160 ? 17.731 -11.345 25.128 1.00 25.11 398 ARG B N 1
ATOM 2722 C CA . ARG B 1 160 ? 18.668 -10.536 24.353 1.00 27.13 398 ARG B CA 1
ATOM 2723 C C . ARG B 1 160 ? 20.110 -10.965 24.630 1.00 26.39 398 ARG B C 1
ATOM 2724 O O . ARG B 1 160 ? 21.041 -10.172 24.483 1.00 29.73 398 ARG B O 1
ATOM 2732 N N . LYS B 1 161 ? 20.293 -12.214 25.049 1.00 25.87 399 LYS B N 1
ATOM 2733 C CA . LYS B 1 161 ? 21.626 -12.725 25.355 1.00 24.47 399 LYS B CA 1
ATOM 2734 C C . LYS B 1 161 ? 22.466 -12.840 24.088 1.00 24.31 399 LYS B C 1
ATOM 2735 O O . LYS B 1 161 ? 21.967 -13.251 23.040 1.00 25.50 399 LYS B O 1
ATOM 2741 N N . PRO B 1 162 ? 23.750 -12.463 24.178 1.00 27.47 400 PRO B N 1
ATOM 2742 C CA . PRO B 1 162 ? 24.649 -12.556 23.023 1.00 28.95 400 PRO B CA 1
ATOM 2743 C C . PRO B 1 162 ? 25.137 -13.984 22.793 1.00 27.01 400 PRO B C 1
ATOM 2744 O O . PRO B 1 162 ? 25.092 -14.807 23.707 1.00 26.50 400 PRO B O 1
ATOM 2748 N N . GLY B 1 163 ? 25.594 -14.271 21.578 1.00 26.76 401 GLY B N 1
ATOM 2749 C CA . GLY B 1 163 ? 26.215 -15.551 21.288 1.00 26.28 401 GLY B CA 1
ATOM 2750 C C . GLY B 1 163 ? 25.282 -16.547 20.627 1.00 25.20 401 GLY B C 1
ATOM 2751 O O . GLY B 1 163 ? 24.110 -16.655 20.989 1.00 26.28 401 GLY B O 1
ATOM 2752 N N . LEU B 1 164 ? 25.809 -17.285 19.656 1.00 24.95 402 LEU B N 1
ATOM 2753 C CA . LEU B 1 164 ? 25.001 -18.217 18.877 1.00 25.13 402 LEU B CA 1
ATOM 2754 C C . LEU B 1 164 ? 24.535 -19.411 19.699 1.00 23.36 402 LEU B C 1
ATOM 2755 O O . LEU B 1 164 ? 23.536 -20.055 19.357 1.00 24.16 402 LEU B O 1
ATOM 2760 N N . PHE B 1 165 ? 25.259 -19.708 20.778 1.00 21.55 403 PHE B N 1
ATOM 2761 C CA . PHE B 1 165 ? 25.057 -20.960 21.496 1.00 21.40 403 PHE B CA 1
ATOM 2762 C C . PHE B 1 165 ? 24.648 -20.759 22.951 1.00 20.71 403 PHE B C 1
ATOM 2763 O O . PHE B 1 165 ? 24.729 -21.687 23.760 1.00 23.33 403 PHE B O 1
ATOM 2771 N N . HIS B 1 166 ? 24.199 -19.551 23.279 1.00 19.82 404 HIS B N 1
ATOM 2772 C CA . HIS B 1 166 ? 23.916 -19.211 24.672 1.00 20.86 404 HIS B CA 1
ATOM 2773 C C . HIS B 1 166 ? 22.754 -20.042 25.218 1.00 21.23 404 HIS B C 1
ATOM 2774 O O . HIS B 1 166 ? 21.812 -20.364 24.488 1.00 21.04 404 HIS B O 1
ATOM 2781 N N . PRO B 1 167 ? 22.812 -20.396 26.507 1.00 21.17 405 PRO B N 1
ATOM 2782 C CA . PRO B 1 167 ? 21.777 -21.235 27.112 1.00 21.60 405 PRO B CA 1
ATOM 2783 C C . PRO B 1 167 ? 20.549 -20.433 27.528 1.00 20.01 405 PRO B C 1
ATOM 2784 O O . PRO B 1 167 ? 20.568 -19.195 27.526 1.00 19.47 405 PRO B O 1
ATOM 2788 N N . HIS B 1 168 ? 19.492 -21.156 27.882 1.00 20.60 406 HIS B N 1
ATOM 2789 C CA . HIS B 1 168 ? 18.274 -20.556 28.406 1.00 22.26 406 HIS B CA 1
ATOM 2790 C C . HIS B 1 168 ? 17.865 -21.228 29.692 1.00 24.04 406 HIS B C 1
ATOM 2791 O O . HIS B 1 168 ? 18.082 -22.426 29.879 1.00 27.55 406 HIS B O 1
ATOM 2798 N N . GLU B 1 169 ? 17.267 -20.446 30.581 1.00 26.57 407 GLU B N 1
ATOM 2799 C CA . GLU B 1 169 ? 16.817 -20.970 31.853 1.00 30.53 407 GLU B CA 1
ATOM 2800 C C . GLU B 1 169 ? 15.463 -21.657 31.767 1.00 29.42 407 GLU B C 1
ATOM 2801 O O . GLU B 1 169 ? 14.547 -21.192 31.079 1.00 31.27 407 GLU B O 1
ATOM 2807 N N . GLY B 1 170 ? 15.362 -22.776 32.472 1.00 33.07 408 GLY B N 1
ATOM 2808 C CA . GLY B 1 170 ? 14.108 -23.478 32.643 1.00 35.66 408 GLY B CA 1
ATOM 2809 C C . GLY B 1 170 ? 13.680 -24.299 31.447 1.00 34.87 408 GLY B C 1
ATOM 2810 O O . GLY B 1 170 ? 14.436 -24.512 30.504 1.00 34.94 408 GLY B O 1
ATOM 2811 N N . LYS B 1 171 ? 12.451 -24.782 31.527 1.00 36.30 409 LYS B N 1
ATOM 2812 C CA . LYS B 1 171 ? 11.819 -25.550 30.469 1.00 39.33 409 LYS B CA 1
ATOM 2813 C C . LYS B 1 171 ? 11.330 -24.574 29.383 1.00 31.48 409 LYS B C 1
ATOM 2814 O O . LYS B 1 171 ? 10.519 -23.682 29.652 1.00 32.42 409 LYS B O 1
ATOM 2820 N N . VAL B 1 172 ? 11.863 -24.717 28.170 1.00 22.36 410 VAL B N 1
ATOM 2821 C CA . VAL B 1 172 ? 11.547 -23.795 27.066 1.00 20.81 410 VAL B CA 1
ATOM 2822 C C . VAL B 1 172 ? 10.786 -24.449 25.914 1.00 17.77 410 VAL B C 1
ATOM 2823 O O . VAL B 1 172 ? 9.864 -23.843 25.352 1.00 16.73 410 VAL B O 1
ATOM 2827 N N . TYR B 1 173 ? 11.161 -25.675 25.562 1.00 17.44 411 TYR B N 1
ATOM 2828 C CA . TYR B 1 173 ? 10.509 -26.356 24.444 1.00 17.41 411 TYR B CA 1
ATOM 2829 C C . TYR B 1 173 ? 10.127 -27.791 24.790 1.00 18.71 411 TYR B C 1
ATOM 2830 O O . TYR B 1 173 ? 10.527 -28.317 25.842 1.00 20.25 411 TYR B O 1
ATOM 2839 N N . THR B 1 174 ? 9.360 -28.415 23.900 1.00 20.06 412 THR B N 1
ATOM 2840 C CA . THR B 1 174 ? 8.829 -29.750 24.124 1.00 20.57 412 THR B CA 1
ATOM 2841 C C . THR B 1 174 ? 8.575 -30.446 22.787 1.00 21.40 412 THR B C 1
ATOM 2842 O O . THR B 1 174 ? 8.549 -29.802 21.734 1.00 21.38 412 THR B O 1
ATOM 2846 N N . MET B 1 175 ? 8.388 -31.761 22.825 1.00 24.26 413 MET B N 1
ATOM 2847 C CA . MET B 1 175 ? 7.949 -32.486 21.639 1.00 24.76 413 MET B CA 1
ATOM 2848 C C . MET B 1 175 ? 6.475 -32.209 21.416 1.00 23.39 413 MET B C 1
ATOM 2849 O O . MET B 1 175 ? 5.708 -32.063 22.370 1.00 23.26 413 MET B O 1
ATOM 2854 N N . VAL B 1 176 ? 6.089 -32.130 20.150 1.00 20.82 414 VAL B N 1
ATOM 2855 C CA A VAL B 1 176 ? 4.712 -31.914 19.734 0.49 21.79 414 VAL B CA 1
ATOM 2856 C CA B VAL B 1 176 ? 4.689 -31.888 19.823 0.51 21.40 414 VAL B CA 1
ATOM 2857 C C . VAL B 1 176 ? 3.854 -33.144 20.058 1.00 24.66 414 VAL B C 1
ATOM 2858 O O . VAL B 1 176 ? 4.350 -34.272 19.992 1.00 28.40 414 VAL B O 1
ATOM 2865 N N . ALA B 1 177 ? 2.579 -32.931 20.384 1.00 23.85 415 ALA B N 1
ATOM 2866 C CA A ALA B 1 177 ? 1.636 -34.030 20.581 0.57 21.94 415 ALA B CA 1
ATOM 2867 C CA B ALA B 1 177 ? 1.640 -34.032 20.580 0.43 24.77 415 ALA B CA 1
ATOM 2868 C C . ALA B 1 177 ? 1.280 -34.704 19.259 1.00 22.74 415 ALA B C 1
ATOM 2869 O O . ALA B 1 177 ? 0.810 -34.052 18.323 1.00 23.50 415 ALA B O 1
ATOM 2872 N N . GLN B 1 178 ? 1.506 -36.012 19.187 1.00 23.28 416 GLN B N 1
ATOM 2873 C CA . GLN B 1 178 ? 1.089 -36.792 18.026 1.00 25.51 416 GLN B CA 1
ATOM 2874 C C . GLN B 1 178 ? 0.198 -37.922 18.533 1.00 27.15 416 GLN B C 1
ATOM 2875 O O . GLN B 1 178 ? 0.563 -38.613 19.485 1.00 29.58 416 GLN B O 1
ATOM 2881 N N . PRO B 1 179 ? -0.966 -38.134 17.891 1.00 27.59 417 PRO B N 1
ATOM 2882 C CA . PRO B 1 179 ? -1.429 -37.515 16.643 1.00 24.37 417 PRO B CA 1
ATOM 2883 C C . PRO B 1 179 ? -2.285 -36.255 16.822 1.00 24.33 417 PRO B C 1
ATOM 2884 O O . PRO B 1 179 ? -2.802 -35.749 15.829 1.00 27.26 417 PRO B O 1
ATOM 2888 N N . GLY B 1 180 ? -2.431 -35.753 18.045 1.00 23.91 418 GLY B N 1
ATOM 2889 C CA . GLY B 1 180 ? -3.349 -34.651 18.300 1.00 25.59 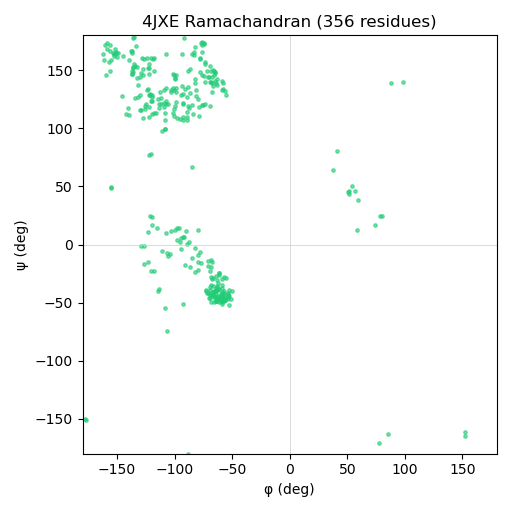418 GLY B CA 1
ATOM 2890 C C . GLY B 1 180 ? -3.005 -33.330 17.626 1.00 23.52 418 GLY B C 1
ATOM 2891 O O . GLY B 1 180 ? -3.874 -32.664 17.049 1.00 23.06 418 GLY B O 1
ATOM 2892 N N . HIS B 1 181 ? -1.735 -32.944 17.704 1.00 21.85 419 HIS B N 1
ATOM 2893 C CA . HIS B 1 181 ? -1.254 -31.712 17.082 1.00 18.03 419 HIS B CA 1
ATOM 2894 C C . HIS B 1 181 ? -0.717 -32.006 15.681 1.00 18.92 419 HIS B C 1
ATOM 2895 O O . HIS B 1 181 ? -1.093 -31.343 14.718 1.00 21.75 419 HIS B O 1
ATOM 2902 N N . VAL B 1 182 ? 0.165 -32.995 15.570 1.00 17.29 420 VAL B N 1
ATOM 2903 C CA . VAL B 1 182 ? 0.646 -33.424 14.257 1.00 17.72 420 VAL B CA 1
ATOM 2904 C C . VAL B 1 182 ? 0.312 -34.889 14.013 1.00 17.71 420 VAL B C 1
ATOM 2905 O O . VAL B 1 182 ? 0.592 -35.744 14.859 1.00 19.96 420 VAL B O 1
ATOM 2909 N N . ARG B 1 183 ? -0.313 -35.178 12.874 1.00 20.10 421 ARG B N 1
ATOM 2910 C CA . ARG B 1 183 ? -0.540 -36.563 12.478 1.00 22.44 421 ARG B CA 1
ATOM 2911 C C . ARG B 1 183 ? 0.092 -36.814 11.117 1.00 20.98 421 ARG B C 1
ATOM 2912 O O . ARG B 1 183 ? -0.140 -36.064 10.163 1.00 19.94 421 ARG B O 1
ATOM 2920 N N . GLU B 1 184 ? 0.901 -37.861 11.027 1.00 22.98 422 GLU B N 1
ATOM 2921 C CA . GLU B 1 184 ? 1.541 -38.206 9.767 1.00 21.56 422 GLU B CA 1
ATOM 2922 C C . GLU B 1 184 ? 0.658 -39.154 8.961 1.00 21.27 422 GLU B C 1
ATOM 2923 O O . GLU B 1 184 ? 0.207 -40.183 9.468 1.00 23.94 422 GLU B O 1
ATOM 2929 N N . ILE B 1 185 ? 0.389 -38.786 7.712 1.00 21.63 423 ILE B N 1
ATOM 2930 C CA . ILE B 1 185 ? -0.562 -39.517 6.884 1.00 22.16 423 ILE B CA 1
ATOM 2931 C C . ILE B 1 185 ? -0.018 -39.689 5.476 1.00 22.11 423 ILE B C 1
ATOM 2932 O O . ILE B 1 185 ? 0.936 -39.018 5.080 1.00 23.61 423 ILE B O 1
ATOM 2937 N N . ASN B 1 186 ? -0.626 -40.596 4.717 1.00 22.51 424 ASN B N 1
ATOM 2938 C CA . ASN B 1 186 ? -0.321 -40.707 3.300 1.00 26.16 424 ASN B CA 1
ATOM 2939 C C . ASN B 1 186 ? -1.053 -39.601 2.549 1.00 24.97 424 ASN B C 1
ATOM 2940 O O . ASN B 1 186 ? -2.281 -39.606 2.466 1.00 29.35 424 ASN B O 1
ATOM 2945 N N . SER B 1 187 ? -0.301 -38.637 2.028 1.00 22.77 425 SER B N 1
ATOM 2946 C CA . SER B 1 187 ? -0.909 -37.498 1.344 1.00 20.42 425 SER B CA 1
ATOM 2947 C C . SER B 1 187 ? 0.044 -36.855 0.348 1.00 19.03 425 SER B C 1
ATOM 2948 O O . SER B 1 187 ? 1.232 -37.196 0.290 1.00 20.30 425 SER B O 1
ATOM 2951 N N . LYS B 1 188 ? -0.485 -35.919 -0.434 1.00 18.46 426 LYS B N 1
ATOM 295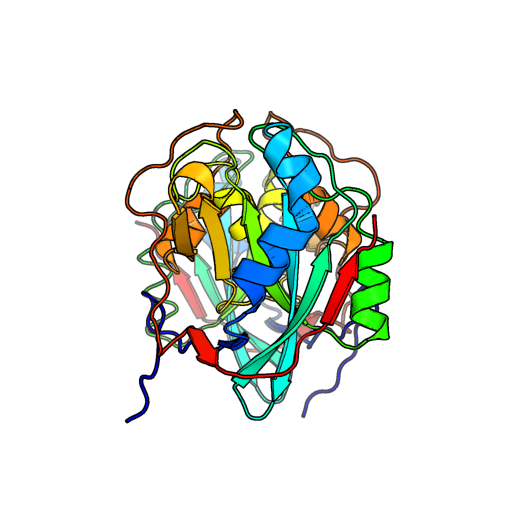2 C CA . LYS B 1 188 ? 0.288 -35.321 -1.515 1.00 19.33 426 LYS B CA 1
ATOM 2953 C C . LYS B 1 188 ? 1.403 -34.438 -0.982 1.00 17.97 426 LYS B C 1
ATOM 2954 O O . LYS B 1 188 ? 1.332 -33.912 0.140 1.00 18.04 426 LYS B O 1
ATOM 2960 N N . LEU B 1 189 ? 2.445 -34.303 -1.789 1.00 18.34 427 LEU B N 1
ATOM 2961 C CA . LEU B 1 189 ? 3.581 -33.468 -1.451 1.00 17.60 427 LEU B CA 1
ATOM 2962 C C . LEU B 1 189 ? 4.328 -33.114 -2.728 1.00 16.47 427 LEU B C 1
ATOM 2963 O O . LEU B 1 189 ? 4.386 -33.912 -3.671 1.00 19.31 427 LEU B O 1
ATOM 2968 N N . GLN B 1 190 ? 4.883 -31.910 -2.770 1.00 17.12 428 GLN B N 1
ATOM 2969 C CA . GLN B 1 190 ? 5.826 -31.566 -3.822 1.00 17.52 428 GLN B CA 1
ATOM 2970 C C . GLN B 1 190 ? 7.011 -30.820 -3.203 1.00 18.30 428 GLN B C 1
ATOM 2971 O O . GLN B 1 190 ? 6.872 -30.131 -2.176 1.00 19.36 428 GLN B O 1
ATOM 2977 N N . VAL B 1 191 ? 8.181 -31.000 -3.809 1.00 19.14 429 VAL B N 1
ATOM 2978 C CA . VAL B 1 191 ? 9.388 -30.285 -3.420 1.00 21.50 429 VAL B CA 1
ATOM 2979 C C . VAL B 1 191 ? 9.603 -29.103 -4.362 1.00 19.92 429 VAL B C 1
ATOM 2980 O O . VAL B 1 191 ? 9.469 -29.240 -5.586 1.00 20.43 429 VAL B O 1
ATOM 2984 N N . VAL B 1 192 ? 9.926 -27.947 -3.796 1.00 20.65 430 VAL B N 1
ATOM 2985 C CA . VAL B 1 192 ? 10.307 -26.776 -4.573 1.00 22.09 430 VAL B CA 1
ATOM 2986 C C . VAL B 1 192 ? 11.644 -26.252 -4.051 1.00 20.37 430 VAL B C 1
ATOM 2987 O O . VAL B 1 192 ? 11.719 -25.721 -2.934 1.00 20.65 430 VAL B O 1
ATOM 2991 N N . ASP B 1 193 ? 12.708 -26.427 -4.831 1.00 23.47 431 ASP B N 1
ATOM 2992 C CA . ASP B 1 193 ? 14.041 -25.977 -4.425 1.00 26.65 431 ASP B CA 1
ATOM 2993 C C . ASP B 1 193 ? 14.337 -24.624 -5.066 1.00 25.28 431 ASP B C 1
ATOM 2994 O O . ASP B 1 193 ? 14.559 -24.532 -6.274 1.00 28.21 431 ASP B O 1
ATOM 2999 N N . LEU B 1 194 ? 14.346 -23.578 -4.246 1.00 26.74 432 LEU B N 1
ATOM 3000 C CA . LEU B 1 194 ? 14.544 -22.220 -4.733 1.00 27.13 432 LEU B CA 1
ATOM 3001 C C . LEU B 1 194 ? 16.019 -21.834 -4.827 1.00 29.05 432 LEU B C 1
ATOM 3002 O O . LEU B 1 194 ? 16.347 -20.703 -5.187 1.00 31.58 432 LEU B O 1
ATOM 3007 N N . ARG B 1 195 ? 16.905 -22.773 -4.510 1.00 29.37 433 ARG B N 1
ATOM 3008 C CA . ARG B 1 195 ? 18.341 -22.511 -4.559 1.00 31.96 433 ARG B CA 1
ATOM 3009 C C . ARG B 1 195 ? 18.888 -22.567 -5.985 1.00 40.37 433 ARG B C 1
ATOM 3010 O O . ARG B 1 195 ? 18.380 -23.303 -6.833 1.00 47.76 433 ARG B O 1
#

B-factor: mean 26.76, std 12.8, range [12.41, 146.51]

Secondary structure (DSSP, 8-state):
-PPP--B-TTS-B---EEEETTHHHHHHHHHHHHHHTT---EEEEEEEEETTEEEEEEEEE--B---SS---B--THHHHHHHHHTT-EEEEEEEE-SSS-S---HHHHHHHHHHHHH-TT-EEEEEETTTTEEEEEEE-TTHHHHHHHH----STT----S--EEEPPTTTTEEEE----EEEE---/-----B-TTS-B---EEEETTHHHHHHHHTHHHHHTT---EEEEEEEEETTEEEEEEEEE--B---SS---B--THHHHHHHHHTT-EEEEEEEE-SSS-S---HHHHHHHHHHHHH-TT-EEEEEETTTTEEEEEEE-TTHHHHHHHH----STT----S--EEEPPTTTTEEEES---EEEE--

Nearest PDB structures (foldseek):
  4k1r-assembly1_A  TM=9.977E-01  e=1.928E-40  Schizosaccharomyces pombe 972h-
  4pqt-assembly3_A  TM=9.926E-01  e=3.379E-40  Schizosaccharomyces pombe 972h-
  4msd-assembly2_B  TM=9.926E-01  e=1.251E-39  Schizosaccharomyces pombe 972h-
  4msm-assembly2_C  TM=9.827E-01  e=1.179E-38  Schizosaccharomyces pombe 972h-
  4nql-assembly1_A  TM=9.827E-01  e=2.651E-38  Schizosaccharomyces pombe 972h-

InterPro domains:
  IPR000555 JAB1/MPN/MOV34 metalloenzyme domain [PF01398] (260-367)
  IPR000555 JAB1/MPN/MOV34 metalloenzyme domain [SM00232] (262-388)
  IPR015063 USP8 dimerisation domain [PF08969] (13-111)
  IPR037518 MPN domain [PS50249] (262-392)
  IPR044098 STAMBP/STALP-like, MPN domain [cd08066] (260-433)

CATH classification: 3.40.140.10

Sequence (374 aa):
TFKIHAYTEGGKPLRTIYLPKLLKKVVFLDVVKPNTKKNLETCGILCGKLRQNAFFITHLVIPLQEATSSDTCGTTDEASLFFEEFQDKKHNNLLTLGWIHTHPTQTCFMSSVDLHTHCSSYQLMLPEAIAIVMAPSKNTSGIFRRLLLDPEGLQTIVKCRKPGLFHPHEGKVYTMVAQPGHVREINSKLQVVDLRVFKIHAYTEGGKPLRTIYLPKLLKKVFLDVVKPNTKKNLETCGILCGKLRQNAFFITHLVIPLQEATSDTCGTTDEASLFEFQDKHNLLTLGWIHTHPTQTTCFMSSVVDLHTHCSSYQLMLPEAIAIVMAPSKNTSGIFRLLDPEGLQTIVKCRKPGLFHPHEGKVYTMVVAAQPGHVREINSKLQVVDLR

Solvent-accessible surface area: 17908 Å² total; per-residue (Å²): 113,70,133,44,108,10,124,9,76,39,50,115,68,2,63,5,0,29,1,1,111,107,0,43,151,40,0,45,89,42,1,93,88,32,23,158,158,54,45,9,0,5,0,3,0,0,0,55,72,126,123,55,0,3,49,3,43,27,0,0,0,2,48,29,111,34,54,50,52,28,11,44,30,50,100,20,54,40,12,58,101,18,16,96,136,78,107,12,80,38,0,0,11,0,0,0,8,7,75,85,78,32,67,8,20,12,29,6,10,34,48,0,6,16,37,3,14,96,22,54,4,1,0,0,0,0,13,0,43,68,103,142,66,47,8,3,9,18,0,16,25,27,74,0,9,54,50,7,70,109,24,122,96,112,51,82,132,15,102,37,157,60,139,7,55,35,132,10,50,95,70,12,0,0,86,51,52,141,37,192,37,95,59,22,74,36,76,186,228,105,71,141,9,122,11,90,44,50,97,86,11,75,12,0,36,0,3,99,106,0,38,142,46,0,43,90,46,1,117,73,26,28,145,124,62,39,9,0,5,0,3,0,0,0,59,71,129,175,111,14,2,62,2,17,24,0,0,0,2,59,30,52,39,59,54,62,25,10,45,28,58,96,42,65,45,14,91,105,26,23,88,132,79,108,12,81,51,0,0,10,0,0,0,8,9,74,109,71,26,73,8,20,14,24,4,10,46,49,0,8,18,40,2,12,124,24,27,3,0,0,0,0,0,10,0,45,70,109,141,64,45,6,6,12,14,0,23,16,37,117,0,14,41,48,6,46,89,20,105,93,112,46,77,134,16,98,37,155,70,144,9,55,32,121,11,52,95,66,2,1,0,120,52,33,118,52,161,50,92,60,26,69,43,119

GO terms:
  GO:0061578 K63-linked deubiquitinase activity (F, IDA)
  GO:0070530 K63-linked polyubiquitin modification-dependent protein binding (F, IDA)
  GO:0008270 zinc ion binding (F, IDA)
  GO:0140492 metal-dependent deubiquitinase activity (F, IDA)
  GO:0140492 metal-dependent deubiquitinase activity (F, HMP)
  GO:0061578 K63-linked deubiquitinase activity (F, EXP)
  GO:0032511 late endosome to vacuole transport via multivesicular body sorting pathway (P, EXP)
  GO:0061578 K63-linked deubiquitinase activity (F, HDA)
  GO:0032153 cell division site (C, HDA)
  GO:0005737 cytoplasm (C, HDA)
  GO:0043328 protein transport to vacuole involved in ubiquitin-dependent protein catabolic process via the multivesicular body sorting pathway (P, IMP)
  GO:0045324 late endosome to vacuole transport (P, IMP)
  GO:0120113 cytoplasm to vacuole targeting by the NVT pathway (P, IMP)
  GO:0043130 ubiquitin binding (F, IPI)

Radius of gyration: 21.4 Å; Cα contacts (8 Å, |Δi|>4): 835; chains: 2; bounding box: 49×60×50 Å

Foldseek 3Di:
DDDAQDAFPVGHTFAAEEAAPCVVVVVCVVCVVQLVVLKKFKWWFKFDADPRHTYGAETEGAQFDIDNVDTHHDDCPVVVVVCVVVVIDGQEMEMENSADDEDQFQLNLLVQLVVCVVPVLHWYKYYYVNVRDIFIKHFRPPPLSVQSVPDPDDDSRDDGDDRTMDTDDPPNHYYYDNDHYHYHYHYD/DAAFDAAPVGHTAAAEEAAQCVVVVVCVVCVVCLVVLKKFKWWFKFDDDPRHTYRAETEGADFDIDNQDTHHDPCPVVVCVCVVVVIDGQEMEMENSADDEDQFPQNLLVQLVVCVVPVLYWYKYYYVNVRDIFIKHWRPPPLSVQSVPDPDDDPGDDGDDRTMDTDDPPNSYDHDNDHYDYHYPD

Organism: Schizosaccharomyces pombe (strain 972 / ATCC 24843) (NCBI:txid284812)